Protein AF-A0AAD9KZ27-F1 (afdb_monomer)

Organism: Ridgeia piscesae (NCBI:txid27915)

Radius of gyration: 39.77 Å; Cα contacts (8 Å, |Δi|>4): 1442; chains: 1; bounding box: 118×75×110 Å

Sequence (606 aa):
PGVCRAEITQACALAYSCHFSPVEAPKQACTLHRQFARIRHTTPDGSDQPGLHAGVITPDGRGLRGTYLAWHRAHTGATFRACRGHRGHPTNDVHSDAAPATHVAYYVMNKTIAMTNSVASPEEVLITGVTSPEEVLITGVTSPEEVLITGVASPEEVPITGVTSPEEVLITGVASPEEVLITGVTSPEEVLITGVASPEELLITGVASPEEVPITGVASPEEVLITGVASPEEVLITGVTSPEEVPITGVASPEEDPITGVTSPEEVLITGVASPEEVPITSVTSPEEVLITGVASPEELLITGVASPEEVPITGVTSPEEVLITGVTSPEEVLITGVASPEEVLITGVASPEEVLITGVASPEEVLITGVTSPEEVLITGVASPEEVLITGVASPEEVLITGVASPEEVLITGVTSPEEVLITASVRGQSASDSSINNTVEKSSMELVWHGEFNNLFSQYVPDAWTLIPTSQAPSSRWHVYRDSAKVRFCCQECGHGWTSMKGRVVFWYHLEPHTSNGYVFFKLYGQQCVRCHNGTFEHAMWYPEEVIKVVGNVYNNIGQMYYGFYMPPMRVDRRKGKPRNQHNSDLCQACHDGLCREMKYASG

Nearest PDB structures (foldseek):
  3jx8-assembly2_D  TM=2.443E-01  e=3.861E+00  Parabacteroides distasonis ATCC 8503
  3lyc-assembly8_P  TM=3.052E-01  e=9.972E+00  Parabacteroides distasonis ATCC 8503

pLDDT: mean 71.4, std 24.17, range [21.73, 96.75]

Foldseek 3Di:
DDDDDDDDDDDDDDDDDDDDDDDDDDDDDDDDDDDDDDDDDDDDDDDDDDDDDDDDDDDDDDDDDDDDDDDDDDDDDDDDDDDDDDDDDDDDDDDDDDDDDLDADDFDDDLAEGEDEAAEAHQEDEDEDHENYQEAEYENYEAYQEYEYAHYEEYQEYEYYQYEAYQEYEYAHYEAYQEYEYANYENYQEYEYEHYEAYQEYEYAHYEAYQEYEYEQYENYQEHEYEHYEAYQEYEYANYEAYQEYEYEHYEEYQEYEYEHYEAYQEYEYYHYEAYQEYEYYQYEAYQEYEYENYEAYQEYEYANYEEYQEYEYAQYEEYQEYEYAHYEAYQEYEYANYEAYQEYEYAHYEAYQEYEYAHYEAYQEYEYAHYEAYQEYEYAHYEQYQEYEYAHYEQYQEYYYAHAEAYQYYDYYHYYNYVYYYHYYHHPDDDDDDPDDPDPPPPDPVNCLLQVLLCVLCVPPPPADEDEAEDPDDPDPPWDKDKAAAWWKFADPPPRDIAIDRGFIKMWTKDADVVVSYIYIYMYTWFFADPVPPPVDGTGTHDDSVRSNLVSVQVSVVVCVVPVNDDDDPRPNDYDDDDHPDDDDLVGIRCSVVVNRDDDPPPPD

Mean predicted aligned error: 20.31 Å

Solvent-accessible surface area (backbone atoms only — not comparable to full-atom values): 33107 Å² total; per-residue (Å²): 137,87,90,80,90,84,82,88,82,89,86,86,88,84,90,87,79,90,84,82,86,91,84,84,86,83,89,80,90,87,83,89,81,89,86,89,86,88,87,86,88,85,86,82,88,82,92,86,89,90,89,90,84,91,87,89,88,89,88,84,86,85,88,81,90,81,84,81,86,81,80,86,83,82,85,80,89,76,92,81,81,91,79,86,86,82,91,80,86,90,77,93,78,92,80,90,82,90,73,94,65,91,43,67,53,78,46,82,52,66,75,52,43,30,57,48,72,71,44,75,60,29,56,35,41,50,44,68,73,46,65,47,26,49,35,42,38,40,34,43,35,36,42,26,45,34,38,40,41,36,46,34,36,41,28,43,34,38,40,39,34,44,34,36,40,27,43,34,38,38,42,33,44,35,34,41,29,44,34,38,36,41,32,44,34,36,43,27,44,36,42,37,41,35,43,37,35,40,29,44,35,38,38,39,35,44,36,35,40,28,43,34,40,41,39,36,45,34,37,43,27,43,35,43,39,41,32,45,36,37,42,28,42,33,41,35,42,33,45,35,36,43,28,45,37,40,40,42,33,44,36,36,42,28,46,36,47,39,40,33,45,36,36,42,28,44,35,40,36,42,35,46,36,37,43,30,44,36,42,37,42,32,46,34,35,45,26,44,34,43,38,40,33,45,36,37,40,27,45,35,37,35,40,33,43,34,35,42,27,42,36,39,40,39,35,47,32,36,43,28,44,35,40,38,40,33,46,34,33,44,27,44,34,39,36,42,31,44,36,34,43,28,44,35,40,38,40,32,46,33,35,43,25,42,35,39,39,39,34,43,34,35,44,26,44,35,38,39,39,31,47,31,33,45,28,42,34,38,38,40,29,48,30,35,43,26,43,36,37,40,38,34,46,30,36,44,26,44,34,37,38,39,34,61,30,36,39,22,70,44,78,49,78,44,68,65,37,74,56,75,41,63,48,77,46,66,48,62,61,82,83,78,92,81,69,100,81,73,93,64,86,71,80,68,51,59,65,55,53,52,54,51,51,54,42,51,66,61,46,68,72,46,74,89,36,50,66,46,83,42,84,44,96,64,82,92,54,93,86,46,50,78,50,77,53,71,28,50,24,36,37,54,32,90,89,77,67,55,69,51,72,38,79,69,31,39,40,40,38,37,37,50,72,42,85,89,76,35,42,28,42,35,37,34,34,79,41,27,38,41,46,92,86,72,73,80,82,56,64,32,64,61,45,73,43,69,72,46,47,52,46,52,48,53,47,52,50,54,51,50,32,42,73,79,70,66,50,79,86,71,84,76,80,78,80,62,78,87,78,84,75,92,69,81,90,61,57,92,40,26,48,41,43,76,73,66,65,66,68,79,78,77,76,79,89,124

InterPro domains:
  IPR026096 Receptor-transporting protein [PTHR14402] (445-601)
  IPR027377 ZAR1/RTP1-5-like, 3CxxC-type zinc finger [PF13695] (487-596)
  IPR027377 ZAR1/RTP1-5-like, 3CxxC-type zinc finger [SM01328] (486-596)

Structure (mmCIF, N/CA/C/O backbone):
data_AF-A0AAD9KZ27-F1
#
_entry.id   AF-A0AAD9KZ27-F1
#
loop_
_atom_site.group_PDB
_atom_site.id
_atom_site.type_symbol
_atom_site.label_atom_id
_atom_site.label_alt_id
_atom_site.label_comp_id
_atom_site.label_asym_id
_atom_site.label_entity_id
_atom_site.label_seq_id
_atom_site.pdbx_PDB_ins_code
_atom_site.Cartn_x
_atom_site.Cartn_y
_atom_site.Cartn_z
_atom_site.occupancy
_atom_site.B_iso_or_equiv
_atom_site.auth_seq_id
_atom_site.auth_comp_id
_atom_site.auth_asym_id
_atom_site.auth_atom_id
_atom_site.pdbx_PDB_model_num
ATOM 1 N N . PRO A 1 1 ? 65.081 -6.990 -0.945 1.00 34.97 1 PRO A N 1
ATOM 2 C CA . PRO A 1 1 ? 64.879 -8.435 -1.204 1.00 34.97 1 PRO A CA 1
ATOM 3 C C . PRO A 1 1 ? 63.532 -8.901 -0.631 1.00 34.97 1 PRO A C 1
ATOM 5 O O . PRO A 1 1 ? 63.394 -8.951 0.582 1.00 34.97 1 PRO A O 1
ATOM 8 N N . GLY A 1 2 ? 62.570 -9.203 -1.512 1.00 33.06 2 GLY A N 1
ATOM 9 C CA . GLY A 1 2 ? 61.320 -9.909 -1.185 1.00 33.06 2 GLY A CA 1
ATOM 10 C C . GLY A 1 2 ? 60.203 -9.044 -0.593 1.00 33.06 2 GLY A C 1
ATOM 11 O O . GLY A 1 2 ? 60.289 -8.623 0.550 1.00 33.06 2 GLY A O 1
ATOM 12 N N . VAL A 1 3 ? 59.170 -8.799 -1.399 1.00 27.84 3 VAL A N 1
ATOM 13 C CA . VAL A 1 3 ? 58.013 -7.917 -1.169 1.00 27.84 3 VAL A CA 1
ATOM 14 C C . VAL A 1 3 ? 56.934 -8.598 -0.312 1.00 27.84 3 VAL A C 1
ATOM 16 O O . VAL A 1 3 ? 56.621 -9.767 -0.526 1.00 27.84 3 VAL A O 1
ATOM 19 N N . CYS A 1 4 ? 56.328 -7.836 0.603 1.00 23.98 4 CYS A N 1
ATOM 20 C CA . CYS A 1 4 ? 55.001 -8.065 1.184 1.00 23.98 4 CYS A CA 1
ATOM 21 C C . CYS A 1 4 ? 54.155 -6.787 1.018 1.00 23.98 4 CYS A C 1
ATOM 23 O O . CYS A 1 4 ? 54.700 -5.685 1.021 1.00 23.98 4 CYS A O 1
ATOM 25 N N . ARG A 1 5 ? 52.845 -6.994 0.831 1.00 26.55 5 ARG A N 1
ATOM 26 C CA . ARG A 1 5 ? 51.746 -6.035 0.586 1.00 26.55 5 ARG A CA 1
ATOM 27 C C . ARG A 1 5 ? 51.747 -4.781 1.478 1.00 26.55 5 ARG A C 1
ATOM 29 O O . ARG A 1 5 ? 52.027 -4.914 2.664 1.00 26.55 5 ARG A O 1
ATOM 36 N N . ALA A 1 6 ? 51.273 -3.647 0.942 1.00 24.72 6 ALA A N 1
ATOM 37 C CA . ALA A 1 6 ? 50.085 -2.914 1.426 1.00 24.72 6 ALA A CA 1
ATOM 38 C C . ALA A 1 6 ? 49.820 -1.618 0.616 1.00 24.72 6 ALA A C 1
ATOM 40 O O . ALA A 1 6 ? 50.672 -1.147 -0.129 1.00 24.72 6 ALA A O 1
ATOM 41 N N . GLU A 1 7 ? 48.593 -1.135 0.782 1.00 23.77 7 GLU A N 1
ATOM 42 C CA . GLU A 1 7 ? 47.768 -0.120 0.113 1.00 23.77 7 GLU A CA 1
ATOM 43 C C . GLU A 1 7 ? 48.247 1.348 0.006 1.00 23.77 7 GLU A C 1
ATOM 45 O O . GLU A 1 7 ? 49.047 1.828 0.801 1.00 23.77 7 GLU A O 1
ATOM 50 N N . ILE A 1 8 ? 47.623 2.034 -0.973 1.00 24.53 8 ILE A N 1
ATOM 51 C CA . ILE A 1 8 ? 47.120 3.430 -1.024 1.00 24.53 8 ILE A CA 1
ATOM 52 C C . ILE A 1 8 ? 48.061 4.568 -0.581 1.00 24.53 8 ILE A C 1
ATOM 54 O O . ILE A 1 8 ? 48.286 4.751 0.608 1.00 24.53 8 ILE A O 1
ATOM 58 N N . THR A 1 9 ? 48.428 5.473 -1.509 1.00 23.33 9 THR A N 1
ATOM 59 C CA . THR A 1 9 ? 48.141 6.932 -1.401 1.00 23.33 9 THR A CA 1
ATOM 60 C C . THR A 1 9 ? 48.433 7.705 -2.698 1.00 23.33 9 THR A C 1
ATOM 62 O O . THR A 1 9 ? 49.352 7.385 -3.448 1.00 23.33 9 THR A O 1
ATOM 65 N N . GLN A 1 10 ? 47.633 8.754 -2.918 1.00 24.88 10 GLN A N 1
ATOM 66 C CA . GLN A 1 10 ? 47.772 9.824 -3.910 1.00 24.88 10 GLN A CA 1
ATOM 67 C C . GLN A 1 10 ? 49.169 10.468 -3.969 1.00 24.88 10 GLN A C 1
ATOM 69 O O . GLN A 1 10 ? 49.806 10.669 -2.938 1.00 24.88 10 GLN A O 1
ATOM 74 N N . ALA A 1 11 ? 49.536 10.919 -5.177 1.00 22.77 11 ALA A N 1
ATOM 75 C CA . ALA A 1 11 ? 49.991 12.279 -5.519 1.00 22.77 11 ALA A CA 1
ATOM 76 C C . ALA A 1 11 ? 51.109 12.269 -6.573 1.00 22.77 11 ALA A C 1
ATOM 78 O O . ALA A 1 11 ? 52.215 11.803 -6.322 1.00 22.77 11 ALA A O 1
ATOM 79 N N . CYS A 1 12 ? 50.861 12.924 -7.708 1.00 23.70 12 CYS A N 1
ATOM 80 C CA . CYS A 1 12 ? 51.898 13.685 -8.397 1.00 23.70 12 CYS A CA 1
ATOM 81 C C . CYS A 1 12 ? 51.270 14.943 -8.998 1.00 23.70 12 CYS A C 1
ATOM 83 O O . CYS A 1 12 ? 50.728 14.942 -10.098 1.00 23.70 12 CYS A O 1
ATOM 85 N N . ALA A 1 13 ? 51.358 16.025 -8.229 1.00 24.48 13 ALA A N 1
ATOM 86 C CA . ALA A 1 13 ? 51.303 17.379 -8.742 1.00 24.48 13 ALA A CA 1
ATOM 87 C C . ALA A 1 13 ? 52.584 17.673 -9.536 1.00 24.48 13 ALA A C 1
ATOM 89 O O . ALA A 1 13 ? 53.678 17.365 -9.063 1.00 24.48 13 ALA A O 1
ATOM 90 N N . LEU A 1 14 ? 52.462 18.363 -10.669 1.00 25.41 14 LEU A N 1
ATOM 91 C CA . LEU A 1 14 ? 53.471 19.322 -11.111 1.00 25.41 14 LEU A CA 1
ATOM 92 C C . LEU A 1 14 ? 52.761 20.574 -11.628 1.00 25.41 14 LEU A C 1
ATOM 94 O O . LEU A 1 14 ? 51.897 20.527 -12.496 1.00 25.41 14 LEU A O 1
ATOM 98 N N . ALA A 1 15 ? 53.113 21.670 -10.967 1.00 24.17 15 ALA A N 1
ATOM 99 C CA . ALA A 1 15 ? 52.505 22.983 -11.008 1.00 24.17 15 ALA A CA 1
ATOM 100 C C . ALA A 1 15 ? 53.092 23.899 -12.096 1.00 24.17 15 ALA A C 1
ATOM 102 O O . ALA A 1 15 ? 54.127 23.588 -12.684 1.00 24.17 15 ALA A O 1
ATOM 103 N N . TYR A 1 16 ? 52.450 25.073 -12.184 1.00 23.94 16 TYR A N 1
ATOM 104 C CA . TYR A 1 16 ? 52.857 26.401 -12.682 1.00 23.94 16 TYR A CA 1
ATOM 105 C C . TYR A 1 16 ? 52.059 26.853 -13.915 1.00 23.94 16 TYR A C 1
ATOM 107 O O . TYR A 1 16 ? 52.115 26.204 -14.947 1.00 23.94 16 TYR A O 1
ATOM 115 N N . SER A 1 17 ? 51.358 27.990 -13.959 1.00 23.44 17 SER A N 1
ATOM 116 C CA . SER A 1 17 ? 50.888 28.995 -12.985 1.00 23.44 17 SER A CA 1
ATOM 117 C C . SER A 1 17 ? 50.164 30.088 -13.797 1.00 23.44 17 SER A C 1
ATOM 119 O O . SER A 1 17 ? 50.689 30.467 -14.838 1.00 23.44 17 SER A O 1
ATOM 121 N N . CYS A 1 18 ? 49.016 30.567 -13.296 1.00 23.00 18 CYS A N 1
ATOM 122 C CA . CYS A 1 18 ? 48.430 31.930 -13.309 1.00 23.00 18 CYS A CA 1
ATOM 123 C C . CYS A 1 18 ? 48.872 32.950 -14.403 1.00 23.00 18 CYS A C 1
ATOM 125 O O . CYS A 1 18 ? 50.059 33.129 -14.629 1.00 23.00 18 CYS A O 1
ATOM 127 N N . HIS A 1 19 ? 48.039 33.813 -15.010 1.00 23.41 19 HIS A N 1
ATOM 128 C CA . HIS A 1 19 ? 46.874 34.553 -14.499 1.00 23.41 19 HIS A CA 1
ATOM 129 C C . HIS A 1 19 ? 46.300 35.493 -15.608 1.00 23.41 19 HIS A C 1
ATOM 131 O O . HIS A 1 19 ? 47.063 35.970 -16.443 1.00 23.41 19 HIS A O 1
ATOM 137 N N . PHE A 1 20 ? 45.015 35.864 -15.472 1.00 22.61 20 PHE A N 1
ATOM 138 C CA . PHE A 1 20 ? 44.334 37.118 -15.894 1.00 22.61 20 PHE A CA 1
ATOM 139 C C . PHE A 1 20 ? 43.915 37.377 -17.373 1.00 22.61 20 PHE A C 1
ATOM 141 O O . PHE A 1 20 ? 44.724 37.682 -18.241 1.00 22.61 20 PHE A O 1
ATOM 148 N N . SER A 1 21 ? 42.582 37.401 -17.577 1.00 28.03 21 SER A N 1
ATOM 149 C CA . SER A 1 21 ? 41.805 38.266 -18.511 1.00 28.03 21 SER A CA 1
ATOM 150 C C . SER A 1 21 ? 42.023 39.773 -18.210 1.00 28.03 21 SER A C 1
ATOM 152 O O . SER A 1 21 ? 42.531 40.030 -17.114 1.00 28.03 21 SER A O 1
ATOM 154 N N . PRO A 1 22 ? 41.617 40.792 -19.030 1.00 33.16 22 PRO A N 1
ATOM 155 C CA . PRO A 1 22 ? 40.383 40.872 -19.856 1.00 33.16 22 PRO A CA 1
ATOM 156 C C . PRO A 1 22 ? 40.479 41.705 -21.182 1.00 33.16 22 PRO A C 1
ATOM 158 O O . PRO A 1 22 ? 41.546 42.197 -21.532 1.00 33.16 22 PRO A O 1
ATOM 161 N N . VAL A 1 23 ? 39.323 41.930 -21.845 1.00 24.75 23 VAL A N 1
ATOM 162 C CA . VAL A 1 23 ? 38.871 43.158 -22.580 1.00 24.75 23 VAL A CA 1
ATOM 163 C C . VAL A 1 23 ? 38.376 42.958 -24.035 1.00 24.75 23 VAL A C 1
ATOM 165 O O . VAL A 1 23 ? 39.142 42.686 -24.951 1.00 24.75 23 VAL A O 1
ATOM 168 N N . GLU A 1 24 ? 37.058 43.171 -24.171 1.00 24.61 24 GLU A N 1
ATOM 169 C CA . GLU A 1 24 ? 36.239 43.879 -25.186 1.00 24.61 24 GLU A CA 1
ATOM 170 C C . GLU A 1 24 ? 36.481 43.790 -26.717 1.00 24.61 24 GLU A C 1
ATOM 172 O O . GLU A 1 24 ? 37.515 44.158 -27.260 1.00 24.61 24 GLU A O 1
ATOM 177 N N . ALA A 1 25 ? 35.366 43.430 -27.376 1.00 26.42 25 ALA A N 1
ATOM 178 C CA . ALA A 1 25 ? 34.812 43.714 -28.714 1.00 26.42 25 ALA A CA 1
ATOM 179 C C . ALA A 1 25 ? 35.509 44.698 -29.693 1.00 26.42 25 ALA A C 1
ATOM 181 O O . ALA A 1 25 ? 36.100 45.706 -29.309 1.00 26.42 25 ALA A O 1
ATOM 182 N N . PRO A 1 26 ? 35.170 44.567 -30.996 1.00 27.81 26 PRO A N 1
ATOM 183 C CA . PRO A 1 26 ? 34.231 45.561 -31.523 1.00 27.81 26 PRO A CA 1
ATOM 184 C C . PRO A 1 26 ? 33.057 45.000 -32.345 1.00 27.81 26 PRO A C 1
ATOM 186 O O . PRO A 1 26 ? 33.125 43.981 -33.023 1.00 27.81 26 PRO A O 1
ATOM 189 N N . LYS A 1 27 ? 31.975 45.780 -32.283 1.00 26.84 27 LYS A N 1
ATOM 190 C CA . LYS A 1 27 ? 30.725 45.712 -33.045 1.00 26.84 27 LYS A CA 1
ATOM 191 C C . LYS A 1 27 ? 30.961 45.798 -34.558 1.00 26.84 27 LYS A C 1
ATOM 193 O O . LYS A 1 27 ? 31.622 46.733 -35.002 1.00 26.84 27 LYS A O 1
ATOM 198 N N . GLN A 1 28 ? 30.240 44.990 -35.336 1.00 24.58 28 GLN A N 1
ATOM 199 C CA . GLN A 1 28 ? 29.684 45.423 -36.623 1.00 24.58 28 GLN A CA 1
ATOM 200 C C . GLN A 1 28 ? 28.300 44.800 -36.831 1.00 24.58 28 GLN A C 1
ATOM 202 O O . GLN A 1 28 ? 28.149 43.604 -37.043 1.00 24.58 28 GLN A O 1
ATOM 207 N N . ALA A 1 29 ? 27.284 45.657 -36.744 1.00 22.66 29 ALA A N 1
ATOM 208 C CA . ALA A 1 29 ? 25.937 45.375 -37.199 1.00 22.66 29 ALA A CA 1
ATOM 209 C C . ALA A 1 29 ? 25.875 45.529 -38.726 1.00 22.66 29 ALA A C 1
ATOM 211 O O . ALA A 1 29 ? 26.354 46.526 -39.269 1.00 22.66 29 ALA A O 1
ATOM 212 N N . CYS A 1 30 ? 25.214 44.592 -39.400 1.00 21.73 30 CYS A N 1
ATOM 213 C CA . CYS A 1 30 ? 24.569 44.829 -40.686 1.00 21.73 30 CYS A CA 1
ATOM 214 C C . CYS A 1 30 ? 23.170 44.215 -40.626 1.00 21.73 30 CYS A C 1
ATOM 216 O O . CYS A 1 30 ? 23.003 43.018 -40.421 1.00 21.73 30 CYS A O 1
ATOM 218 N N . THR A 1 31 ? 22.165 45.072 -40.768 1.00 22.34 31 THR A N 1
ATOM 219 C CA . THR A 1 31 ? 20.743 44.733 -40.857 1.00 22.34 31 THR A CA 1
ATOM 220 C C . THR A 1 31 ? 20.203 45.267 -42.190 1.00 22.34 31 THR A C 1
ATOM 222 O O . THR A 1 31 ? 20.683 46.298 -42.660 1.00 22.34 31 THR A O 1
ATOM 225 N N . LEU A 1 32 ? 19.138 44.617 -42.692 1.00 22.22 32 LEU A N 1
ATOM 226 C CA . LEU A 1 32 ? 18.251 44.946 -43.835 1.00 22.22 32 LEU A CA 1
ATOM 227 C C . LEU A 1 32 ? 18.780 44.551 -45.241 1.00 22.22 32 LEU A C 1
ATOM 229 O O . LEU A 1 32 ? 19.938 44.769 -45.545 1.00 22.22 32 LEU A O 1
ATOM 233 N N . HIS A 1 33 ? 17.990 44.015 -46.188 1.00 22.70 33 HIS A N 1
ATOM 234 C CA . HIS A 1 33 ? 16.538 44.092 -46.402 1.00 22.70 33 HIS A CA 1
ATOM 235 C C . HIS A 1 33 ? 16.007 42.971 -47.335 1.00 22.70 33 HIS A C 1
ATOM 237 O O . HIS A 1 33 ? 16.726 42.458 -48.186 1.00 22.70 33 HIS A O 1
ATOM 243 N N . ARG A 1 34 ? 14.702 42.688 -47.198 1.00 24.80 34 ARG A N 1
ATOM 244 C CA . ARG A 1 34 ? 13.805 41.825 -48.002 1.00 24.80 34 ARG A CA 1
ATOM 245 C C . ARG A 1 34 ? 13.925 41.951 -49.532 1.00 24.80 34 ARG A C 1
ATOM 247 O O . ARG A 1 34 ? 13.999 43.071 -50.030 1.00 24.80 34 ARG A O 1
ATOM 254 N N . GLN A 1 35 ? 13.590 40.865 -50.247 1.00 24.11 35 GLN A N 1
ATOM 255 C CA . GLN A 1 35 ? 12.601 40.916 -51.341 1.00 24.11 35 GLN A CA 1
ATOM 256 C C . GLN A 1 35 ? 11.880 39.571 -51.579 1.00 24.11 35 GLN A C 1
ATOM 258 O O . GLN A 1 35 ? 12.492 38.516 -51.675 1.00 24.11 35 GLN A O 1
ATOM 263 N N . PHE A 1 36 ? 10.549 39.662 -51.652 1.00 22.94 36 PHE A N 1
ATOM 264 C CA . PHE A 1 36 ? 9.570 38.612 -51.950 1.00 22.94 36 PHE A CA 1
ATOM 265 C C . PHE A 1 36 ? 9.496 38.293 -53.452 1.00 22.94 36 PHE A C 1
ATOM 267 O O . PHE A 1 36 ? 9.526 39.213 -54.268 1.00 22.94 36 PHE A O 1
ATOM 274 N N . ALA A 1 37 ? 9.160 37.044 -53.794 1.00 24.41 37 ALA A N 1
ATOM 275 C CA . ALA A 1 37 ? 8.396 36.721 -55.001 1.00 24.41 37 ALA A CA 1
ATOM 276 C C . ALA A 1 37 ? 7.315 35.663 -54.688 1.00 24.41 37 ALA A C 1
ATOM 278 O O . ALA A 1 37 ? 7.599 34.592 -54.165 1.00 24.41 37 ALA A O 1
ATOM 279 N N . ARG A 1 38 ? 6.056 36.025 -54.973 1.00 22.20 38 ARG A N 1
ATOM 280 C CA . ARG A 1 38 ? 4.822 35.212 -54.897 1.00 22.20 38 ARG A CA 1
ATOM 281 C C . ARG A 1 38 ? 4.672 34.304 -56.126 1.00 22.20 38 ARG A C 1
ATOM 283 O O . ARG A 1 38 ? 5.139 34.703 -57.184 1.00 22.20 38 ARG A O 1
ATOM 290 N N . ILE A 1 39 ? 3.858 33.240 -55.999 1.00 22.47 39 ILE A N 1
ATOM 291 C CA . ILE A 1 39 ? 2.639 32.862 -56.787 1.00 22.47 39 ILE A CA 1
ATOM 292 C C . ILE A 1 39 ? 2.172 31.484 -56.229 1.00 22.47 39 ILE A C 1
ATOM 294 O O . ILE A 1 39 ? 2.927 30.531 -56.326 1.00 22.47 39 ILE A O 1
ATOM 298 N N . ARG A 1 40 ? 1.148 31.364 -55.358 1.00 23.31 40 ARG A N 1
ATOM 299 C CA . ARG A 1 40 ? -0.343 31.326 -55.486 1.00 23.31 40 ARG A CA 1
ATOM 300 C C . ARG A 1 40 ? -1.000 29.978 -55.903 1.00 23.31 40 ARG A C 1
ATOM 302 O O . ARG A 1 40 ? -0.964 29.640 -57.076 1.00 23.31 40 ARG A O 1
ATOM 309 N N . HIS A 1 41 ? -1.753 29.422 -54.928 1.00 24.58 41 HIS A N 1
ATOM 310 C CA . HIS A 1 41 ? -3.055 28.693 -54.917 1.00 24.58 41 HIS A CA 1
ATOM 311 C C . HIS A 1 41 ? -3.219 27.362 -55.692 1.00 24.58 41 HIS A C 1
ATOM 313 O O . HIS A 1 41 ? -2.829 27.259 -56.843 1.00 24.58 41 HIS A O 1
ATOM 319 N N . THR A 1 42 ? -3.864 26.310 -55.159 1.00 25.25 42 THR A N 1
ATOM 320 C CA . THR A 1 42 ? -5.270 26.220 -54.675 1.00 25.25 42 THR A CA 1
ATOM 321 C C . THR A 1 42 ? -5.525 24.865 -53.969 1.00 25.25 42 THR A C 1
ATOM 323 O O . THR A 1 42 ? -4.979 23.856 -54.401 1.00 25.25 42 THR A O 1
ATOM 326 N N . THR A 1 43 ? -6.382 24.842 -52.938 1.00 29.78 43 THR A N 1
ATOM 327 C CA . THR A 1 43 ? -7.095 23.658 -52.388 1.00 29.78 43 THR A CA 1
ATOM 328 C C . THR A 1 43 ? -8.416 23.411 -53.148 1.00 29.78 43 THR A C 1
ATOM 330 O O . THR A 1 43 ? -8.804 24.268 -53.954 1.00 29.78 43 THR A O 1
ATOM 333 N N . PRO A 1 44 ? -9.108 22.267 -52.937 1.00 32.66 44 PRO A N 1
ATOM 334 C CA . PRO A 1 44 ? -10.307 22.319 -52.071 1.00 32.66 44 PRO A CA 1
ATOM 335 C C . PRO A 1 44 ? -10.620 21.063 -51.205 1.00 32.66 44 PRO A C 1
ATOM 337 O O . PRO A 1 44 ? -10.252 19.951 -51.570 1.00 32.66 44 PRO A O 1
ATOM 340 N N . ASP A 1 45 ? -11.319 21.335 -50.086 1.00 25.94 45 ASP A N 1
ATOM 341 C CA . ASP A 1 45 ? -12.325 20.597 -49.263 1.00 25.94 45 ASP A CA 1
ATOM 342 C C . ASP A 1 45 ? -12.790 19.182 -49.698 1.00 25.94 45 ASP A C 1
ATOM 344 O O . ASP A 1 45 ? -12.835 18.888 -50.886 1.00 25.94 45 ASP A O 1
ATOM 348 N N . GLY A 1 46 ? -13.291 18.261 -48.856 1.00 26.19 46 GLY A N 1
ATOM 349 C CA . GLY A 1 46 ? -13.734 18.256 -47.451 1.00 26.19 46 GLY A CA 1
ATOM 350 C C . GLY A 1 46 ? -14.678 17.045 -47.189 1.00 26.19 46 GLY A C 1
ATOM 351 O O . GLY A 1 46 ? -15.374 16.624 -48.107 1.00 26.19 46 GLY A O 1
ATOM 352 N N . SER A 1 47 ? -14.631 16.502 -45.958 1.00 25.48 47 SER A N 1
ATOM 353 C CA . SER A 1 47 ? -15.639 15.745 -45.152 1.00 25.48 47 SER A CA 1
ATOM 354 C C . SER A 1 47 ? -16.530 14.612 -45.727 1.00 25.48 47 SER A C 1
ATOM 356 O O . SER A 1 47 ? -17.308 14.848 -46.644 1.00 25.48 47 SER A O 1
ATOM 358 N N . ASP A 1 48 ? -16.522 13.427 -45.075 1.00 25.89 48 ASP A N 1
ATOM 359 C CA . ASP A 1 48 ? -17.672 12.823 -44.332 1.00 25.89 48 ASP A CA 1
ATOM 360 C C . ASP A 1 48 ? -17.434 11.336 -43.912 1.00 25.89 48 ASP A C 1
ATOM 362 O O . ASP A 1 48 ? -17.046 10.496 -44.721 1.00 25.89 48 ASP A O 1
ATOM 366 N N . GLN A 1 49 ? -17.694 11.006 -42.632 1.00 26.17 49 GLN A N 1
ATOM 367 C CA . GLN A 1 49 ? -17.946 9.649 -42.059 1.00 26.17 49 GLN A CA 1
ATOM 368 C C . GLN A 1 49 ? -19.484 9.354 -42.063 1.00 26.17 49 GLN A C 1
ATOM 370 O O . GLN A 1 49 ? -20.199 10.248 -42.519 1.00 26.17 49 GLN A O 1
ATOM 375 N N . PRO A 1 50 ? -20.099 8.256 -41.507 1.00 38.28 50 PRO A N 1
ATOM 376 C CA . PRO A 1 50 ? -19.640 6.992 -40.854 1.00 38.28 50 PRO A CA 1
ATOM 377 C C . PRO A 1 50 ? -20.432 5.699 -41.286 1.00 38.28 50 PRO A C 1
ATOM 379 O O . PRO A 1 50 ? -21.341 5.774 -42.109 1.00 38.28 50 PRO A O 1
ATOM 382 N N . GLY A 1 51 ? -20.189 4.514 -40.672 1.00 24.02 51 GLY A N 1
ATOM 383 C CA . GLY A 1 51 ? -21.246 3.474 -40.507 1.00 24.02 51 GLY A CA 1
ATOM 384 C C . GLY A 1 51 ? -20.865 1.972 -40.495 1.00 24.02 51 GLY A C 1
ATOM 385 O O . GLY A 1 51 ? -20.325 1.451 -41.463 1.00 24.02 51 GLY A O 1
ATOM 386 N N . LEU A 1 52 ? -21.249 1.275 -39.412 1.00 24.30 52 LEU A N 1
ATOM 387 C CA . LEU A 1 52 ? -21.106 -0.161 -39.071 1.00 24.30 52 LEU A CA 1
ATOM 388 C C . LEU A 1 52 ? -21.998 -1.153 -39.871 1.00 24.30 52 LEU A C 1
ATOM 390 O O . LEU A 1 52 ? -23.143 -0.813 -40.156 1.00 24.30 52 LEU A O 1
ATOM 394 N N . HIS A 1 53 ? -21.536 -2.405 -40.095 1.00 25.17 53 HIS A N 1
ATOM 395 C CA . HIS A 1 53 ? -22.146 -3.700 -39.655 1.00 25.17 53 HIS A CA 1
ATOM 396 C C . HIS A 1 53 ? -21.736 -4.960 -40.477 1.00 25.17 53 HIS A C 1
ATOM 398 O O . HIS A 1 53 ? -21.951 -5.029 -41.680 1.00 25.17 53 HIS A O 1
ATOM 404 N N . ALA A 1 54 ? -21.243 -5.974 -39.743 1.00 23.50 54 ALA A N 1
ATOM 405 C CA . ALA A 1 54 ? -21.505 -7.434 -39.756 1.00 23.50 54 ALA A CA 1
ATOM 406 C C . ALA A 1 54 ? -21.709 -8.267 -41.057 1.00 23.50 54 ALA A C 1
ATOM 408 O O . ALA A 1 54 ? -22.600 -8.002 -41.857 1.00 23.50 54 ALA A O 1
ATOM 409 N N . GLY A 1 55 ? -21.038 -9.437 -41.123 1.00 23.81 55 GLY A N 1
ATOM 410 C CA . GLY A 1 55 ? -21.468 -10.598 -41.928 1.00 23.81 55 GLY A CA 1
ATOM 411 C C . GLY A 1 55 ? -20.441 -11.742 -42.051 1.00 23.81 55 GLY A C 1
ATOM 412 O O . GLY A 1 55 ? -19.407 -11.577 -42.684 1.00 23.81 55 GLY A O 1
ATOM 413 N N . VAL A 1 56 ? -20.751 -12.908 -41.470 1.00 24.38 56 VAL A N 1
ATOM 414 C CA . VAL A 1 56 ? -19.947 -14.152 -41.424 1.00 24.38 56 VAL A CA 1
ATOM 415 C C . VAL A 1 56 ? -20.402 -15.159 -42.514 1.00 24.38 56 VAL A C 1
ATOM 417 O O . VAL A 1 56 ? -21.577 -15.174 -42.873 1.00 24.38 56 VAL A O 1
ATOM 420 N N . ILE A 1 57 ? -19.489 -16.075 -42.892 1.00 25.06 57 ILE A N 1
ATOM 421 C CA . ILE A 1 57 ? -19.629 -17.462 -43.429 1.00 25.06 57 ILE A CA 1
ATOM 422 C C . ILE A 1 57 ? -19.170 -17.713 -44.898 1.00 25.06 57 ILE A C 1
ATOM 424 O O . ILE A 1 57 ? -19.623 -17.098 -45.854 1.00 25.06 57 ILE A O 1
ATOM 428 N N . THR A 1 58 ? -18.251 -18.691 -44.981 1.00 31.05 58 THR A N 1
ATOM 429 C CA . THR A 1 58 ? -17.434 -19.374 -46.026 1.00 31.05 58 THR A CA 1
ATOM 430 C C . THR A 1 58 ? -18.218 -20.180 -47.100 1.00 31.05 58 THR A C 1
ATOM 432 O O . THR A 1 58 ? -19.442 -20.180 -46.994 1.00 31.05 58 THR A O 1
ATOM 435 N N . PRO A 1 59 ? -17.632 -21.018 -48.012 1.00 35.06 59 PRO A N 1
ATOM 436 C CA . PRO A 1 59 ? -16.237 -21.284 -48.448 1.00 35.06 59 PRO A CA 1
ATOM 437 C C . PRO A 1 59 ? -16.074 -21.267 -50.008 1.00 35.06 59 PRO A C 1
ATOM 439 O O . PRO A 1 59 ? -17.000 -20.918 -50.728 1.00 35.06 59 PRO A O 1
ATOM 442 N N . ASP A 1 60 ? -14.904 -21.686 -50.520 1.00 24.80 60 ASP A N 1
ATOM 443 C CA . ASP A 1 60 ? -14.652 -22.221 -51.885 1.00 24.80 60 ASP A CA 1
ATOM 444 C C . ASP A 1 60 ? -13.886 -21.337 -52.901 1.00 24.80 60 ASP A C 1
ATOM 446 O O . ASP A 1 60 ? -14.432 -20.572 -53.687 1.00 24.80 60 ASP A O 1
ATOM 450 N N . GLY A 1 61 ? -12.573 -21.585 -52.982 1.00 27.03 61 GLY A N 1
ATOM 451 C CA . GLY A 1 61 ? -11.948 -22.085 -54.213 1.00 27.03 61 GLY A CA 1
ATOM 452 C C . GLY A 1 61 ? -11.862 -21.190 -55.462 1.00 27.03 61 GLY A C 1
ATOM 453 O O . GLY A 1 61 ? -12.649 -21.335 -56.389 1.00 27.03 61 GLY A O 1
ATOM 454 N N . ARG A 1 62 ? -10.705 -20.519 -55.586 1.00 27.59 62 ARG A N 1
ATOM 455 C CA . ARG A 1 62 ? -10.014 -20.086 -56.826 1.00 27.59 62 ARG A CA 1
ATOM 456 C C . ARG A 1 62 ? -10.515 -18.815 -57.538 1.00 27.59 62 ARG A C 1
ATOM 458 O O . ARG A 1 62 ? -11.263 -18.868 -58.502 1.00 27.59 62 ARG A O 1
ATOM 465 N N . GLY A 1 63 ? -9.826 -17.719 -57.210 1.00 25.75 63 GLY A N 1
ATOM 466 C CA . GLY A 1 63 ? -8.965 -17.012 -58.165 1.00 25.75 63 GLY A CA 1
ATOM 467 C C . GLY A 1 63 ? -9.595 -15.893 -58.988 1.00 25.75 63 GLY A C 1
ATOM 468 O O . GLY A 1 63 ? -10.094 -16.151 -60.074 1.00 25.75 63 GLY A O 1
ATOM 469 N N . LEU A 1 64 ? -9.371 -14.642 -58.572 1.00 24.88 64 LEU A N 1
ATOM 470 C CA . LEU A 1 64 ? -9.267 -13.495 -59.476 1.00 24.88 64 LEU A CA 1
ATOM 471 C C . LEU A 1 64 ? -8.193 -12.515 -58.979 1.00 24.88 64 LEU A C 1
ATOM 473 O O . LEU A 1 64 ? -8.114 -12.179 -57.803 1.00 24.88 64 LEU A O 1
ATOM 477 N N . ARG A 1 65 ? -7.344 -12.104 -59.924 1.00 24.88 65 ARG A N 1
ATOM 478 C CA . ARG A 1 65 ? -6.314 -11.067 -59.805 1.00 24.88 65 ARG A CA 1
ATOM 479 C C . ARG A 1 65 ? -6.968 -9.696 -59.592 1.00 24.88 65 ARG A C 1
ATOM 481 O O . ARG A 1 65 ? -7.906 -9.375 -60.314 1.00 24.88 65 ARG A O 1
ATOM 488 N N . GLY A 1 66 ? -6.393 -8.866 -58.721 1.00 23.02 66 GLY A N 1
ATOM 489 C CA . GLY A 1 66 ? -6.790 -7.467 -58.554 1.00 23.02 66 GLY A CA 1
ATOM 490 C C . GLY A 1 66 ? -5.819 -6.663 -57.686 1.00 23.02 66 GLY A C 1
ATOM 491 O O . GLY A 1 66 ? -5.954 -6.645 -56.475 1.00 23.02 66 GLY A O 1
ATOM 492 N N . THR A 1 67 ? -4.850 -6.025 -58.351 1.00 23.61 67 THR A N 1
ATOM 493 C CA . THR A 1 67 ? -4.237 -4.715 -58.033 1.00 23.61 67 THR A CA 1
ATOM 494 C C . THR A 1 67 ? -3.657 -4.463 -56.632 1.00 23.61 67 THR A C 1
ATOM 496 O O . THR A 1 67 ? -4.312 -3.877 -55.779 1.00 23.61 67 THR A O 1
ATOM 499 N N . TYR A 1 68 ? -2.358 -4.746 -56.476 1.00 23.50 68 TYR A N 1
ATOM 500 C CA . TYR A 1 68 ? -1.485 -3.980 -55.580 1.00 23.50 68 TYR A CA 1
ATOM 501 C C . TYR A 1 68 ? -0.941 -2.757 -56.330 1.00 23.50 68 TYR A C 1
ATOM 503 O O . TYR A 1 68 ? -0.430 -2.881 -57.447 1.00 23.50 68 TYR A O 1
ATOM 511 N N . LEU A 1 69 ? -1.074 -1.584 -55.708 1.00 24.16 69 LEU A N 1
ATOM 512 C CA . LEU A 1 69 ? -0.392 -0.351 -56.088 1.00 24.16 69 LEU A CA 1
ATOM 513 C C . LEU A 1 69 ? 1.118 -0.561 -55.932 1.00 24.16 69 LEU A C 1
ATOM 515 O O . LEU A 1 69 ? 1.614 -0.871 -54.854 1.00 24.16 69 LEU A O 1
ATOM 519 N N . ALA A 1 70 ? 1.826 -0.442 -57.049 1.00 22.84 70 ALA A N 1
ATOM 520 C CA . ALA A 1 70 ? 3.270 -0.550 -57.124 1.00 22.84 70 ALA A CA 1
ATOM 521 C C . ALA A 1 70 ? 3.922 0.750 -56.635 1.00 22.84 70 ALA A C 1
ATOM 523 O O . ALA A 1 70 ? 3.645 1.814 -57.190 1.00 22.84 70 ALA A O 1
ATOM 524 N N . TRP A 1 71 ? 4.837 0.653 -55.668 1.00 23.92 71 TRP A N 1
ATOM 525 C CA . TRP A 1 71 ? 5.860 1.676 -55.464 1.00 23.92 71 TRP A CA 1
ATOM 526 C C . TRP A 1 71 ? 7.098 1.320 -56.295 1.00 23.92 71 TRP A C 1
ATOM 528 O O . TRP A 1 71 ? 7.473 0.154 -56.448 1.00 23.92 71 TRP A O 1
ATOM 538 N N . HIS A 1 72 ? 7.648 2.335 -56.949 1.00 23.39 72 HIS A N 1
ATOM 539 C CA . HIS A 1 72 ? 8.574 2.215 -58.065 1.00 23.39 72 HIS A CA 1
ATOM 540 C C . HIS A 1 72 ? 9.950 1.677 -57.643 1.00 23.39 72 HIS A C 1
ATOM 542 O O . HIS A 1 72 ? 10.670 2.281 -56.857 1.00 23.39 72 HIS A O 1
ATOM 548 N N . ARG A 1 73 ? 10.357 0.573 -58.277 1.00 23.00 73 ARG A N 1
ATOM 549 C CA . ARG A 1 73 ? 11.726 0.047 -58.301 1.00 23.00 73 ARG A CA 1
ATOM 550 C C . ARG A 1 73 ? 12.590 0.934 -59.212 1.00 23.00 73 ARG A C 1
ATOM 552 O O . ARG A 1 73 ? 12.413 0.905 -60.431 1.00 23.00 73 ARG A O 1
ATOM 559 N N . ALA A 1 74 ? 13.528 1.697 -58.651 1.00 24.91 74 ALA A N 1
ATOM 560 C CA . ALA A 1 74 ? 14.571 2.369 -59.424 1.00 24.91 74 ALA A CA 1
ATOM 561 C C . ALA A 1 74 ? 15.753 1.409 -59.642 1.00 24.91 74 ALA A C 1
ATOM 563 O O . ALA A 1 74 ? 16.437 1.002 -58.708 1.00 24.91 74 ALA A O 1
ATOM 564 N N . HIS A 1 75 ? 15.972 1.018 -60.896 1.00 25.39 75 HIS A N 1
ATOM 565 C CA . HIS A 1 75 ? 17.189 0.345 -61.336 1.00 25.39 75 HIS A CA 1
ATOM 566 C C . HIS A 1 75 ? 18.307 1.377 -61.534 1.00 25.39 75 HIS A C 1
ATOM 568 O O . HIS A 1 75 ? 18.185 2.241 -62.400 1.00 25.39 75 HIS A O 1
ATOM 574 N N . THR A 1 76 ? 19.441 1.211 -60.859 1.00 27.53 76 THR A N 1
ATOM 575 C CA . THR A 1 76 ? 20.732 1.742 -61.319 1.00 27.53 76 THR A CA 1
ATOM 576 C C . THR A 1 76 ? 21.708 0.585 -61.481 1.00 27.53 76 THR A C 1
ATOM 578 O O . THR A 1 76 ? 22.258 0.033 -60.534 1.00 27.53 76 THR A O 1
ATOM 581 N N . GLY A 1 77 ? 21.891 0.170 -62.734 1.00 25.23 77 GLY A N 1
ATOM 582 C CA . GLY A 1 77 ? 23.012 -0.670 -63.123 1.00 25.23 77 GLY A CA 1
ATOM 583 C C . GLY A 1 77 ? 24.272 0.183 -63.227 1.00 25.23 77 GLY A C 1
ATOM 584 O O . GLY A 1 77 ? 24.319 1.115 -64.025 1.00 25.23 77 GLY A O 1
ATOM 585 N N . ALA A 1 78 ? 25.305 -0.172 -62.470 1.00 24.62 78 ALA A N 1
ATOM 586 C CA . ALA A 1 78 ? 26.672 0.256 -62.727 1.00 24.62 78 ALA A CA 1
ATOM 587 C C . ALA A 1 78 ? 27.608 -0.940 -62.517 1.00 24.62 78 ALA A C 1
ATOM 589 O O . ALA A 1 78 ? 27.944 -1.326 -61.403 1.00 24.62 78 ALA A O 1
ATOM 590 N N . THR A 1 79 ? 28.017 -1.560 -63.620 1.00 23.89 79 THR A N 1
ATOM 591 C CA . THR A 1 79 ? 29.139 -2.499 -63.653 1.00 23.89 79 THR A CA 1
ATOM 592 C C . THR A 1 79 ? 30.440 -1.730 -63.424 1.00 23.89 79 THR A C 1
ATOM 594 O O . THR A 1 79 ? 30.808 -0.928 -64.284 1.00 23.89 79 THR A O 1
ATOM 597 N N . PHE A 1 80 ? 31.176 -2.008 -62.344 1.00 23.97 80 PHE A N 1
ATOM 598 C CA . PHE A 1 80 ? 32.575 -1.588 -62.218 1.00 23.97 80 PHE A CA 1
ATOM 599 C C . PHE A 1 80 ? 33.529 -2.781 -62.276 1.00 23.97 80 PHE A C 1
ATOM 601 O O . PHE A 1 80 ? 33.379 -3.804 -61.613 1.00 23.97 80 PHE A O 1
ATOM 608 N N . ARG A 1 81 ? 34.493 -2.629 -63.182 1.00 23.11 81 ARG A N 1
ATOM 609 C CA . ARG A 1 81 ? 35.520 -3.578 -63.594 1.00 23.11 81 ARG A CA 1
ATOM 610 C C . ARG A 1 81 ? 36.671 -3.539 -62.584 1.00 23.11 81 ARG A C 1
ATOM 612 O O . ARG A 1 81 ? 37.105 -2.462 -62.192 1.00 23.11 81 ARG A O 1
ATOM 619 N N . ALA A 1 82 ? 37.184 -4.709 -62.214 1.00 24.42 82 ALA A N 1
ATOM 620 C CA . ALA A 1 82 ? 38.334 -4.861 -61.330 1.00 24.42 82 ALA A CA 1
ATOM 621 C C . ALA A 1 82 ? 39.583 -4.114 -61.843 1.00 24.42 82 ALA A C 1
ATOM 623 O O . ALA A 1 82 ? 40.003 -4.324 -62.983 1.00 24.42 82 ALA A O 1
ATOM 624 N N . CYS A 1 83 ? 40.227 -3.342 -60.965 1.00 22.41 83 CYS A N 1
ATOM 625 C CA . CYS A 1 83 ? 41.609 -2.893 -61.126 1.00 22.41 83 CYS A CA 1
ATOM 626 C C . CYS A 1 83 ? 42.434 -3.354 -59.918 1.00 22.41 83 CYS A C 1
ATOM 628 O O . CYS A 1 83 ? 42.190 -2.954 -58.783 1.00 22.41 83 CYS A O 1
ATOM 630 N N . ARG A 1 84 ? 43.421 -4.218 -60.179 1.00 25.11 84 ARG A N 1
ATOM 631 C CA . ARG A 1 84 ? 44.481 -4.593 -59.236 1.00 25.11 84 ARG A CA 1
ATOM 632 C C . ARG A 1 84 ? 45.555 -3.502 -59.193 1.00 25.11 84 ARG A C 1
ATOM 634 O O . ARG A 1 84 ? 46.114 -3.183 -60.236 1.00 25.11 84 ARG A O 1
ATOM 641 N N . GLY A 1 85 ? 45.941 -3.131 -57.972 1.00 25.44 85 GLY A N 1
ATOM 642 C CA . GLY A 1 85 ? 47.330 -2.905 -57.557 1.00 25.44 85 GLY A CA 1
ATOM 643 C C . GLY A 1 85 ? 47.881 -1.482 -57.662 1.00 25.44 85 GLY A C 1
ATOM 644 O O . GLY A 1 85 ? 48.134 -1.007 -58.758 1.00 25.44 85 GLY A O 1
ATOM 645 N N . HIS A 1 86 ? 48.222 -0.880 -56.517 1.00 26.36 86 HIS A N 1
ATOM 646 C CA . HIS A 1 86 ? 49.599 -0.472 -56.198 1.00 26.36 86 HIS A CA 1
ATOM 647 C C . HIS A 1 86 ? 49.747 -0.090 -54.711 1.00 26.36 86 HIS A C 1
ATOM 649 O O . HIS A 1 86 ? 48.816 0.397 -54.083 1.00 26.36 86 HIS A O 1
ATOM 655 N N . ARG A 1 87 ? 50.935 -0.378 -54.160 1.00 29.44 87 ARG A N 1
ATOM 656 C CA . ARG A 1 87 ? 51.373 -0.121 -52.777 1.00 29.44 87 ARG A CA 1
ATOM 657 C C . ARG A 1 87 ? 51.562 1.378 -52.498 1.00 29.44 87 ARG A C 1
ATOM 659 O O . ARG A 1 87 ? 52.164 2.056 -53.325 1.00 29.44 87 ARG A O 1
ATOM 666 N N . GLY A 1 88 ? 51.221 1.812 -51.284 1.00 25.31 88 GLY A N 1
ATOM 667 C CA . GLY A 1 88 ? 51.682 3.056 -50.658 1.00 25.31 88 GLY A CA 1
ATOM 668 C C . GLY A 1 88 ? 51.289 3.092 -49.175 1.00 25.31 88 GLY A C 1
ATOM 669 O O . GLY A 1 88 ? 50.133 2.849 -48.856 1.00 25.31 88 GLY A O 1
ATOM 670 N N . HIS A 1 89 ? 52.263 3.305 -48.287 1.00 26.16 89 HIS A N 1
ATOM 671 C CA . HIS A 1 89 ? 52.099 3.461 -46.831 1.00 26.16 89 HIS A CA 1
ATOM 672 C C . HIS A 1 89 ? 51.413 4.799 -46.461 1.00 26.16 89 HIS A C 1
ATOM 674 O O . HIS A 1 89 ? 51.416 5.707 -47.292 1.00 26.16 89 HIS A O 1
ATOM 680 N N . PRO A 1 90 ? 50.862 4.938 -45.235 1.00 30.30 90 PRO A N 1
ATOM 681 C CA . PRO A 1 90 ? 49.990 6.044 -44.851 1.00 30.30 90 PRO A CA 1
ATOM 682 C C . PRO A 1 90 ? 50.775 7.250 -44.318 1.00 30.30 90 PRO A C 1
ATOM 684 O O . PRO A 1 90 ? 51.790 7.091 -43.639 1.00 30.30 90 PRO A O 1
ATOM 687 N N . THR A 1 91 ? 50.254 8.450 -44.557 1.00 24.89 91 THR A N 1
ATOM 688 C CA . THR A 1 91 ? 50.557 9.647 -43.765 1.00 24.89 91 THR A CA 1
ATOM 689 C C . THR A 1 91 ? 49.238 10.323 -43.419 1.00 24.89 91 THR A C 1
ATOM 691 O O . THR A 1 91 ? 48.499 10.720 -44.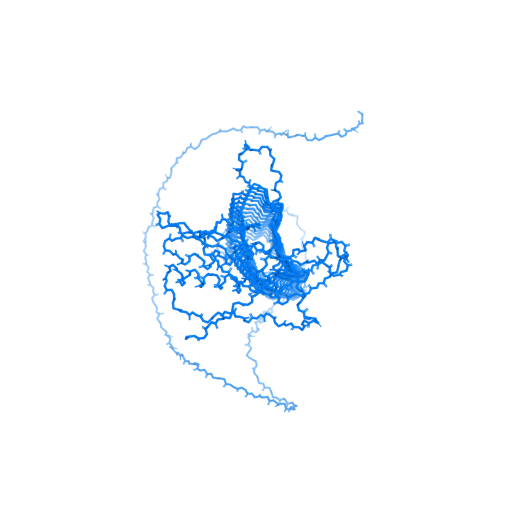319 1.00 24.89 91 THR A O 1
ATOM 694 N N . ASN A 1 92 ? 48.953 10.401 -42.118 1.00 32.16 92 ASN A N 1
ATOM 695 C CA . ASN A 1 92 ? 47.951 11.289 -41.544 1.00 32.16 92 ASN A CA 1
ATOM 696 C C . ASN A 1 92 ? 48.284 12.731 -41.926 1.00 32.16 92 ASN A C 1
ATOM 698 O O . ASN A 1 92 ? 49.430 13.129 -41.751 1.00 32.16 92 ASN A O 1
ATOM 702 N N . ASP A 1 93 ? 47.283 13.483 -42.371 1.00 23.19 93 ASP A N 1
ATOM 703 C CA . ASP A 1 93 ? 47.138 14.900 -42.050 1.00 23.19 93 ASP A CA 1
ATOM 704 C C . ASP A 1 93 ? 45.664 15.288 -42.232 1.00 23.19 93 ASP A C 1
ATOM 706 O O . ASP A 1 93 ? 45.091 15.200 -43.318 1.00 23.19 93 ASP A O 1
ATOM 710 N N . VAL A 1 94 ? 45.049 15.664 -41.112 1.00 32.38 94 VAL A N 1
ATOM 711 C CA . VAL A 1 94 ? 43.740 16.312 -41.008 1.00 32.38 94 VAL A CA 1
ATOM 712 C C . VAL A 1 94 ? 43.914 17.753 -41.465 1.00 32.38 94 VAL A C 1
ATOM 714 O O . VAL A 1 94 ? 44.784 18.419 -40.918 1.00 32.38 94 VAL A O 1
ATOM 717 N N . HIS A 1 95 ? 43.082 18.248 -42.383 1.00 23.53 95 HIS A N 1
ATOM 718 C CA . HIS A 1 95 ? 42.604 19.637 -42.390 1.00 23.53 95 HIS A CA 1
ATOM 719 C C . HIS A 1 95 ? 41.204 19.673 -43.016 1.00 23.53 95 HIS A C 1
ATOM 721 O O . HIS A 1 95 ? 40.983 19.244 -44.146 1.00 23.53 95 HIS A O 1
ATOM 727 N N . SER A 1 96 ? 40.276 20.149 -42.196 1.00 34.62 96 SER A N 1
ATOM 728 C CA . SER A 1 96 ? 38.871 20.435 -42.438 1.00 34.62 96 SER A CA 1
ATOM 729 C C . SER A 1 96 ? 38.676 21.553 -43.460 1.00 34.62 96 SER A C 1
ATOM 731 O O . SER A 1 96 ? 39.216 22.639 -43.266 1.00 34.62 96 SER A O 1
ATOM 733 N N . ASP A 1 97 ? 37.814 21.323 -44.447 1.00 23.91 97 ASP A N 1
ATOM 734 C CA . ASP A 1 97 ? 37.056 22.384 -45.111 1.00 23.91 97 ASP A CA 1
ATOM 735 C C . ASP A 1 97 ? 35.582 21.967 -45.124 1.00 23.91 97 ASP A C 1
ATOM 737 O O . ASP A 1 97 ? 35.171 21.043 -45.828 1.00 23.91 97 ASP A O 1
ATOM 741 N N . ALA A 1 98 ? 34.812 22.635 -44.267 1.00 35.72 98 ALA A N 1
ATOM 742 C CA . ALA A 1 98 ? 33.379 22.474 -44.103 1.00 35.72 98 ALA A CA 1
ATOM 743 C C . ALA A 1 98 ? 32.612 23.318 -45.136 1.00 35.72 98 ALA A C 1
ATOM 745 O O . ALA A 1 98 ? 32.875 24.509 -45.313 1.00 35.72 98 ALA A O 1
ATOM 746 N N . ALA A 1 99 ? 31.613 22.700 -45.764 1.00 25.11 99 ALA A N 1
ATOM 747 C CA . ALA A 1 99 ? 30.450 23.339 -46.376 1.00 25.11 99 ALA A CA 1
ATOM 748 C C . ALA A 1 99 ? 29.231 22.451 -46.050 1.00 25.11 99 ALA A C 1
ATOM 750 O O . ALA A 1 99 ? 29.400 21.232 -45.975 1.00 25.11 99 ALA A O 1
ATOM 751 N N . PRO A 1 100 ? 28.041 23.028 -45.797 1.00 31.69 100 PRO A N 1
ATOM 752 C CA . PRO A 1 100 ? 26.989 22.361 -45.046 1.00 31.69 100 PRO A CA 1
ATOM 753 C C . PRO A 1 100 ? 26.363 21.288 -45.926 1.00 31.69 100 PRO A C 1
ATOM 755 O O . PRO A 1 100 ? 25.776 21.576 -46.968 1.00 31.69 100 PRO A O 1
ATOM 758 N N . ALA A 1 101 ? 26.534 20.044 -45.521 1.00 30.52 101 ALA A N 1
ATOM 759 C CA . ALA A 1 101 ? 25.792 18.935 -46.069 1.00 30.52 101 ALA A CA 1
ATOM 760 C C . ALA A 1 101 ? 24.958 18.403 -44.911 1.00 30.52 101 ALA A C 1
ATOM 762 O O . ALA A 1 101 ? 25.513 17.923 -43.925 1.00 30.52 101 ALA A O 1
ATOM 763 N N . THR A 1 102 ? 23.647 18.566 -45.050 1.00 39.69 102 THR A N 1
ATOM 764 C CA . THR A 1 102 ? 22.597 17.843 -44.334 1.00 39.69 102 THR A CA 1
ATOM 765 C C . THR A 1 102 ? 22.877 16.350 -44.525 1.00 39.69 102 THR A C 1
ATOM 767 O O . THR A 1 102 ? 22.545 15.767 -45.564 1.00 39.69 102 THR A O 1
ATOM 770 N N . HIS A 1 103 ? 23.665 15.771 -43.621 1.00 44.88 103 HIS A N 1
ATOM 771 C CA . HIS A 1 103 ? 24.103 14.382 -43.684 1.00 44.88 103 HIS A CA 1
ATOM 772 C C . HIS A 1 103 ? 23.128 13.544 -42.866 1.00 44.88 103 HIS A C 1
ATOM 774 O O . HIS A 1 103 ? 23.360 13.309 -41.687 1.00 44.88 103 HIS A O 1
ATOM 780 N N . VAL A 1 104 ? 22.069 13.056 -43.511 1.00 48.62 104 VAL A N 1
ATOM 781 C CA . VAL A 1 104 ? 21.378 11.866 -43.010 1.00 48.62 104 VAL A CA 1
ATOM 782 C C . VAL A 1 104 ? 22.327 10.684 -43.219 1.00 48.62 104 VAL A C 1
ATOM 784 O O . VAL A 1 104 ? 22.723 10.383 -44.354 1.00 48.62 104 VAL A O 1
ATOM 787 N N . ALA A 1 105 ? 22.765 10.051 -42.135 1.00 48.50 105 ALA A N 1
ATOM 788 C CA . ALA A 1 105 ? 23.729 8.956 -42.181 1.00 48.50 105 ALA A CA 1
ATOM 789 C C . ALA A 1 105 ? 23.014 7.602 -42.346 1.00 48.50 105 ALA A C 1
ATOM 791 O O . ALA A 1 105 ? 22.720 6.930 -41.368 1.00 48.50 105 ALA A O 1
ATOM 792 N N . TYR A 1 106 ? 22.770 7.168 -43.588 1.00 47.22 106 TYR A N 1
ATOM 793 C CA . TYR A 1 106 ? 22.253 5.820 -43.875 1.00 47.22 106 TYR A CA 1
ATOM 794 C C . TYR A 1 106 ? 23.394 4.800 -44.001 1.00 47.22 106 TYR A C 1
ATOM 796 O O . TYR A 1 106 ? 24.179 4.869 -44.953 1.00 47.22 106 TYR A O 1
ATOM 804 N N . TYR A 1 107 ? 23.444 3.798 -43.120 1.00 49.00 107 TYR A N 1
ATOM 805 C CA . TYR A 1 107 ? 24.378 2.672 -43.239 1.00 49.00 107 TYR A CA 1
ATOM 806 C C . TYR A 1 107 ? 23.659 1.328 -43.083 1.00 49.00 107 TYR A C 1
ATOM 808 O O . TYR A 1 107 ? 23.378 0.873 -41.984 1.00 49.00 107 TYR A O 1
ATOM 816 N N . VAL A 1 108 ? 23.416 0.648 -44.208 1.00 43.94 108 VAL A N 1
ATOM 817 C CA . VAL A 1 108 ? 23.057 -0.778 -44.220 1.00 43.94 108 VAL A CA 1
ATOM 818 C C . VAL A 1 108 ? 24.257 -1.537 -44.764 1.00 43.94 108 VAL A C 1
ATOM 820 O O . VAL A 1 108 ? 24.433 -1.678 -45.979 1.00 43.94 108 VAL A O 1
ATOM 823 N N . MET A 1 109 ? 25.126 -1.989 -43.864 1.00 42.34 109 MET A N 1
ATOM 824 C CA . MET A 1 109 ? 26.043 -3.069 -44.202 1.00 42.34 109 MET A CA 1
ATOM 825 C C . MET A 1 109 ? 25.250 -4.378 -44.201 1.00 42.34 109 MET A C 1
ATOM 827 O O . MET A 1 109 ? 24.132 -4.461 -43.710 1.00 42.34 109 MET A O 1
ATOM 831 N N . ASN A 1 110 ? 25.786 -5.349 -44.927 1.00 44.59 110 ASN A N 1
ATOM 832 C CA . ASN A 1 110 ? 25.200 -6.643 -45.262 1.00 44.59 110 ASN A CA 1
ATOM 833 C C . ASN A 1 110 ? 24.475 -7.336 -44.085 1.00 44.59 110 ASN A C 1
ATOM 835 O O . ASN A 1 110 ? 24.713 -6.977 -42.945 1.00 44.59 110 ASN A O 1
ATOM 839 N N . LYS A 1 111 ? 23.701 -8.391 -44.390 1.00 49.38 111 LYS A N 1
ATOM 840 C CA . LYS A 1 111 ? 22.921 -9.322 -43.526 1.00 49.38 111 LYS A CA 1
ATOM 841 C C . LYS A 1 111 ? 23.472 -9.751 -42.141 1.00 49.38 111 LYS A C 1
ATOM 843 O O . LYS A 1 111 ? 22.868 -10.612 -41.526 1.00 49.38 111 LYS A O 1
ATOM 848 N N . THR A 1 112 ? 24.621 -9.254 -41.715 1.00 55.41 112 THR A N 1
ATOM 849 C CA . THR A 1 112 ? 25.372 -9.640 -40.529 1.00 55.41 112 THR A CA 1
ATOM 850 C C . THR A 1 112 ? 25.432 -8.504 -39.499 1.00 55.41 112 THR A C 1
ATOM 852 O O . THR A 1 112 ? 25.220 -8.783 -38.338 1.00 55.41 112 THR A O 1
ATOM 855 N N . ILE A 1 113 ? 25.670 -7.236 -39.875 1.00 60.78 113 ILE A N 1
ATOM 856 C CA . ILE A 1 113 ? 25.874 -6.134 -38.904 1.00 60.78 113 ILE A CA 1
ATOM 857 C C . ILE A 1 113 ? 25.394 -4.796 -39.501 1.00 60.78 113 ILE A C 1
ATOM 859 O O . ILE A 1 113 ? 25.834 -4.429 -40.598 1.00 60.78 113 ILE A O 1
ATOM 863 N N . ALA A 1 114 ? 24.543 -4.051 -38.787 1.00 65.44 114 ALA A N 1
ATOM 864 C CA . ALA A 1 114 ? 24.165 -2.665 -39.095 1.00 65.44 114 ALA A CA 1
ATOM 865 C C . ALA A 1 114 ? 24.838 -1.716 -38.089 1.00 65.44 114 ALA A C 1
ATOM 867 O O . ALA A 1 114 ? 24.686 -1.892 -36.889 1.00 65.44 114 ALA A O 1
ATOM 868 N N . MET A 1 115 ? 25.616 -0.739 -38.568 1.00 67.38 115 MET A N 1
ATOM 869 C CA . MET A 1 115 ? 26.479 0.088 -37.712 1.00 67.38 115 MET A CA 1
ATOM 870 C C . MET A 1 115 ? 26.554 1.542 -38.179 1.00 67.38 115 MET A C 1
ATOM 872 O O . MET A 1 115 ? 26.753 1.796 -39.372 1.00 67.38 115 MET A O 1
ATOM 876 N N . THR A 1 116 ? 26.528 2.482 -37.232 1.00 66.25 116 THR A N 1
ATOM 877 C CA . THR A 1 116 ? 26.895 3.895 -37.440 1.00 66.25 116 THR A CA 1
ATOM 878 C C . THR A 1 116 ? 27.941 4.337 -36.415 1.00 66.25 116 THR A C 1
ATOM 880 O O . THR A 1 116 ? 27.675 4.276 -35.217 1.00 66.25 116 THR A O 1
ATOM 883 N N . ASN A 1 117 ? 29.105 4.824 -36.874 1.00 68.94 117 ASN A N 1
ATOM 884 C CA . ASN A 1 117 ? 30.221 5.210 -35.998 1.00 68.94 117 ASN A CA 1
ATOM 885 C C . ASN A 1 117 ? 30.692 6.647 -36.270 1.00 68.94 117 ASN A C 1
ATOM 887 O O . ASN A 1 117 ? 30.917 7.004 -37.429 1.00 68.94 117 ASN A O 1
ATOM 891 N N . SER A 1 118 ? 30.993 7.404 -35.207 1.00 62.31 118 SER A N 1
ATOM 892 C CA . SER A 1 118 ? 31.777 8.657 -35.265 1.00 62.31 118 SER A CA 1
ATOM 893 C C . SER A 1 118 ? 31.172 9.734 -36.176 1.00 62.31 118 SER A C 1
ATOM 895 O O . SER A 1 118 ? 31.810 10.188 -37.132 1.00 62.31 118 SER A O 1
ATOM 897 N N . VAL A 1 119 ? 29.940 10.149 -35.870 1.00 66.31 119 VAL A N 1
ATOM 898 C CA . VAL A 1 119 ? 29.210 11.195 -36.604 1.00 66.31 119 VAL A CA 1
ATOM 899 C C . VAL A 1 119 ? 29.086 12.438 -35.723 1.00 66.31 119 VAL A C 1
ATOM 901 O O . VAL A 1 119 ? 28.656 12.345 -34.578 1.00 66.31 119 VAL A O 1
ATOM 904 N N . ALA A 1 120 ? 29.477 13.598 -36.253 1.00 67.06 120 ALA A N 1
ATOM 905 C CA . ALA A 1 120 ? 29.376 14.876 -35.554 1.00 67.06 120 ALA A CA 1
ATOM 906 C C . ALA A 1 120 ? 28.340 15.773 -36.238 1.00 67.06 120 ALA A C 1
ATOM 908 O O . ALA A 1 120 ? 28.463 16.046 -37.434 1.00 67.06 120 ALA A O 1
ATOM 909 N N . SER A 1 121 ? 27.357 16.223 -35.463 1.00 71.50 121 SER A N 1
ATOM 910 C CA . SER A 1 121 ? 26.256 17.104 -35.863 1.00 71.50 121 SER A CA 1
ATOM 911 C C . SER A 1 121 ? 25.441 16.625 -37.077 1.00 71.50 121 SER A C 1
ATOM 913 O O . SER A 1 121 ? 25.290 17.393 -38.035 1.00 71.50 121 SER A O 1
ATOM 915 N N . PRO A 1 122 ? 24.965 15.361 -37.113 1.00 77.44 122 PRO A N 1
ATOM 916 C CA . PRO A 1 122 ? 23.954 14.969 -38.093 1.00 77.44 122 PRO A CA 1
ATOM 917 C C . PRO A 1 122 ? 22.595 15.592 -37.733 1.00 77.44 122 PRO A C 1
ATOM 919 O O . PRO A 1 122 ? 22.326 15.826 -36.565 1.00 77.44 122 PRO A O 1
ATOM 922 N N . GLU A 1 123 ? 21.731 15.827 -38.721 1.00 76.88 123 GLU A N 1
ATOM 923 C CA . GLU A 1 123 ? 20.307 16.074 -38.427 1.00 76.88 123 GLU A CA 1
ATOM 924 C C . GLU A 1 123 ? 19.692 14.767 -37.888 1.00 76.88 123 GLU A C 1
ATOM 926 O O . GLU A 1 123 ? 19.169 14.726 -36.788 1.00 76.88 123 GLU A O 1
ATOM 931 N N . GLU A 1 124 ? 19.896 13.647 -38.589 1.00 78.50 124 GLU A N 1
ATOM 932 C CA . GLU A 1 124 ? 19.279 12.360 -38.245 1.00 78.50 124 GLU A CA 1
ATOM 933 C C . GLU A 1 124 ? 20.283 11.197 -38.381 1.00 78.50 124 GLU A C 1
ATOM 935 O O . GLU A 1 124 ? 21.007 11.076 -39.387 1.00 78.50 124 GLU A O 1
ATOM 940 N N . VAL A 1 125 ? 20.307 10.306 -37.385 1.00 81.44 125 VAL A N 1
ATOM 941 C CA . VAL A 1 125 ? 20.983 9.000 -37.422 1.00 81.44 125 VAL A CA 1
ATOM 942 C C . VAL A 1 125 ? 19.928 7.901 -37.448 1.00 81.44 125 VAL A C 1
ATOM 944 O O . VAL A 1 125 ? 19.327 7.600 -36.428 1.00 81.44 125 VAL A O 1
ATOM 947 N N . LEU A 1 126 ? 19.732 7.276 -38.611 1.00 81.44 126 LEU A N 1
ATOM 948 C CA . LEU A 1 126 ? 18.641 6.327 -38.838 1.00 81.44 126 LEU A CA 1
ATOM 949 C C . LEU A 1 126 ? 19.149 4.936 -39.233 1.00 81.44 126 LEU A C 1
ATOM 951 O O . LEU A 1 126 ? 19.808 4.769 -40.267 1.00 81.44 126 LEU A O 1
ATOM 955 N N . ILE A 1 127 ? 18.733 3.913 -38.485 1.00 79.94 127 ILE A N 1
ATOM 956 C CA . ILE A 1 127 ? 18.782 2.513 -38.918 1.00 79.94 127 ILE A CA 1
ATOM 957 C C . ILE A 1 127 ? 17.359 2.030 -39.182 1.00 79.94 127 ILE A C 1
ATOM 959 O O . ILE A 1 127 ? 16.516 2.038 -38.289 1.00 79.94 127 ILE A O 1
ATOM 963 N N . THR A 1 128 ? 17.084 1.570 -40.409 1.00 82.94 128 THR A N 1
ATOM 964 C CA . THR A 1 128 ? 15.756 1.052 -40.749 1.00 82.94 128 THR A CA 1
ATOM 965 C C . THR A 1 128 ? 15.737 -0.155 -41.680 1.00 82.94 128 THR A C 1
ATOM 967 O O . THR A 1 128 ? 16.591 -0.302 -42.558 1.00 82.94 128 THR A O 1
ATOM 970 N N . GLY A 1 129 ? 14.722 -1.010 -41.509 1.00 75.75 129 GLY A N 1
ATOM 971 C CA . GLY A 1 129 ? 14.384 -2.085 -42.443 1.00 75.75 129 GLY A CA 1
ATOM 972 C C . GLY A 1 129 ? 15.371 -3.250 -42.429 1.00 75.75 129 GLY A C 1
ATOM 973 O O . GLY A 1 129 ? 15.654 -3.833 -43.482 1.00 75.75 129 GLY A O 1
ATOM 974 N N . VAL A 1 130 ? 15.917 -3.571 -41.255 1.00 76.94 130 VAL A N 1
ATOM 975 C CA . VAL A 1 130 ? 16.916 -4.629 -41.069 1.00 76.94 130 VAL A CA 1
ATOM 976 C C . VAL A 1 130 ? 16.221 -5.926 -40.647 1.00 76.94 130 VAL A C 1
ATOM 978 O O . VAL A 1 130 ? 15.339 -5.927 -39.795 1.00 76.94 130 VAL A O 1
ATOM 981 N N . THR A 1 131 ? 16.601 -7.050 -41.255 1.00 78.88 131 THR A N 1
ATOM 982 C CA . THR A 1 131 ? 16.034 -8.370 -40.936 1.00 78.88 131 THR A CA 1
ATOM 983 C C . THR A 1 131 ? 17.144 -9.362 -40.625 1.00 78.88 131 THR A C 1
ATOM 985 O O . THR A 1 131 ? 17.987 -9.610 -41.496 1.00 78.88 131 THR A O 1
ATOM 988 N N . SER A 1 132 ? 17.088 -9.952 -39.438 1.00 80.31 132 SER A N 1
ATOM 989 C CA . SER A 1 132 ? 18.037 -10.917 -38.886 1.00 80.31 132 SER A CA 1
ATOM 990 C C . SER A 1 132 ? 19.504 -10.456 -38.899 1.00 80.31 132 SER A C 1
ATOM 992 O O . SER A 1 132 ? 20.331 -11.175 -39.467 1.00 80.31 132 SER A O 1
ATOM 994 N N . PRO A 1 133 ? 19.835 -9.248 -38.396 1.00 81.38 133 PRO A N 1
ATOM 995 C CA . PRO A 1 133 ? 21.229 -8.886 -38.134 1.00 81.38 133 PRO A CA 1
ATOM 996 C C . PRO A 1 133 ? 21.753 -9.631 -36.892 1.00 81.38 133 PRO A C 1
ATOM 998 O O . PRO A 1 133 ? 20.963 -9.977 -36.025 1.00 81.38 133 PRO A O 1
ATOM 1001 N N . GLU A 1 134 ? 23.065 -9.850 -36.792 1.00 81.00 134 GLU A N 1
ATOM 1002 C CA . GLU A 1 134 ? 23.680 -10.209 -35.502 1.00 81.00 134 GLU A CA 1
ATOM 1003 C C . GLU A 1 134 ? 23.605 -8.968 -34.590 1.00 81.00 134 GLU A C 1
ATOM 1005 O O . GLU A 1 134 ? 23.018 -9.009 -33.523 1.00 81.00 134 GLU A O 1
ATOM 1010 N N . GLU A 1 135 ? 24.035 -7.799 -35.079 1.00 81.56 135 GLU A N 1
ATOM 1011 C CA . GLU A 1 135 ? 24.100 -6.573 -34.265 1.00 81.56 135 GLU A CA 1
ATOM 1012 C C . GLU A 1 135 ? 23.529 -5.343 -35.002 1.00 81.56 135 GLU A C 1
ATOM 1014 O O . GLU A 1 135 ? 23.765 -5.149 -36.208 1.00 81.56 135 GLU A O 1
ATOM 1019 N N . VAL A 1 136 ? 22.801 -4.490 -34.269 1.00 83.56 136 VAL A N 1
ATOM 1020 C CA . VAL A 1 136 ? 22.330 -3.158 -34.686 1.00 83.56 136 VAL A CA 1
ATOM 1021 C C . VAL A 1 136 ? 22.898 -2.089 -33.752 1.00 83.56 136 VAL A C 1
ATOM 1023 O O . VAL A 1 136 ? 22.287 -1.744 -32.748 1.00 83.56 136 VAL A O 1
ATOM 1026 N N . LEU A 1 137 ? 24.061 -1.541 -34.107 1.00 83.62 137 LEU A N 1
ATOM 1027 C CA . LEU A 1 137 ? 24.843 -0.657 -33.240 1.00 83.62 137 LEU A CA 1
ATOM 1028 C C . LEU A 1 137 ? 24.850 0.802 -33.717 1.00 83.62 137 LEU A C 1
ATOM 1030 O O . LEU A 1 137 ? 25.266 1.116 -34.839 1.00 83.62 137 LEU A O 1
ATOM 1034 N N . ILE A 1 138 ? 24.526 1.719 -32.807 1.00 82.62 138 ILE A N 1
ATOM 1035 C CA . ILE A 1 138 ? 24.818 3.151 -32.941 1.00 82.62 138 ILE A CA 1
ATOM 1036 C C . ILE A 1 138 ? 25.899 3.516 -31.926 1.00 82.62 138 ILE A C 1
ATOM 1038 O O . ILE A 1 138 ? 25.736 3.263 -30.735 1.00 82.62 138 ILE A O 1
ATOM 1042 N N . THR A 1 139 ? 27.017 4.106 -32.370 1.00 84.69 139 THR A N 1
ATOM 1043 C CA . THR A 1 139 ? 28.082 4.521 -31.446 1.00 84.69 139 THR A CA 1
ATOM 1044 C C . THR A 1 139 ? 28.789 5.829 -31.799 1.00 84.69 139 THR A C 1
ATOM 1046 O O . THR A 1 139 ? 29.103 6.117 -32.961 1.00 84.69 139 THR A O 1
ATOM 1049 N N . GLY A 1 140 ? 29.112 6.620 -30.772 1.00 78.94 140 GLY A N 1
ATOM 1050 C CA . GLY A 1 140 ? 29.962 7.806 -30.898 1.00 78.94 140 GLY A CA 1
ATOM 1051 C C . GLY A 1 140 ? 29.332 8.899 -31.759 1.00 78.94 140 GLY A C 1
ATOM 1052 O O . GLY A 1 140 ? 29.959 9.372 -32.712 1.00 78.94 140 GLY A O 1
ATOM 1053 N N . VAL A 1 141 ? 28.087 9.259 -31.451 1.00 79.75 141 VAL A N 1
ATOM 1054 C CA . VAL A 1 141 ? 27.332 10.320 -32.131 1.00 79.75 141 VAL A CA 1
ATOM 1055 C C . VAL A 1 141 ? 27.344 11.567 -31.251 1.00 79.75 141 VAL A C 1
ATOM 1057 O O . VAL A 1 141 ? 27.027 11.488 -30.068 1.00 79.75 141 VAL A O 1
ATOM 1060 N N . THR A 1 142 ? 27.713 12.724 -31.802 1.00 81.38 142 THR A N 1
ATOM 1061 C CA . THR A 1 142 ? 27.735 13.981 -31.035 1.00 81.38 142 THR A CA 1
ATOM 1062 C C . THR A 1 142 ? 26.816 15.027 -31.650 1.00 81.38 142 THR A C 1
ATOM 1064 O O . THR A 1 142 ? 27.004 15.392 -32.812 1.00 81.38 142 THR A O 1
ATOM 1067 N N . SER A 1 143 ? 25.892 15.548 -30.850 1.00 82.50 143 SER A N 1
ATOM 1068 C CA . SER A 1 143 ? 24.894 16.566 -31.188 1.00 82.50 143 SER A CA 1
ATOM 1069 C C . SER A 1 143 ? 23.997 16.228 -32.392 1.00 82.50 143 SER A C 1
ATOM 1071 O O . SER A 1 143 ? 23.958 17.039 -33.320 1.00 82.50 143 SER A O 1
ATOM 1073 N N . PRO A 1 144 ? 23.366 15.036 -32.455 1.00 83.81 144 PRO A N 1
ATOM 1074 C CA . PRO A 1 144 ? 22.310 14.769 -33.434 1.00 83.81 144 PRO A CA 1
ATOM 1075 C C . PRO A 1 144 ? 21.014 15.520 -33.063 1.00 83.81 144 PRO A C 1
ATOM 1077 O O . PRO A 1 144 ? 20.814 15.784 -31.883 1.00 83.81 144 PRO A O 1
ATOM 1080 N N . GLU A 1 145 ? 20.130 15.830 -34.019 1.00 82.94 145 GLU A N 1
ATOM 1081 C CA . GLU A 1 145 ? 18.733 16.150 -33.653 1.00 82.94 145 GLU A CA 1
ATOM 1082 C C . GLU A 1 145 ? 18.052 14.826 -33.250 1.00 82.94 145 GLU A C 1
ATOM 1084 O O . GLU A 1 145 ? 17.703 14.641 -32.091 1.00 82.94 145 GLU A O 1
ATOM 1089 N N . GLU A 1 146 ? 18.054 13.818 -34.131 1.00 83.81 146 GLU A N 1
ATOM 1090 C CA . GLU A 1 146 ? 17.414 12.515 -33.865 1.00 83.81 146 GLU A CA 1
ATOM 1091 C C . GLU A 1 146 ? 18.370 11.310 -34.005 1.00 83.81 146 GLU A C 1
ATOM 1093 O O . GLU A 1 146 ? 19.187 11.221 -34.934 1.00 83.81 146 GLU A O 1
ATOM 1098 N N . VAL A 1 147 ? 18.224 10.319 -33.116 1.00 86.50 147 VAL A N 1
ATOM 1099 C CA . VAL A 1 147 ? 18.824 8.976 -33.217 1.00 86.50 147 VAL A CA 1
ATOM 1100 C C . VAL A 1 147 ? 17.715 7.926 -33.230 1.00 86.50 147 VAL A C 1
ATOM 1102 O O . VAL A 1 147 ? 17.105 7.668 -32.202 1.00 86.50 147 VAL A O 1
ATOM 1105 N N . LEU A 1 148 ? 17.478 7.276 -34.372 1.00 86.56 148 LEU A N 1
ATOM 1106 C CA . LEU A 1 148 ? 16.330 6.396 -34.595 1.00 86.56 148 LEU A CA 1
ATOM 1107 C C . LEU A 1 148 ? 16.734 4.990 -35.064 1.00 86.56 148 LEU A C 1
ATOM 1109 O O . LEU A 1 148 ? 17.388 4.807 -36.096 1.00 86.56 148 LEU A O 1
ATOM 1113 N N . ILE A 1 149 ? 16.248 3.966 -34.361 1.00 85.94 149 ILE A N 1
ATOM 1114 C CA . ILE A 1 149 ? 16.230 2.572 -34.823 1.00 85.94 149 ILE A CA 1
ATOM 1115 C C . ILE A 1 149 ? 14.782 2.172 -35.088 1.00 85.94 149 ILE A C 1
ATOM 1117 O O . ILE A 1 149 ? 13.964 2.171 -34.171 1.00 85.94 149 ILE A O 1
ATOM 1121 N N . THR A 1 150 ? 14.449 1.806 -36.333 1.00 87.56 150 THR A N 1
ATOM 1122 C CA . THR A 1 150 ? 13.077 1.403 -36.668 1.00 87.56 150 THR A CA 1
ATOM 1123 C C . THR A 1 150 ? 12.901 0.260 -37.661 1.00 87.56 150 THR A C 1
ATOM 1125 O O . THR A 1 150 ? 13.558 0.184 -38.697 1.00 87.56 150 THR A O 1
ATOM 1128 N N . GLY A 1 151 ? 11.939 -0.630 -37.402 1.00 82.12 151 GLY A N 1
ATOM 1129 C CA . GLY A 1 151 ? 11.600 -1.716 -38.325 1.00 82.12 151 GLY A CA 1
ATOM 1130 C C . GLY A 1 151 ? 12.713 -2.758 -38.423 1.00 82.12 151 GLY A C 1
ATOM 1131 O O . GLY A 1 151 ? 13.116 -3.140 -39.527 1.00 82.12 151 GLY A O 1
ATOM 1132 N N . VAL A 1 152 ? 13.227 -3.176 -37.265 1.00 83.56 152 VAL A N 1
ATOM 1133 C CA . VAL A 1 152 ? 14.237 -4.230 -37.119 1.00 83.56 152 VAL A CA 1
ATOM 1134 C C . VAL A 1 152 ? 13.537 -5.522 -36.700 1.00 83.56 152 VAL A C 1
ATOM 1136 O O . VAL A 1 152 ? 12.720 -5.523 -35.787 1.00 83.56 152 VAL A O 1
ATOM 1139 N N . ALA A 1 153 ? 13.835 -6.634 -37.367 1.00 84.88 153 ALA A N 1
ATOM 1140 C CA . ALA A 1 153 ? 13.260 -7.935 -37.029 1.00 84.88 153 ALA A CA 1
ATOM 1141 C C . ALA A 1 153 ? 14.357 -8.958 -36.729 1.00 84.88 153 ALA A C 1
ATOM 1143 O O . ALA A 1 153 ? 15.228 -9.175 -37.571 1.00 84.88 153 ALA A O 1
ATOM 1144 N N . SER A 1 154 ? 14.258 -9.613 -35.579 1.00 85.69 154 SER A N 1
ATOM 1145 C CA . SER A 1 154 ? 15.134 -10.663 -35.055 1.00 85.69 154 SER A CA 1
ATOM 1146 C C . SER A 1 154 ? 16.629 -10.306 -34.993 1.00 85.69 154 SER A C 1
ATOM 1148 O O . SER A 1 154 ? 17.415 -11.053 -35.579 1.00 85.69 154 SER A O 1
ATOM 1150 N N . PRO A 1 155 ? 17.034 -9.158 -34.411 1.00 87.00 155 PRO A N 1
ATOM 1151 C CA . PRO A 1 155 ? 18.444 -8.905 -34.101 1.00 87.00 155 PRO A CA 1
ATOM 1152 C C . PRO A 1 155 ? 18.912 -9.787 -32.924 1.00 87.00 155 PRO A C 1
ATOM 1154 O O . PRO A 1 155 ? 18.076 -10.149 -32.105 1.00 87.00 155 PRO A O 1
ATOM 1157 N N . GLU A 1 156 ? 20.205 -10.117 -32.811 1.00 86.56 156 GLU A N 1
ATOM 1158 C CA . GLU A 1 156 ? 20.729 -10.613 -31.520 1.00 86.56 156 GLU A CA 1
ATOM 1159 C C . GLU A 1 156 ? 20.821 -9.405 -30.567 1.00 86.56 156 GLU A C 1
ATOM 1161 O O . GLU A 1 156 ? 20.086 -9.341 -29.591 1.00 86.56 156 GLU A O 1
ATOM 1166 N N . GLU A 1 157 ? 21.552 -8.346 -30.938 1.00 86.94 157 GLU A N 1
ATOM 1167 C CA . GLU A 1 157 ? 21.734 -7.157 -30.081 1.00 86.94 157 GLU A CA 1
ATOM 1168 C C . GLU A 1 157 ? 21.336 -5.829 -30.769 1.00 86.94 157 GLU A C 1
ATOM 1170 O O . GLU A 1 157 ? 21.580 -5.621 -31.967 1.00 86.94 157 GLU A O 1
ATOM 1175 N N . VAL A 1 158 ? 20.768 -4.883 -30.002 1.00 88.19 158 VAL A N 1
ATOM 1176 C CA . VAL A 1 158 ? 20.438 -3.502 -30.432 1.00 88.19 158 VAL A CA 1
ATOM 1177 C C . VAL A 1 158 ? 21.045 -2.433 -29.495 1.00 88.19 158 VAL A C 1
ATOM 1179 O O . VAL A 1 158 ? 20.313 -1.777 -28.751 1.00 88.19 158 VAL A O 1
ATOM 1182 N N . PRO A 1 159 ? 22.378 -2.234 -29.501 1.00 89.81 159 PRO A N 1
ATOM 1183 C CA . PRO A 1 159 ? 23.039 -1.234 -28.660 1.00 89.81 159 PRO A CA 1
ATOM 1184 C C . PRO A 1 159 ? 23.057 0.196 -29.246 1.00 89.81 159 PRO A C 1
ATOM 1186 O O . PRO A 1 159 ? 23.518 0.444 -30.363 1.00 89.81 159 PRO A O 1
ATOM 1189 N N . ILE A 1 160 ? 22.682 1.189 -28.435 1.00 88.06 160 ILE A N 1
ATOM 1190 C CA . ILE A 1 160 ? 22.966 2.619 -28.637 1.00 88.06 160 ILE A CA 1
ATOM 1191 C C . ILE A 1 160 ? 23.980 3.049 -27.579 1.00 88.06 160 ILE A C 1
ATOM 1193 O O . ILE A 1 160 ? 23.688 3.013 -26.389 1.00 88.06 160 ILE A O 1
ATOM 1197 N N . THR A 1 161 ? 25.181 3.459 -27.997 1.00 88.06 161 THR A N 1
ATOM 1198 C CA . THR A 1 161 ? 26.290 3.764 -27.081 1.00 88.06 161 THR A CA 1
ATOM 1199 C C . THR A 1 161 ? 26.959 5.113 -27.342 1.00 88.06 161 THR A C 1
ATOM 1201 O O . THR A 1 161 ? 27.269 5.466 -28.478 1.00 88.06 161 THR A O 1
ATOM 1204 N N . GLY A 1 162 ? 27.278 5.873 -26.293 1.00 83.56 162 GLY A N 1
ATOM 1205 C CA . GLY A 1 162 ? 28.136 7.061 -26.428 1.00 83.56 162 GLY A CA 1
ATOM 1206 C C . GLY A 1 162 ? 27.540 8.152 -27.325 1.00 83.56 162 GLY A C 1
ATOM 1207 O O . GLY A 1 162 ? 28.219 8.640 -28.236 1.00 83.56 162 GLY A O 1
ATOM 1208 N N . VAL A 1 163 ? 26.274 8.497 -27.088 1.00 85.12 163 VAL A N 1
ATOM 1209 C CA . VAL A 1 163 ? 25.562 9.592 -27.762 1.00 85.12 163 VAL A CA 1
ATOM 1210 C C . VAL A 1 163 ? 25.593 10.823 -26.858 1.00 85.12 163 VAL A C 1
ATOM 1212 O O . VAL A 1 163 ? 25.219 10.747 -25.692 1.00 85.12 163 VAL A O 1
ATOM 1215 N N . THR A 1 164 ? 26.045 11.969 -27.360 1.00 86.56 164 THR A N 1
ATOM 1216 C CA . THR A 1 164 ? 26.139 13.194 -26.546 1.00 86.56 164 THR A CA 1
ATOM 1217 C C . THR A 1 164 ? 25.268 14.306 -27.112 1.00 86.56 164 THR A C 1
ATOM 1219 O O . THR A 1 164 ? 25.474 14.691 -28.262 1.00 86.56 164 THR A O 1
ATOM 1222 N N . SER A 1 165 ? 24.386 14.865 -26.291 1.00 86.75 165 SER A N 1
ATOM 1223 C CA . SER A 1 165 ? 23.459 15.960 -26.598 1.00 86.75 165 SER A CA 1
ATOM 1224 C C . SER A 1 165 ? 22.544 15.715 -27.809 1.00 86.75 165 SER A C 1
ATOM 1226 O O . SER A 1 165 ? 22.558 16.554 -28.709 1.00 86.75 165 SER A O 1
ATOM 1228 N N . PRO A 1 166 ? 21.843 14.564 -27.904 1.00 88.56 166 PRO A N 1
ATOM 1229 C CA . PRO A 1 166 ? 20.755 14.403 -28.871 1.00 88.56 166 PRO A CA 1
ATOM 1230 C C . PRO A 1 166 ? 19.534 15.252 -28.462 1.00 88.56 166 PRO A C 1
ATOM 1232 O O . PRO A 1 166 ? 19.385 15.518 -27.273 1.00 88.56 166 PRO A O 1
ATOM 1235 N N . GLU A 1 167 ? 18.662 15.648 -29.394 1.00 87.75 167 GLU A N 1
ATOM 1236 C CA . GLU A 1 167 ? 17.297 16.052 -29.001 1.00 87.75 167 GLU A CA 1
ATOM 1237 C C . GLU A 1 167 ? 16.526 14.768 -28.637 1.00 87.75 167 GLU A C 1
ATOM 1239 O O . GLU A 1 167 ? 16.168 14.575 -27.481 1.00 87.75 167 GLU A O 1
ATOM 1244 N N . GLU A 1 168 ? 16.459 13.785 -29.544 1.00 88.56 168 GLU A N 1
ATOM 1245 C CA . GLU A 1 168 ? 15.740 12.520 -29.308 1.00 88.56 168 GLU A CA 1
ATOM 1246 C C . GLU A 1 168 ? 16.596 11.259 -29.553 1.00 88.56 168 GLU A C 1
ATOM 1248 O O . GLU A 1 168 ? 17.368 11.161 -30.517 1.00 88.56 168 GLU A O 1
ATOM 1253 N N . VAL A 1 169 ? 16.412 10.234 -28.711 1.00 90.88 169 VAL A N 1
ATOM 1254 C CA . VAL A 1 169 ? 16.879 8.853 -28.935 1.00 90.88 169 VAL A CA 1
ATOM 1255 C C . VAL A 1 169 ? 15.681 7.905 -28.929 1.00 90.88 169 VAL A C 1
ATOM 1257 O O . VAL A 1 169 ? 15.071 7.690 -27.889 1.00 90.88 169 VAL A O 1
ATOM 1260 N N . LEU A 1 170 ? 15.373 7.290 -30.072 1.00 90.69 170 LEU A N 1
ATOM 1261 C CA . LEU A 1 170 ? 14.175 6.479 -30.280 1.00 90.69 170 LEU A CA 1
ATOM 1262 C C . LEU A 1 170 ? 14.494 5.068 -30.799 1.00 90.69 170 LEU A C 1
ATOM 1264 O O . LEU A 1 170 ? 15.093 4.882 -31.863 1.00 90.69 170 LEU A O 1
ATOM 1268 N N . ILE A 1 171 ? 13.997 4.049 -30.098 1.00 90.19 171 ILE A N 1
ATOM 1269 C CA . ILE A 1 171 ? 13.921 2.667 -30.593 1.00 90.19 171 ILE A CA 1
ATOM 1270 C C . ILE A 1 171 ? 12.455 2.313 -30.818 1.00 90.19 171 ILE A C 1
ATOM 1272 O O . ILE A 1 171 ? 11.666 2.305 -29.875 1.00 90.19 171 ILE A O 1
ATOM 1276 N N . THR A 1 172 ? 12.072 1.984 -32.058 1.00 91.06 172 THR A N 1
ATOM 1277 C CA . THR A 1 172 ? 10.684 1.611 -32.351 1.00 91.06 172 THR A CA 1
ATOM 1278 C C . THR A 1 172 ? 10.464 0.505 -33.373 1.00 91.06 172 THR A C 1
ATOM 1280 O O . THR A 1 172 ? 11.125 0.427 -34.402 1.00 91.06 172 THR A O 1
ATOM 1283 N N . GLY A 1 173 ? 9.476 -0.363 -33.148 1.00 86.44 173 GLY A N 1
ATOM 1284 C CA . GLY A 1 173 ? 9.138 -1.420 -34.106 1.00 86.44 173 GLY A CA 1
ATOM 1285 C C . GLY A 1 173 ? 10.265 -2.444 -34.259 1.00 86.44 173 GLY A C 1
ATOM 1286 O O . GLY A 1 173 ? 10.603 -2.831 -35.384 1.00 86.44 173 GLY A O 1
ATOM 1287 N N . VAL A 1 174 ? 10.861 -2.838 -33.132 1.00 87.50 174 VAL A N 1
ATOM 1288 C CA . VAL A 1 174 ? 11.838 -3.929 -33.036 1.00 87.50 174 VAL A CA 1
ATOM 1289 C C . VAL A 1 174 ? 11.097 -5.199 -32.623 1.00 87.50 174 VAL A C 1
ATOM 1291 O O . VAL A 1 174 ? 10.335 -5.192 -31.663 1.00 87.50 174 VAL A O 1
ATOM 1294 N N . ALA A 1 175 ? 11.275 -6.294 -33.356 1.00 88.44 175 ALA A N 1
ATOM 1295 C CA . ALA A 1 175 ? 10.607 -7.560 -33.059 1.00 88.44 175 ALA A CA 1
ATOM 1296 C C . ALA A 1 175 ? 11.625 -8.668 -32.793 1.00 88.44 175 ALA A C 1
ATOM 1298 O O . ALA A 1 175 ? 12.489 -8.904 -33.631 1.00 88.44 175 ALA A O 1
ATOM 1299 N N . SER A 1 176 ? 11.466 -9.373 -31.679 1.00 88.50 176 SER A N 1
ATOM 1300 C CA . SER A 1 176 ? 12.270 -10.504 -31.212 1.00 88.50 176 SER A CA 1
ATOM 1301 C C . SER A 1 176 ? 13.784 -10.245 -31.124 1.00 88.50 176 SER A C 1
ATOM 1303 O O . SER A 1 176 ? 14.525 -11.022 -31.728 1.00 88.50 176 SER A O 1
ATOM 1305 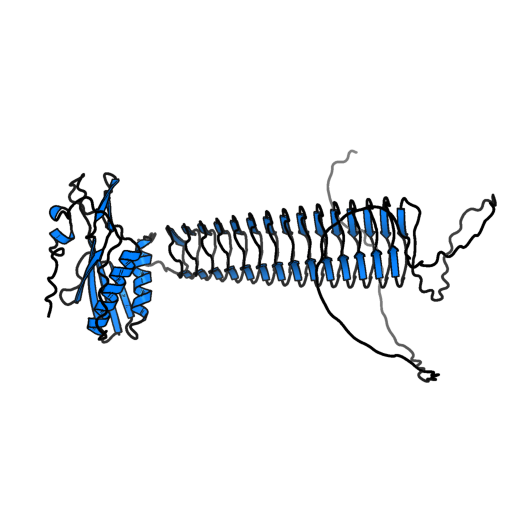N N . PRO A 1 177 ? 14.252 -9.147 -30.493 1.00 89.88 177 PRO A N 1
ATOM 1306 C CA . PRO A 1 177 ? 15.668 -8.998 -30.149 1.00 89.88 177 PRO A CA 1
ATOM 1307 C C . PRO A 1 177 ? 16.061 -9.965 -29.013 1.00 89.88 177 PRO A C 1
ATOM 1309 O O . PRO A 1 177 ? 15.200 -10.284 -28.199 1.00 89.88 177 PRO A O 1
ATOM 1312 N N . GLU A 1 178 ? 17.322 -10.404 -28.924 1.00 88.81 178 GLU A N 1
ATOM 1313 C CA . GLU A 1 178 ? 17.819 -10.986 -27.660 1.00 88.81 178 GLU A CA 1
ATOM 1314 C C . GLU A 1 178 ? 18.028 -9.833 -26.657 1.00 88.81 178 GLU A C 1
ATOM 1316 O O . GLU A 1 178 ? 17.373 -9.797 -25.624 1.00 88.81 178 GLU A O 1
ATOM 1321 N N . GLU A 1 179 ? 18.777 -8.786 -27.027 1.00 89.75 179 GLU A N 1
ATOM 1322 C CA . GLU A 1 179 ? 19.047 -7.629 -26.154 1.00 89.75 179 GLU A CA 1
ATOM 1323 C C . GLU A 1 179 ? 18.750 -6.276 -26.835 1.00 89.75 179 GLU A C 1
ATOM 1325 O O . GLU A 1 179 ? 19.118 -6.032 -27.992 1.00 89.75 179 GLU A O 1
ATOM 1330 N N . VAL A 1 180 ? 18.124 -5.346 -26.104 1.00 90.81 180 VAL A N 1
ATOM 1331 C CA . VAL A 1 180 ? 18.019 -3.919 -26.463 1.00 90.81 180 VAL A CA 1
ATOM 1332 C C . VAL A 1 180 ? 18.718 -3.081 -25.400 1.00 90.81 180 VAL A C 1
ATOM 1334 O O . VAL A 1 180 ? 18.267 -3.043 -24.262 1.00 90.81 180 VAL A O 1
ATOM 1337 N N . LEU A 1 181 ? 19.775 -2.357 -25.777 1.00 90.94 181 LEU A N 1
ATOM 1338 C CA . LEU A 1 181 ? 20.637 -1.646 -24.830 1.00 90.94 181 LEU A CA 1
ATOM 1339 C C . LEU A 1 181 ? 20.789 -0.167 -25.197 1.00 90.94 181 LEU A C 1
ATOM 1341 O O . LEU A 1 181 ? 21.266 0.165 -26.280 1.00 90.94 181 LEU A O 1
ATOM 1345 N N . ILE A 1 182 ? 20.491 0.744 -24.272 1.00 90.25 182 ILE A N 1
ATOM 1346 C CA . ILE A 1 182 ? 20.863 2.163 -24.374 1.00 90.25 182 ILE A CA 1
ATOM 1347 C C . ILE A 1 182 ? 21.881 2.475 -23.284 1.00 90.25 182 ILE A C 1
ATOM 1349 O O . ILE A 1 182 ? 21.576 2.352 -22.100 1.00 90.25 182 ILE A O 1
ATOM 1353 N N . THR A 1 183 ? 23.090 2.907 -23.657 1.00 91.12 183 THR A N 1
ATOM 1354 C CA . THR A 1 183 ? 24.103 3.291 -22.672 1.00 91.12 183 THR A CA 1
ATOM 1355 C C . THR A 1 183 ? 24.990 4.480 -23.023 1.00 91.12 183 THR A C 1
ATOM 1357 O O . THR A 1 183 ? 25.347 4.730 -24.172 1.00 91.12 183 THR A O 1
ATOM 1360 N N . GLY A 1 184 ? 25.391 5.246 -22.007 1.00 85.94 184 GLY A N 1
ATOM 1361 C CA . GLY A 1 184 ? 26.307 6.374 -22.179 1.00 85.94 184 GLY A CA 1
ATOM 1362 C C . GLY A 1 184 ? 25.710 7.485 -23.041 1.00 85.94 184 GLY A C 1
ATOM 1363 O O . GLY A 1 184 ? 26.410 8.036 -23.894 1.00 85.94 184 GLY A O 1
ATOM 1364 N N . VAL A 1 185 ? 24.421 7.774 -22.843 1.00 88.00 185 VAL A N 1
ATOM 1365 C CA . VAL A 1 185 ? 23.729 8.917 -23.446 1.00 88.00 185 VAL A CA 1
ATOM 1366 C C . VAL A 1 185 ? 23.820 10.097 -22.479 1.00 88.00 185 VAL A C 1
ATOM 1368 O O . VAL A 1 185 ? 23.500 9.961 -21.302 1.00 88.00 185 VAL A O 1
ATOM 1371 N N . THR A 1 186 ? 24.290 11.257 -22.931 1.00 88.06 186 THR A N 1
ATOM 1372 C CA . THR A 1 186 ? 24.456 12.431 -22.053 1.00 88.06 186 THR A CA 1
ATOM 1373 C C . THR A 1 186 ? 23.684 13.630 -22.578 1.00 88.06 186 THR A C 1
ATOM 1375 O O . THR A 1 186 ? 23.930 14.036 -23.711 1.00 88.06 186 THR A O 1
ATOM 1378 N N . SER A 1 187 ? 22.852 14.233 -21.735 1.00 87.25 187 SER A N 1
ATOM 1379 C CA . SER A 1 187 ? 21.995 15.390 -22.010 1.00 87.25 187 SER A CA 1
ATOM 1380 C C . SER A 1 187 ? 21.062 15.232 -23.224 1.00 87.25 187 SER A C 1
ATOM 1382 O O . SER A 1 187 ? 21.121 16.098 -24.097 1.00 87.25 187 SER A O 1
ATOM 1384 N N . PRO A 1 188 ? 20.300 14.124 -23.351 1.00 89.69 188 PRO A N 1
ATOM 1385 C CA . PRO A 1 188 ? 19.196 14.048 -24.310 1.00 89.69 188 PRO A CA 1
ATOM 1386 C C . PRO A 1 188 ? 18.019 14.940 -23.861 1.00 89.69 188 PRO A C 1
ATOM 1388 O O . PRO A 1 188 ? 17.898 15.176 -22.662 1.00 89.69 188 PRO A O 1
ATOM 1391 N N . GLU A 1 189 ? 17.152 15.400 -24.770 1.00 87.94 189 GLU A N 1
ATOM 1392 C CA . GLU A 1 189 ? 15.809 15.855 -24.355 1.00 87.94 189 GLU A CA 1
ATOM 1393 C C . GLU A 1 189 ? 14.972 14.600 -24.033 1.00 87.94 189 GLU A C 1
ATOM 1395 O O . GLU A 1 189 ? 14.617 14.381 -22.879 1.00 87.94 189 GLU A O 1
ATOM 1400 N N . GLU A 1 190 ? 14.838 13.657 -24.974 1.00 88.38 190 GLU A N 1
ATOM 1401 C CA . GLU A 1 190 ? 14.076 12.411 -24.762 1.00 88.38 190 GLU A CA 1
ATOM 1402 C C . GLU A 1 190 ? 14.863 11.122 -25.082 1.00 88.38 190 GLU A C 1
ATOM 1404 O O . GLU A 1 190 ? 15.636 11.040 -26.046 1.00 88.38 190 GLU A O 1
ATOM 1409 N N . VAL A 1 191 ? 14.618 10.059 -24.301 1.00 90.50 191 VAL A N 1
ATOM 1410 C CA . VAL A 1 191 ? 15.045 8.674 -24.588 1.00 90.50 191 VAL A CA 1
ATOM 1411 C C . VAL A 1 191 ? 13.835 7.736 -24.563 1.00 90.50 191 VAL A C 1
ATOM 1413 O O . VAL A 1 191 ? 13.417 7.274 -23.505 1.00 90.50 191 VAL A O 1
ATOM 1416 N N . LEU A 1 192 ? 13.299 7.404 -25.740 1.00 89.88 192 LEU A N 1
ATOM 1417 C CA . LEU A 1 192 ? 12.058 6.646 -25.907 1.00 89.88 192 LEU A CA 1
ATOM 1418 C C . LEU A 1 192 ? 12.300 5.240 -26.481 1.00 89.88 192 LEU A C 1
ATOM 1420 O O . LEU A 1 192 ? 12.899 5.057 -27.546 1.00 89.88 192 LEU A O 1
ATOM 1424 N N . ILE A 1 193 ? 11.733 4.223 -25.829 1.00 89.75 193 ILE A N 1
ATOM 1425 C CA . ILE A 1 193 ? 11.596 2.873 -26.394 1.00 89.75 193 ILE A CA 1
ATOM 1426 C C . ILE A 1 193 ? 10.111 2.579 -26.595 1.00 89.75 193 ILE A C 1
ATOM 1428 O O . ILE A 1 193 ? 9.336 2.621 -25.644 1.00 89.75 193 ILE A O 1
ATOM 1432 N N . THR A 1 194 ? 9.690 2.270 -27.828 1.00 89.94 194 THR A N 1
ATOM 1433 C CA . THR A 1 194 ? 8.276 1.993 -28.116 1.00 89.94 194 THR A CA 1
ATOM 1434 C C . THR A 1 194 ? 8.000 0.898 -29.139 1.00 89.94 194 THR A C 1
ATOM 1436 O O . THR A 1 194 ? 8.564 0.870 -30.229 1.00 89.94 194 THR A O 1
ATOM 1439 N N . GLY A 1 195 ? 7.062 -0.006 -28.852 1.00 85.88 195 GLY A N 1
ATOM 1440 C CA . GLY A 1 195 ? 6.667 -1.044 -29.809 1.00 85.88 195 GLY A CA 1
ATOM 1441 C C . GLY A 1 195 ? 7.763 -2.086 -30.042 1.00 85.88 195 GLY A C 1
ATOM 1442 O O . GLY A 1 195 ? 8.025 -2.468 -31.189 1.00 85.88 195 GLY A O 1
ATOM 1443 N N . VAL A 1 196 ? 8.413 -2.516 -28.959 1.00 87.88 196 VAL A N 1
ATOM 1444 C CA . VAL A 1 196 ? 9.331 -3.660 -28.941 1.00 87.88 196 VAL A CA 1
ATOM 1445 C C . VAL A 1 196 ? 8.534 -4.916 -28.586 1.00 87.88 196 VAL A C 1
ATOM 1447 O O . VAL A 1 196 ? 7.798 -4.934 -27.604 1.00 87.88 196 VAL A O 1
ATOM 1450 N N . ALA A 1 197 ? 8.633 -5.967 -29.395 1.00 88.00 197 ALA A N 1
ATOM 1451 C CA . ALA A 1 197 ? 7.888 -7.208 -29.176 1.00 88.00 197 ALA A CA 1
ATOM 1452 C C . ALA A 1 197 ? 8.836 -8.375 -28.907 1.00 88.00 197 ALA A C 1
ATOM 1454 O O . ALA A 1 197 ? 9.685 -8.660 -29.744 1.00 88.00 197 ALA A O 1
ATOM 1455 N N . SER A 1 198 ? 8.633 -9.076 -27.797 1.00 86.81 198 SER A N 1
ATOM 1456 C CA . SER A 1 198 ? 9.369 -10.263 -27.352 1.00 86.81 198 SER A CA 1
ATOM 1457 C C . SER A 1 198 ? 10.895 -10.096 -27.270 1.00 86.81 198 SER A C 1
ATOM 1459 O O . SER A 1 198 ? 11.586 -10.902 -27.894 1.00 86.81 198 SER A O 1
ATOM 1461 N N . PRO A 1 199 ? 11.428 -9.046 -26.609 1.00 89.56 199 PRO A N 1
ATOM 1462 C CA . PRO A 1 199 ? 12.846 -9.017 -26.251 1.00 89.56 199 PRO A CA 1
ATOM 1463 C C . PRO A 1 199 ? 13.150 -10.071 -25.167 1.00 89.56 199 PRO A C 1
ATOM 1465 O O . PRO A 1 199 ? 12.257 -10.363 -24.377 1.00 89.56 199 PRO A O 1
ATOM 1468 N N . GLU A 1 200 ? 14.366 -10.621 -25.097 1.00 88.12 200 GLU A N 1
ATOM 1469 C CA . GLU A 1 200 ? 14.796 -11.302 -23.859 1.00 88.12 200 GLU A CA 1
ATOM 1470 C C . GLU A 1 200 ? 15.085 -10.212 -22.809 1.00 88.12 200 GLU A C 1
ATOM 1472 O O . GLU A 1 200 ? 14.355 -10.093 -21.830 1.00 88.12 200 GLU A O 1
ATOM 1477 N N . GLU A 1 201 ? 15.995 -9.277 -23.102 1.00 87.44 201 GLU A N 1
ATOM 1478 C CA . GLU A 1 201 ? 16.360 -8.181 -22.189 1.00 87.44 201 GLU A CA 1
ATOM 1479 C C . GLU A 1 201 ? 16.193 -6.783 -22.823 1.00 87.44 201 GLU A C 1
ATOM 1481 O O . GLU A 1 201 ? 16.548 -6.535 -23.983 1.00 87.44 201 GLU A O 1
ATOM 1486 N N . LEU A 1 202 ? 15.681 -5.824 -22.043 1.00 89.88 202 LEU A N 1
ATOM 1487 C CA . LEU A 1 202 ? 15.672 -4.393 -22.364 1.00 89.88 202 LEU A CA 1
ATOM 1488 C C . LEU A 1 202 ? 16.372 -3.616 -21.248 1.00 89.88 202 LEU A C 1
ATOM 1490 O O . LEU A 1 202 ? 15.905 -3.603 -20.112 1.00 89.88 202 LEU A O 1
ATOM 1494 N N . LEU A 1 203 ? 17.454 -2.915 -21.587 1.00 88.62 203 LEU A N 1
ATOM 1495 C CA . LEU A 1 203 ? 18.317 -2.240 -20.628 1.00 88.62 203 LEU A CA 1
ATOM 1496 C C . LEU A 1 203 ? 18.580 -0.775 -21.004 1.00 88.62 203 LEU A C 1
ATOM 1498 O O . LEU A 1 203 ? 19.110 -0.467 -22.073 1.00 88.62 203 LEU A O 1
ATOM 1502 N N . ILE A 1 204 ? 18.283 0.149 -20.087 1.00 88.44 204 ILE A N 1
ATOM 1503 C CA . ILE A 1 204 ? 18.724 1.551 -20.161 1.00 88.44 204 ILE A CA 1
ATOM 1504 C C . ILE A 1 204 ? 19.733 1.786 -19.039 1.00 88.44 204 IL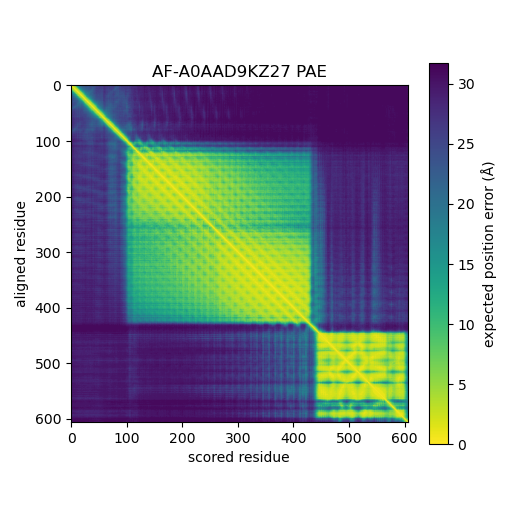E A C 1
ATOM 1506 O O . ILE A 1 204 ? 19.390 1.638 -17.868 1.00 88.44 204 ILE A O 1
ATOM 1510 N N . THR A 1 205 ? 20.982 2.151 -19.364 1.00 88.19 205 THR A N 1
ATOM 1511 C CA . THR A 1 205 ? 22.001 2.423 -18.340 1.00 88.19 205 THR A CA 1
ATOM 1512 C C . THR A 1 205 ? 22.971 3.561 -18.610 1.00 88.19 205 THR A C 1
ATOM 1514 O O . THR A 1 205 ? 23.559 3.677 -19.681 1.00 88.19 205 THR A O 1
ATOM 1517 N N . GLY A 1 206 ? 23.239 4.392 -17.603 1.00 83.31 206 GLY A N 1
ATOM 1518 C CA . GLY A 1 206 ? 24.208 5.482 -17.735 1.00 83.31 206 GLY A CA 1
ATOM 1519 C C . GLY A 1 206 ? 23.713 6.591 -18.663 1.00 83.31 206 GLY A C 1
ATOM 1520 O O . GLY A 1 206 ? 24.479 7.087 -19.495 1.00 83.31 206 GLY A O 1
ATOM 1521 N N . VAL A 1 207 ? 22.432 6.945 -18.531 1.00 85.00 207 VAL A N 1
ATOM 1522 C CA . VAL A 1 207 ? 21.836 8.145 -19.126 1.00 85.00 207 VAL A CA 1
ATOM 1523 C C . VAL A 1 207 ? 21.988 9.292 -18.126 1.00 85.00 207 VAL A C 1
ATOM 1525 O O . VAL A 1 207 ? 21.637 9.153 -16.958 1.00 85.00 207 VAL A O 1
ATOM 1528 N N . ALA A 1 208 ? 22.555 10.420 -18.544 1.00 85.88 208 ALA A N 1
ATOM 1529 C CA . ALA A 1 208 ? 22.789 11.560 -17.656 1.00 85.88 208 ALA A CA 1
ATOM 1530 C C . ALA A 1 208 ? 22.024 12.793 -18.133 1.00 85.88 208 ALA A C 1
ATOM 1532 O O . ALA A 1 208 ? 22.235 13.221 -19.264 1.00 85.88 208 ALA A O 1
ATOM 1533 N N . SER A 1 209 ? 21.216 13.380 -17.254 1.00 84.50 209 SER A N 1
ATOM 1534 C CA . SER A 1 209 ? 20.395 14.575 -17.478 1.00 84.50 209 SER A CA 1
ATOM 1535 C C . SER A 1 209 ? 19.461 14.503 -18.699 1.00 84.50 209 SER A C 1
ATOM 1537 O O . SER A 1 209 ? 19.565 15.394 -19.542 1.00 84.50 209 SER A O 1
ATOM 1539 N N . PRO A 1 210 ? 18.642 13.442 -18.857 1.00 86.69 210 PRO A N 1
ATOM 1540 C CA . PRO A 1 210 ? 17.518 13.471 -19.796 1.00 86.69 210 PRO A CA 1
ATOM 1541 C C . PRO A 1 210 ? 16.403 14.405 -19.285 1.00 86.69 210 PRO A C 1
ATOM 1543 O O . PRO A 1 210 ? 16.314 14.596 -18.075 1.00 86.69 210 PRO A O 1
ATOM 1546 N N . GLU A 1 211 ? 15.549 14.947 -20.158 1.00 85.19 211 GLU A N 1
ATOM 1547 C CA . GLU A 1 211 ? 14.247 15.471 -19.705 1.00 85.19 211 GLU A CA 1
ATOM 1548 C C . GLU A 1 211 ? 13.329 14.264 -19.428 1.00 85.19 211 GLU A C 1
ATOM 1550 O O . GLU A 1 211 ? 12.986 14.018 -18.276 1.00 85.19 211 GLU A O 1
ATOM 1555 N N . GLU A 1 212 ? 13.095 13.388 -20.416 1.00 85.25 212 GLU A N 1
ATOM 1556 C CA . GLU A 1 212 ? 12.212 12.216 -20.255 1.00 85.25 212 GLU A CA 1
ATOM 1557 C C . GLU A 1 212 ? 12.853 10.873 -20.675 1.00 85.25 212 GLU A C 1
ATOM 1559 O O . GLU A 1 212 ? 13.606 10.784 -21.655 1.00 85.25 212 GLU A O 1
ATOM 1564 N N . VAL A 1 213 ? 12.511 9.784 -19.967 1.00 86.44 213 VAL A N 1
ATOM 1565 C CA . VAL A 1 213 ? 12.883 8.392 -20.319 1.00 86.44 213 VAL A CA 1
ATOM 1566 C C . VAL A 1 213 ? 11.660 7.452 -20.365 1.00 86.44 213 VAL A C 1
ATOM 1568 O O . VAL A 1 213 ? 11.471 6.626 -19.467 1.00 86.44 213 VAL A O 1
ATOM 1571 N N . PRO A 1 214 ? 10.799 7.547 -21.395 1.00 87.44 214 PRO A N 1
ATOM 1572 C CA . PRO A 1 214 ? 9.639 6.670 -21.546 1.00 87.44 214 PRO A CA 1
ATOM 1573 C C . PRO A 1 214 ? 9.954 5.293 -22.172 1.00 87.44 214 PRO A C 1
ATOM 1575 O O . PRO A 1 214 ? 10.526 5.174 -23.258 1.00 87.44 214 PRO A O 1
ATOM 1578 N N . ILE A 1 215 ? 9.448 4.221 -21.557 1.00 86.25 215 ILE A N 1
ATOM 1579 C CA . ILE A 1 215 ? 9.328 2.877 -22.146 1.00 86.25 215 ILE A CA 1
ATOM 1580 C C . ILE A 1 215 ? 7.844 2.580 -22.353 1.00 86.25 215 ILE A C 1
ATOM 1582 O O . ILE A 1 215 ? 7.083 2.505 -21.391 1.00 86.25 215 ILE A O 1
ATOM 1586 N N . THR A 1 216 ? 7.410 2.398 -23.604 1.00 84.88 216 THR A N 1
ATOM 1587 C CA . THR A 1 216 ? 5.990 2.205 -23.937 1.00 84.88 216 THR A CA 1
ATOM 1588 C C . THR A 1 216 ? 5.721 1.007 -24.848 1.00 84.88 216 THR A C 1
ATOM 1590 O O . THR A 1 216 ? 6.437 0.747 -25.810 1.00 84.88 216 THR A O 1
ATOM 1593 N N . GLY A 1 217 ? 4.639 0.264 -24.607 1.00 81.06 217 GLY A N 1
ATOM 1594 C CA . GLY A 1 217 ? 4.169 -0.755 -25.558 1.00 81.06 217 GLY A CA 1
ATOM 1595 C C . GLY A 1 217 ? 5.176 -1.882 -25.824 1.00 81.06 217 GLY A C 1
ATOM 1596 O O . GLY A 1 217 ? 5.348 -2.291 -26.977 1.00 81.06 217 GLY A O 1
ATOM 1597 N N . VAL A 1 218 ? 5.850 -2.351 -24.772 1.00 83.81 218 VAL A N 1
ATOM 1598 C CA . VAL A 1 218 ? 6.727 -3.529 -24.807 1.00 83.81 218 VAL A CA 1
ATOM 1599 C C . VAL A 1 218 ? 5.894 -4.774 -24.506 1.00 83.81 218 VAL A C 1
ATOM 1601 O O . VAL A 1 218 ? 5.184 -4.827 -23.503 1.00 83.81 218 VAL A O 1
ATOM 1604 N N . ALA A 1 219 ? 5.942 -5.779 -25.377 1.00 84.75 219 ALA A N 1
ATOM 1605 C CA . ALA A 1 219 ? 5.119 -6.981 -25.232 1.00 84.75 219 ALA A CA 1
ATOM 1606 C C . ALA A 1 219 ? 5.969 -8.230 -24.996 1.00 84.75 219 ALA A C 1
ATOM 1608 O O . ALA A 1 219 ? 6.780 -8.570 -25.851 1.00 84.75 219 ALA A O 1
ATOM 1609 N N . SER A 1 220 ? 5.719 -8.940 -23.897 1.00 83.62 220 SER A N 1
ATOM 1610 C CA . SER A 1 220 ? 6.378 -10.190 -23.494 1.00 83.62 220 SER A CA 1
ATOM 1611 C C . SER A 1 220 ? 7.913 -10.119 -23.424 1.00 83.62 220 SER A C 1
ATOM 1613 O O . SER A 1 220 ? 8.550 -10.946 -24.077 1.00 83.62 220 SER A O 1
ATOM 1615 N N . PRO A 1 221 ? 8.504 -9.121 -22.736 1.00 86.06 221 PRO A N 1
ATOM 1616 C CA . PRO A 1 221 ? 9.926 -9.157 -22.396 1.00 86.06 221 PRO A CA 1
ATOM 1617 C C . PRO A 1 221 ? 10.202 -10.237 -21.328 1.00 86.06 221 PRO A C 1
ATOM 1619 O O . PRO A 1 221 ? 9.282 -10.553 -20.576 1.00 86.06 221 PRO A O 1
ATOM 1622 N N . GLU A 1 222 ? 11.422 -10.775 -21.222 1.00 84.69 222 GLU A N 1
ATOM 1623 C CA . GLU A 1 222 ? 11.826 -11.459 -19.976 1.00 84.69 222 GLU A CA 1
ATOM 1624 C C . GLU A 1 222 ? 12.130 -10.377 -18.920 1.00 84.69 222 GLU A C 1
ATOM 1626 O O . GLU A 1 222 ? 11.419 -10.283 -17.922 1.00 84.69 222 GLU A O 1
ATOM 1631 N N . GLU A 1 223 ? 13.026 -9.425 -19.213 1.00 84.81 223 GLU A N 1
ATOM 1632 C CA . GLU A 1 223 ? 13.385 -8.334 -18.286 1.00 84.81 223 GLU A CA 1
ATOM 1633 C C . GLU A 1 223 ? 13.301 -6.922 -18.909 1.00 84.81 223 GLU A C 1
ATOM 1635 O O . GLU A 1 223 ? 13.669 -6.696 -20.068 1.00 84.81 223 GLU A O 1
ATOM 1640 N N . VAL A 1 224 ? 12.852 -5.933 -18.119 1.00 85.31 224 VAL A N 1
ATOM 1641 C CA . VAL A 1 224 ? 12.891 -4.491 -18.456 1.00 85.31 224 VAL A CA 1
ATOM 1642 C C . VAL A 1 224 ? 13.563 -3.705 -17.330 1.00 85.31 224 VAL A C 1
ATOM 1644 O O . VAL A 1 224 ? 12.938 -3.416 -16.314 1.00 85.31 224 VAL A O 1
ATOM 1647 N N . LEU A 1 225 ? 14.819 -3.305 -17.530 1.00 84.44 225 LEU A N 1
ATOM 1648 C CA . LEU A 1 225 ? 15.679 -2.741 -16.491 1.00 84.44 225 LEU A CA 1
ATOM 1649 C C . LEU A 1 225 ? 16.153 -1.315 -16.826 1.00 84.44 225 LEU A C 1
ATOM 1651 O O . LEU A 1 225 ? 16.817 -1.068 -17.837 1.00 84.44 225 LEU A O 1
ATOM 1655 N N . ILE A 1 226 ? 15.869 -0.363 -15.932 1.00 84.00 226 ILE A N 1
ATOM 1656 C CA . ILE A 1 226 ? 16.390 1.016 -15.995 1.00 84.00 226 ILE A CA 1
ATOM 1657 C C . ILE A 1 226 ? 17.382 1.217 -14.854 1.00 84.00 226 ILE A C 1
ATOM 1659 O O . ILE A 1 226 ? 17.013 1.078 -13.689 1.00 84.00 226 ILE A O 1
ATOM 1663 N N . THR A 1 227 ? 18.642 1.552 -15.168 1.00 82.62 227 THR A N 1
ATOM 1664 C CA . THR A 1 227 ? 19.681 1.763 -14.147 1.00 82.62 227 THR A CA 1
ATOM 1665 C C . THR A 1 227 ? 20.591 2.956 -14.356 1.00 82.62 227 THR A C 1
ATOM 1667 O O . THR A 1 227 ? 20.972 3.291 -15.468 1.00 82.62 227 THR A O 1
ATOM 1670 N N . GLY A 1 228 ? 21.031 3.597 -13.273 1.00 77.38 228 GLY A N 1
ATOM 1671 C CA . GLY A 1 228 ? 22.063 4.637 -13.365 1.00 77.38 228 GLY A CA 1
ATOM 1672 C C . GLY A 1 228 ? 21.656 5.822 -14.247 1.00 77.38 228 GLY A C 1
ATOM 1673 O O . GLY A 1 228 ? 22.495 6.349 -14.984 1.00 77.38 228 GLY A O 1
ATOM 1674 N N . VAL A 1 229 ? 20.377 6.201 -14.190 1.00 78.44 229 VAL A N 1
ATOM 1675 C CA . VAL A 1 229 ? 19.861 7.446 -14.763 1.00 78.44 229 VAL A CA 1
ATOM 1676 C C . VAL A 1 229 ? 20.081 8.558 -13.738 1.00 78.44 229 VAL A C 1
ATOM 1678 O O . VAL A 1 229 ? 19.671 8.444 -12.585 1.00 78.44 229 VAL A O 1
ATOM 1681 N N . ALA A 1 230 ? 20.794 9.614 -14.122 1.00 80.94 230 ALA A N 1
ATOM 1682 C CA . ALA A 1 230 ? 21.150 10.698 -13.207 1.00 80.94 230 ALA A CA 1
ATOM 1683 C C . ALA A 1 230 ? 20.440 11.997 -13.592 1.00 80.94 230 ALA A C 1
ATOM 1685 O O . ALA A 1 230 ? 20.679 12.504 -14.686 1.00 80.94 230 ALA A O 1
ATOM 1686 N N . SER A 1 231 ? 19.656 12.555 -12.670 1.00 79.12 231 SER A N 1
ATOM 1687 C CA . SER A 1 231 ? 18.897 13.804 -12.820 1.00 79.12 231 SER A CA 1
ATOM 1688 C C . SER A 1 231 ? 17.968 13.846 -14.046 1.00 79.12 231 SER A C 1
ATOM 1690 O O . SER A 1 231 ? 18.121 14.774 -14.842 1.00 79.12 231 SER A O 1
ATOM 1692 N N . PRO A 1 232 ? 17.096 12.837 -14.256 1.00 82.00 232 PRO A N 1
ATOM 1693 C CA . PRO A 1 232 ? 15.988 12.966 -15.204 1.00 82.00 232 PRO A CA 1
ATOM 1694 C C . PRO A 1 232 ? 14.939 13.970 -14.680 1.00 82.00 232 PRO A C 1
ATOM 1696 O O . PRO A 1 232 ? 14.884 14.177 -13.469 1.00 82.00 232 PRO A O 1
ATOM 1699 N N . GLU A 1 233 ? 14.108 14.563 -15.542 1.00 80.75 233 GLU A N 1
ATOM 1700 C CA . GLU A 1 233 ? 12.840 15.154 -15.070 1.00 80.75 233 GLU A CA 1
ATOM 1701 C C . GLU A 1 233 ? 11.838 14.009 -14.821 1.00 80.75 233 GLU A C 1
ATOM 1703 O O . GLU A 1 233 ? 11.394 13.831 -13.690 1.00 80.75 233 GLU A O 1
ATOM 1708 N N . GLU A 1 234 ? 11.620 13.118 -15.800 1.00 80.12 234 GLU A N 1
ATOM 1709 C CA . GLU A 1 234 ? 10.677 11.989 -15.674 1.00 80.12 234 GLU A CA 1
ATOM 1710 C C . GLU A 1 234 ? 11.231 10.635 -16.177 1.00 80.12 234 GLU A C 1
ATOM 1712 O O . GLU A 1 234 ? 11.882 10.542 -17.227 1.00 80.12 234 GLU A O 1
ATOM 1717 N N . VAL A 1 235 ? 10.914 9.537 -15.472 1.00 80.06 235 VAL A N 1
ATOM 1718 C CA . VAL A 1 235 ? 11.151 8.146 -15.919 1.00 80.06 235 VAL A CA 1
ATOM 1719 C C . VAL A 1 235 ? 9.835 7.367 -15.942 1.00 80.06 235 VAL A C 1
ATOM 1721 O O . VAL A 1 235 ? 9.302 6.992 -14.902 1.00 80.06 235 VAL A O 1
ATOM 1724 N N . LEU A 1 236 ? 9.319 7.065 -17.139 1.00 80.25 236 LEU A N 1
ATOM 1725 C CA . LEU A 1 236 ? 7.983 6.481 -17.313 1.00 80.25 236 LEU A CA 1
ATOM 1726 C C . LEU A 1 236 ? 8.056 5.050 -17.870 1.00 80.25 236 LEU A C 1
ATOM 1728 O O . LEU A 1 236 ? 8.546 4.840 -18.979 1.00 80.25 236 LEU A O 1
ATOM 1732 N N . ILE A 1 237 ? 7.459 4.063 -17.195 1.00 82.69 237 ILE A N 1
ATOM 1733 C CA . ILE A 1 237 ? 7.219 2.728 -17.785 1.00 82.69 237 ILE A CA 1
ATOM 1734 C C . ILE A 1 237 ? 5.719 2.539 -17.991 1.00 82.69 237 ILE A C 1
ATOM 1736 O O . ILE A 1 237 ? 4.966 2.494 -17.019 1.00 82.69 237 ILE A O 1
ATOM 1740 N N . THR A 1 238 ? 5.265 2.417 -19.247 1.00 79.25 238 THR A N 1
ATOM 1741 C CA . THR A 1 238 ? 3.838 2.252 -19.570 1.00 79.25 238 THR A CA 1
ATOM 1742 C C . THR A 1 238 ? 3.524 1.132 -20.564 1.00 79.25 238 THR A C 1
ATOM 1744 O O . THR A 1 238 ? 4.218 0.906 -21.554 1.00 79.25 238 THR A O 1
ATOM 1747 N N . GLY A 1 239 ? 2.419 0.414 -20.344 1.00 75.00 239 GLY A N 1
ATOM 1748 C CA . GLY A 1 239 ? 1.902 -0.548 -21.326 1.00 75.00 239 GLY A CA 1
ATOM 1749 C C . GLY A 1 239 ? 2.835 -1.731 -21.603 1.00 75.00 239 GLY A C 1
ATOM 1750 O O . GLY A 1 239 ? 2.905 -2.194 -22.744 1.00 75.00 239 GLY A O 1
ATOM 1751 N N . VAL A 1 240 ? 3.549 -2.198 -20.575 1.00 78.44 240 VAL A N 1
ATOM 1752 C CA . VAL A 1 240 ? 4.330 -3.440 -20.612 1.00 78.44 240 VAL A CA 1
ATOM 1753 C C . VAL A 1 240 ? 3.400 -4.618 -20.314 1.00 78.44 240 VAL A C 1
ATOM 1755 O O . VAL A 1 240 ? 2.645 -4.602 -19.337 1.00 78.44 240 VAL A O 1
ATOM 1758 N N . THR A 1 241 ? 3.402 -5.638 -21.171 1.00 79.00 241 THR A N 1
ATOM 1759 C CA . THR A 1 241 ? 2.507 -6.799 -21.018 1.00 79.00 241 THR A CA 1
ATOM 1760 C C . THR A 1 241 ? 3.289 -8.089 -20.833 1.00 79.00 241 THR A C 1
ATOM 1762 O O . THR A 1 241 ? 4.051 -8.450 -21.727 1.00 79.00 241 THR A O 1
ATOM 1765 N N . SER A 1 242 ? 3.032 -8.803 -19.738 1.00 78.31 242 SER A N 1
ATOM 1766 C CA . SER A 1 242 ? 3.666 -10.072 -19.360 1.00 78.31 242 SER A CA 1
ATOM 1767 C C . SER A 1 242 ? 5.205 -10.046 -19.324 1.00 78.31 242 SER A C 1
ATOM 1769 O O . SER A 1 242 ? 5.801 -10.873 -20.013 1.00 78.31 242 SER A O 1
ATOM 1771 N N . PRO A 1 243 ? 5.840 -9.085 -18.619 1.00 81.94 243 PRO A N 1
ATOM 1772 C CA . PRO A 1 243 ? 7.259 -9.187 -18.268 1.00 81.94 243 PRO A CA 1
ATOM 1773 C C . PRO A 1 243 ? 7.475 -10.256 -17.178 1.00 81.94 243 PRO A C 1
ATOM 1775 O O . PRO A 1 243 ? 6.545 -10.502 -16.411 1.00 81.94 243 PRO A O 1
ATOM 1778 N N . GLU A 1 244 ? 8.665 -10.854 -17.066 1.00 81.12 244 GLU A N 1
ATOM 1779 C CA . GLU A 1 244 ? 9.040 -11.546 -15.818 1.00 81.12 244 GLU A CA 1
ATOM 1780 C C . GLU A 1 244 ? 9.358 -10.472 -14.760 1.00 81.12 244 GLU A C 1
ATOM 1782 O O . GLU A 1 244 ? 8.623 -10.340 -13.783 1.00 81.12 244 GLU A O 1
ATOM 1787 N N . GLU A 1 245 ? 10.308 -9.568 -15.032 1.00 81.44 245 GLU A N 1
ATOM 1788 C CA . GLU A 1 245 ? 10.706 -8.509 -14.085 1.00 81.44 245 GLU A CA 1
ATOM 1789 C C . GLU A 1 245 ? 10.679 -7.085 -14.682 1.00 81.44 245 GLU A C 1
ATOM 1791 O O . GLU A 1 245 ? 11.044 -6.851 -15.842 1.00 81.44 245 GLU A O 1
ATOM 1796 N N . VAL A 1 246 ? 10.288 -6.094 -13.862 1.00 81.50 246 VAL A N 1
ATOM 1797 C CA . VAL A 1 246 ? 10.364 -4.651 -14.188 1.00 81.50 246 VAL A CA 1
ATOM 1798 C C . VAL A 1 246 ? 11.071 -3.849 -13.077 1.00 81.50 246 VAL A C 1
ATOM 1800 O O . VAL A 1 246 ? 10.404 -3.178 -12.281 1.00 81.50 246 VAL A O 1
ATOM 1803 N N . PRO A 1 247 ? 12.414 -3.909 -12.984 1.00 78.94 247 PRO A N 1
ATOM 1804 C CA . PRO A 1 247 ? 13.181 -3.130 -12.014 1.00 78.94 247 PRO A CA 1
ATOM 1805 C C . PRO A 1 247 ? 13.587 -1.726 -12.504 1.00 78.94 247 PRO A C 1
ATOM 1807 O O . PRO A 1 247 ? 14.276 -1.555 -13.515 1.00 78.94 247 PRO A O 1
ATOM 1810 N N . ILE A 1 248 ? 13.286 -0.707 -11.695 1.00 78.75 248 ILE A N 1
ATOM 1811 C CA . ILE A 1 248 ? 13.929 0.617 -11.754 1.00 78.75 248 ILE A CA 1
ATOM 1812 C C . ILE A 1 248 ? 14.959 0.685 -10.626 1.00 78.75 248 ILE A C 1
ATOM 1814 O O . ILE A 1 248 ? 14.592 0.585 -9.453 1.00 78.75 248 ILE A O 1
ATOM 1818 N N . THR A 1 249 ? 16.255 0.831 -10.946 1.00 73.38 249 THR A N 1
ATOM 1819 C CA . THR A 1 249 ? 17.303 0.908 -9.911 1.00 73.38 249 THR A CA 1
ATOM 1820 C C . THR A 1 249 ? 18.295 2.060 -10.065 1.00 73.38 249 THR A C 1
ATOM 1822 O O . THR A 1 249 ? 18.761 2.381 -11.152 1.00 73.38 249 THR A O 1
ATOM 1825 N N . GLY A 1 250 ? 18.695 2.687 -8.957 1.00 64.88 250 GLY A N 1
ATOM 1826 C CA . GLY A 1 250 ? 19.796 3.660 -8.970 1.00 64.88 250 GLY A CA 1
ATOM 1827 C C . GLY A 1 250 ? 19.516 4.929 -9.782 1.00 64.88 250 GLY A C 1
ATOM 1828 O O . GLY A 1 250 ? 20.429 5.439 -10.440 1.00 64.88 250 GLY A O 1
ATOM 1829 N N . VAL A 1 251 ? 18.273 5.416 -9.743 1.00 70.00 251 VAL A N 1
ATOM 1830 C CA . VAL A 1 251 ? 17.881 6.736 -10.254 1.00 70.00 251 VAL A CA 1
ATOM 1831 C C . VAL A 1 251 ? 18.187 7.789 -9.185 1.00 70.00 251 VAL A C 1
ATOM 1833 O O . VAL A 1 251 ? 17.909 7.595 -7.999 1.00 70.00 251 VAL A O 1
ATOM 1836 N N . ALA A 1 252 ? 18.827 8.891 -9.573 1.00 71.56 252 ALA A N 1
ATOM 1837 C CA . ALA A 1 252 ? 19.219 9.947 -8.640 1.00 71.56 252 ALA A CA 1
ATOM 1838 C C . ALA A 1 252 ? 18.578 11.285 -9.013 1.00 71.56 252 ALA A C 1
ATOM 1840 O O . ALA A 1 252 ? 18.884 11.822 -10.076 1.00 71.56 252 ALA A O 1
ATOM 1841 N N . SER A 1 253 ? 17.783 11.840 -8.096 1.00 69.94 253 SER A N 1
ATOM 1842 C CA . SER A 1 253 ? 17.072 13.120 -8.224 1.00 69.94 253 SER A CA 1
ATOM 1843 C C . SER A 1 253 ? 16.167 13.239 -9.463 1.00 69.94 253 SER A C 1
ATOM 1845 O O . SER A 1 253 ? 16.373 14.182 -10.228 1.00 69.94 253 SER A O 1
ATOM 1847 N N . PRO A 1 254 ? 15.241 12.288 -9.695 1.00 75.19 254 PRO A N 1
ATOM 1848 C CA . PRO A 1 254 ? 14.138 12.482 -10.636 1.00 75.19 254 PRO A CA 1
ATOM 1849 C C . PRO A 1 254 ? 13.110 13.476 -10.060 1.00 75.19 254 PRO A C 1
ATOM 1851 O O . PRO A 1 254 ? 13.020 13.593 -8.835 1.00 75.19 254 PRO A O 1
ATOM 1854 N N . GLU A 1 255 ? 12.336 14.168 -10.901 1.00 75.00 255 GLU A N 1
ATOM 1855 C CA . GLU A 1 255 ? 11.087 14.790 -10.428 1.00 75.00 255 GLU A CA 1
ATOM 1856 C C . GLU A 1 255 ? 10.049 13.667 -10.225 1.00 75.00 255 GLU A C 1
ATOM 1858 O O . GLU A 1 255 ? 9.628 13.432 -9.094 1.00 75.00 255 GLU A O 1
ATOM 1863 N N . GLU A 1 256 ? 9.778 12.837 -11.242 1.00 72.88 256 GLU A N 1
ATOM 1864 C CA . GLU A 1 256 ? 8.814 11.721 -11.141 1.00 72.88 256 GLU A CA 1
ATOM 1865 C C . GLU A 1 256 ? 9.351 10.368 -11.673 1.00 72.88 256 GLU A C 1
ATOM 1867 O O . GLU A 1 256 ? 9.946 10.297 -12.751 1.00 72.88 256 GLU A O 1
ATOM 1872 N N . ASP A 1 257 ? 9.060 9.266 -10.958 1.00 69.88 257 ASP A N 1
ATOM 1873 C CA . ASP A 1 257 ? 9.348 7.874 -11.383 1.00 69.88 257 ASP A CA 1
ATOM 1874 C C . ASP A 1 257 ? 8.073 6.977 -11.449 1.00 69.88 257 ASP A C 1
ATOM 1876 O O . ASP A 1 257 ? 7.915 6.043 -10.649 1.00 69.88 257 ASP A O 1
ATOM 1880 N N . PRO A 1 258 ? 7.111 7.213 -12.362 1.00 72.56 258 PRO A N 1
ATOM 1881 C CA . PRO A 1 258 ? 5.889 6.415 -12.445 1.00 72.56 258 PRO A CA 1
ATOM 1882 C C . PRO A 1 258 ? 6.047 5.081 -13.201 1.00 72.56 258 PRO A C 1
ATOM 1884 O O . PRO A 1 258 ? 6.419 5.013 -14.379 1.00 72.56 258 PRO A O 1
ATOM 1887 N N . ILE A 1 259 ? 5.579 3.998 -12.574 1.00 78.12 259 ILE A N 1
ATOM 1888 C CA . ILE A 1 259 ? 5.287 2.724 -13.253 1.00 78.12 259 ILE A CA 1
ATOM 1889 C C . ILE A 1 259 ? 3.778 2.640 -13.471 1.00 78.12 259 ILE A C 1
ATOM 1891 O O . ILE A 1 259 ? 3.018 2.594 -12.504 1.00 78.12 259 ILE A O 1
ATOM 1895 N N . THR A 1 260 ? 3.308 2.600 -14.724 1.00 71.06 260 THR A N 1
ATOM 1896 C CA . THR A 1 260 ? 1.867 2.551 -15.025 1.00 71.06 260 THR A CA 1
ATOM 1897 C C . THR A 1 260 ? 1.466 1.466 -16.025 1.00 71.06 260 THR A C 1
ATOM 1899 O O . THR A 1 260 ? 2.156 1.172 -16.994 1.00 71.06 260 THR A O 1
ATOM 1902 N N . GLY A 1 261 ? 0.295 0.853 -15.835 1.00 67.88 261 GLY A N 1
ATOM 1903 C CA . GLY A 1 261 ? -0.315 -0.003 -16.864 1.00 67.88 261 GLY A CA 1
ATOM 1904 C C . GLY A 1 261 ? 0.484 -1.265 -17.210 1.00 67.88 261 GLY A C 1
ATOM 1905 O O . GLY A 1 261 ? 0.466 -1.701 -18.365 1.00 67.88 261 GLY A O 1
ATOM 1906 N N . VAL A 1 262 ? 1.180 -1.838 -16.225 1.00 76.00 262 VAL A N 1
ATOM 1907 C CA . VAL A 1 262 ? 1.849 -3.140 -16.336 1.00 76.00 262 VAL A CA 1
ATOM 1908 C C . VAL A 1 262 ? 0.820 -4.251 -16.110 1.00 76.00 262 VAL A C 1
ATOM 1910 O O . VAL A 1 262 ? 0.010 -4.204 -15.179 1.00 76.00 262 VAL A O 1
ATOM 1913 N N . THR A 1 263 ? 0.811 -5.254 -16.986 1.00 76.00 263 THR A N 1
ATOM 1914 C CA . THR A 1 263 ? -0.162 -6.358 -16.924 1.00 76.00 263 THR A CA 1
ATOM 1915 C C . THR A 1 263 ? 0.543 -7.699 -16.779 1.00 76.00 263 THR A C 1
ATOM 1917 O O . THR A 1 263 ? 1.370 -8.044 -17.618 1.00 76.00 263 THR A O 1
ATOM 1920 N N . SER A 1 264 ? 0.192 -8.443 -15.731 1.00 77.81 264 SER A N 1
ATOM 1921 C CA . SER A 1 264 ? 0.738 -9.758 -15.370 1.00 77.81 264 SER A CA 1
ATOM 1922 C C . SER A 1 264 ? 2.275 -9.842 -15.326 1.00 77.81 264 SER A C 1
ATOM 1924 O O . SER A 1 264 ? 2.813 -10.709 -16.014 1.00 77.81 264 SER A O 1
ATOM 1926 N N . PRO A 1 265 ? 2.974 -8.938 -14.608 1.00 82.25 265 PRO A N 1
ATOM 1927 C CA . PRO A 1 265 ? 4.392 -9.129 -14.292 1.00 82.25 265 PRO A CA 1
ATOM 1928 C C . PRO A 1 265 ? 4.568 -10.245 -13.242 1.00 82.25 265 PRO A C 1
ATOM 1930 O O . PRO A 1 265 ? 3.631 -10.477 -12.479 1.00 82.25 265 PRO A O 1
ATOM 1933 N N . GLU A 1 266 ? 5.729 -10.900 -13.150 1.00 82.12 266 GLU A N 1
ATOM 1934 C CA . GLU A 1 266 ? 6.064 -11.637 -11.915 1.00 82.12 266 GLU A CA 1
ATOM 1935 C C . GLU A 1 266 ? 6.416 -10.606 -10.827 1.00 82.12 266 GLU A C 1
ATOM 1937 O O . GLU A 1 266 ? 5.701 -10.499 -9.832 1.00 82.12 266 GLU A O 1
ATOM 1942 N N . GLU A 1 267 ? 7.378 -9.712 -11.086 1.00 82.62 267 GLU A N 1
ATOM 1943 C CA . GLU A 1 267 ? 7.812 -8.696 -10.112 1.00 82.62 267 GLU A CA 1
ATOM 1944 C C . GLU A 1 267 ? 7.825 -7.257 -10.670 1.00 82.62 267 GLU A C 1
ATOM 1946 O O . GLU A 1 267 ? 8.281 -6.982 -11.787 1.00 82.62 267 GLU A O 1
ATOM 1951 N N . VAL A 1 268 ? 7.361 -6.296 -9.859 1.00 84.44 268 VAL A N 1
ATOM 1952 C CA . VAL A 1 268 ? 7.514 -4.846 -10.093 1.00 84.44 268 VAL A CA 1
ATOM 1953 C C . VAL A 1 268 ? 8.342 -4.245 -8.964 1.00 84.44 268 VAL A C 1
ATOM 1955 O O . VAL A 1 268 ? 7.883 -4.199 -7.822 1.00 84.44 268 VAL A O 1
ATOM 1958 N N . LEU A 1 269 ? 9.545 -3.758 -9.284 1.00 81.44 269 LEU A N 1
ATOM 1959 C CA . LEU A 1 269 ? 10.537 -3.358 -8.286 1.00 81.44 269 LEU A CA 1
ATOM 1960 C C . LEU A 1 269 ? 11.013 -1.916 -8.496 1.00 81.44 269 LEU A C 1
ATOM 1962 O O . LEU A 1 269 ? 11.490 -1.554 -9.572 1.00 81.44 269 LEU A O 1
ATOM 1966 N N . ILE A 1 270 ? 11.001 -1.109 -7.436 1.00 82.88 270 ILE A N 1
ATOM 1967 C CA . ILE A 1 270 ? 11.702 0.184 -7.399 1.00 82.88 270 ILE A CA 1
ATOM 1968 C C . ILE A 1 270 ? 12.760 0.122 -6.305 1.00 82.88 270 ILE A C 1
ATOM 1970 O O . ILE A 1 270 ? 12.424 -0.047 -5.131 1.00 82.88 270 ILE A O 1
ATOM 1974 N N . THR A 1 271 ? 14.044 0.248 -6.669 1.00 80.25 271 THR A N 1
ATOM 1975 C CA . THR A 1 271 ? 15.149 0.159 -5.703 1.00 80.25 271 THR A CA 1
ATOM 1976 C C . THR A 1 271 ? 16.184 1.279 -5.801 1.00 80.25 271 THR A C 1
ATOM 1978 O O . THR A 1 271 ? 16.625 1.675 -6.875 1.00 80.25 271 THR A O 1
ATOM 1981 N N . GLY A 1 272 ? 16.654 1.783 -4.658 1.00 72.81 272 GLY A N 1
ATOM 1982 C CA . GLY A 1 272 ? 17.821 2.676 -4.631 1.00 72.81 272 GLY A CA 1
ATOM 1983 C C . GLY A 1 272 ? 17.607 4.034 -5.310 1.00 72.81 272 GLY A C 1
ATOM 1984 O O . GLY A 1 272 ? 18.546 4.554 -5.916 1.00 72.81 272 GLY A O 1
ATOM 1985 N N . VAL A 1 273 ? 16.396 4.587 -5.214 1.00 76.69 273 VAL A N 1
ATOM 1986 C CA . VAL A 1 273 ? 16.062 5.942 -5.678 1.00 76.69 273 VAL A CA 1
ATOM 1987 C C . VAL A 1 273 ? 16.424 6.961 -4.593 1.00 76.69 273 VAL A C 1
ATOM 1989 O O . VAL A 1 273 ? 16.149 6.751 -3.407 1.00 76.69 273 VAL A O 1
ATOM 1992 N N . ALA A 1 274 ? 17.072 8.063 -4.972 1.00 77.19 274 ALA A N 1
ATOM 1993 C CA . ALA A 1 274 ? 17.495 9.103 -4.033 1.00 77.19 274 ALA A CA 1
ATOM 1994 C C . ALA A 1 274 ? 16.895 10.469 -4.385 1.00 77.19 274 ALA A C 1
ATOM 1996 O O . ALA A 1 274 ? 17.183 11.009 -5.450 1.00 77.19 274 ALA A O 1
ATOM 1997 N N . SER A 1 275 ? 16.148 11.039 -3.440 1.00 78.38 275 SER A N 1
ATOM 1998 C CA . SER A 1 275 ? 15.479 12.344 -3.510 1.00 78.38 275 SER A CA 1
ATOM 1999 C C . SER A 1 275 ? 14.557 12.544 -4.724 1.00 78.38 275 SER A C 1
ATOM 2001 O O . SER A 1 275 ? 14.777 13.515 -5.446 1.00 78.38 275 SER A O 1
ATOM 2003 N N . PRO A 1 276 ? 13.592 11.636 -4.977 1.00 82.25 276 PRO A N 1
ATOM 2004 C CA . PRO A 1 276 ? 12.511 11.882 -5.935 1.00 82.25 276 PRO A CA 1
ATOM 2005 C C . PRO A 1 276 ? 11.461 12.852 -5.349 1.00 82.25 276 PRO A C 1
ATOM 2007 O O . PRO A 1 276 ? 11.337 12.919 -4.125 1.00 82.25 276 PRO A O 1
ATOM 2010 N N . GLU A 1 277 ? 10.695 13.569 -6.177 1.00 82.12 277 GLU A N 1
ATOM 2011 C CA . GLU A 1 277 ? 9.470 14.253 -5.711 1.00 82.12 277 GLU A CA 1
ATOM 2012 C C . GLU A 1 277 ? 8.394 13.187 -5.460 1.00 82.12 277 GLU A C 1
ATOM 2014 O O . GLU A 1 277 ? 8.002 12.958 -4.315 1.00 82.12 277 GLU A O 1
ATOM 2019 N N . GLU A 1 278 ? 8.054 12.400 -6.487 1.00 80.12 278 GLU A N 1
ATOM 2020 C CA . GLU A 1 278 ? 7.053 11.330 -6.395 1.00 80.12 278 GLU A CA 1
ATOM 2021 C C . GLU A 1 278 ? 7.563 9.969 -6.908 1.00 80.12 278 GLU A C 1
ATOM 2023 O O . GLU A 1 278 ? 8.282 9.870 -7.906 1.00 80.12 278 GLU A O 1
ATOM 2028 N N . VAL A 1 279 ? 7.124 8.880 -6.260 1.00 81.56 279 VAL A N 1
ATOM 2029 C CA . VAL A 1 279 ? 7.343 7.494 -6.730 1.00 81.56 279 VAL A CA 1
ATOM 2030 C C . VAL A 1 279 ? 6.013 6.725 -6.806 1.00 81.56 279 VAL A C 1
ATOM 2032 O O . VAL A 1 279 ? 5.674 5.974 -5.879 1.00 81.56 279 VAL A O 1
ATOM 2035 N N . PRO A 1 280 ? 5.220 6.906 -7.880 1.00 81.38 280 PRO A N 1
ATOM 2036 C CA . PRO A 1 280 ? 3.921 6.260 -8.007 1.00 81.38 280 PRO A CA 1
ATOM 2037 C C . PRO A 1 280 ? 3.970 4.936 -8.801 1.00 81.38 280 PRO A C 1
ATOM 2039 O O . PRO A 1 280 ? 4.337 4.881 -9.973 1.00 81.38 280 PRO A O 1
ATOM 2042 N N . ILE A 1 281 ? 3.471 3.849 -8.210 1.00 84.38 281 ILE A N 1
ATOM 2043 C CA . ILE A 1 281 ? 3.125 2.612 -8.928 1.00 84.38 281 ILE A CA 1
ATOM 2044 C C . ILE A 1 281 ? 1.616 2.602 -9.152 1.00 84.38 281 ILE A C 1
ATOM 2046 O O . ILE A 1 281 ? 0.846 2.546 -8.191 1.00 84.38 281 ILE A O 1
ATOM 2050 N N . THR A 1 282 ? 1.169 2.649 -10.411 1.00 82.31 282 THR A N 1
ATOM 2051 C CA . THR A 1 282 ? -0.257 2.753 -10.748 1.00 82.31 282 THR A CA 1
ATOM 2052 C C . THR A 1 282 ? -0.759 1.697 -11.733 1.00 82.31 282 THR A C 1
ATOM 2054 O O . THR A 1 282 ? -0.089 1.310 -12.688 1.00 82.31 282 THR A O 1
ATOM 2057 N N . SER A 1 283 ? -2.014 1.270 -11.572 1.00 81.69 283 SER A N 1
ATOM 2058 C CA . SER A 1 283 ? -2.725 0.448 -12.571 1.00 81.69 283 SER A CA 1
ATOM 2059 C C . SER A 1 283 ? -2.016 -0.872 -12.934 1.00 81.69 283 SER A C 1
ATOM 2061 O O . SER A 1 283 ? -2.025 -1.277 -14.099 1.00 81.69 283 SER A O 1
ATOM 2063 N N . VAL A 1 284 ? -1.400 -1.536 -11.951 1.00 82.75 284 VAL A N 1
ATOM 2064 C CA . VAL A 1 284 ? -0.761 -2.853 -12.118 1.00 82.75 284 VAL A CA 1
ATOM 2065 C C . VAL A 1 284 ? -1.801 -3.956 -11.917 1.00 82.75 284 VAL A C 1
ATOM 2067 O O . VAL A 1 284 ? -2.608 -3.909 -10.988 1.00 82.75 284 VAL A O 1
ATOM 2070 N N . THR A 1 285 ? -1.818 -4.961 -12.792 1.00 82.31 285 THR A N 1
ATOM 2071 C CA . THR A 1 285 ? -2.808 -6.053 -12.719 1.00 82.31 285 THR A CA 1
ATOM 2072 C C . THR A 1 285 ? -2.143 -7.418 -12.644 1.00 82.31 285 THR A C 1
ATOM 2074 O O . THR A 1 285 ? -1.341 -7.755 -13.508 1.00 82.31 285 THR A O 1
ATOM 2077 N N . SER A 1 286 ? -2.521 -8.199 -11.633 1.00 81.56 286 SER A N 1
ATOM 2078 C CA . SER A 1 286 ? -2.036 -9.549 -11.329 1.00 81.56 286 SER A CA 1
ATOM 2079 C C . SER A 1 286 ? -0.505 -9.701 -11.286 1.00 81.56 286 SER A C 1
ATOM 2081 O O . SER A 1 286 ? -0.005 -10.567 -12.001 1.00 81.56 286 SER A O 1
ATOM 2083 N N . PRO A 1 287 ? 0.227 -8.855 -10.531 1.00 85.94 287 PRO A N 1
ATOM 2084 C CA . PRO A 1 287 ? 1.634 -9.111 -10.217 1.00 85.94 287 PRO A CA 1
ATOM 2085 C C . PRO A 1 287 ? 1.764 -10.256 -9.190 1.00 85.94 287 PRO A C 1
ATOM 2087 O O . PRO A 1 287 ? 0.819 -10.464 -8.430 1.00 85.94 287 PRO A O 1
ATOM 2090 N N . GLU A 1 288 ? 2.895 -10.964 -9.114 1.00 85.38 288 GLU A N 1
ATOM 2091 C CA . GLU A 1 288 ? 3.207 -11.749 -7.902 1.00 85.38 288 GLU A CA 1
ATOM 2092 C C . GLU A 1 288 ? 3.624 -10.771 -6.788 1.00 85.38 288 GLU A C 1
ATOM 2094 O O . GLU A 1 288 ? 2.941 -10.676 -5.768 1.00 85.38 288 GLU A O 1
ATOM 2099 N N . GLU A 1 289 ? 4.609 -9.900 -7.038 1.00 86.00 289 GLU A N 1
ATOM 2100 C CA . GLU A 1 289 ? 5.075 -8.902 -6.059 1.00 86.00 289 GLU A CA 1
ATOM 2101 C C . GLU A 1 289 ? 5.124 -7.458 -6.602 1.00 86.00 289 GLU A C 1
ATOM 2103 O O . GLU A 1 289 ? 5.483 -7.196 -7.755 1.00 86.00 289 GLU A O 1
ATOM 2108 N N . VAL A 1 290 ? 4.794 -6.484 -5.739 1.00 88.69 290 VAL A N 1
ATOM 2109 C CA . VAL A 1 290 ? 4.996 -5.039 -5.974 1.00 88.69 290 VAL A CA 1
ATOM 2110 C C . VAL A 1 290 ? 5.812 -4.440 -4.829 1.00 88.69 290 VAL A C 1
ATOM 2112 O O . VAL A 1 290 ? 5.258 -4.092 -3.785 1.00 88.69 290 VAL A O 1
ATOM 2115 N N . LEU A 1 291 ? 7.124 -4.292 -5.030 1.00 86.12 291 LEU A N 1
ATOM 2116 C CA . LEU A 1 291 ? 8.077 -3.897 -3.991 1.00 86.12 291 LEU A CA 1
ATOM 2117 C C . LEU A 1 291 ? 8.694 -2.517 -4.255 1.00 86.12 291 LEU A C 1
ATOM 2119 O O . LEU A 1 291 ? 9.310 -2.261 -5.290 1.00 86.12 291 LEU A O 1
ATOM 2123 N N . ILE A 1 292 ? 8.642 -1.654 -3.239 1.00 87.12 292 ILE A N 1
ATOM 2124 C CA . ILE A 1 292 ? 9.460 -0.435 -3.157 1.00 87.12 292 ILE A CA 1
ATOM 2125 C C . ILE A 1 292 ? 10.519 -0.649 -2.075 1.00 87.12 292 ILE A C 1
ATOM 2127 O O . ILE A 1 292 ? 10.175 -0.938 -0.926 1.00 87.12 292 ILE A O 1
ATOM 2131 N N . THR A 1 293 ? 11.811 -0.503 -2.396 1.00 86.25 293 THR A N 1
ATOM 2132 C CA . THR A 1 293 ? 12.882 -0.615 -1.395 1.00 86.25 293 THR A CA 1
ATOM 2133 C C . THR A 1 293 ? 14.025 0.389 -1.522 1.00 86.25 293 THR A C 1
ATOM 2135 O O . THR A 1 293 ? 14.458 0.764 -2.605 1.00 86.25 293 THR A O 1
ATOM 2138 N N . GLY A 1 294 ? 14.575 0.828 -0.389 1.00 81.00 294 GLY A N 1
ATOM 2139 C CA . GLY A 1 294 ? 15.800 1.633 -0.376 1.00 81.00 294 GLY A CA 1
ATOM 2140 C C . GLY A 1 294 ? 15.642 3.020 -1.003 1.00 81.00 294 GLY A C 1
ATOM 2141 O O . GLY A 1 294 ? 16.583 3.502 -1.633 1.00 81.00 294 GLY A O 1
ATOM 2142 N N . VAL A 1 295 ? 14.471 3.644 -0.842 1.00 84.44 295 VAL A N 1
ATOM 2143 C CA . VAL A 1 295 ? 14.208 5.021 -1.284 1.00 84.44 295 VAL A CA 1
ATOM 2144 C C . VAL A 1 295 ? 14.597 6.010 -0.182 1.00 84.44 295 VAL A C 1
ATOM 2146 O O . VAL A 1 295 ? 14.228 5.838 0.984 1.00 84.44 295 VAL A O 1
ATOM 2149 N N . ALA A 1 296 ? 15.351 7.052 -0.531 1.00 84.69 296 ALA A N 1
ATOM 2150 C CA . ALA A 1 296 ? 15.810 8.059 0.424 1.00 84.69 296 ALA A CA 1
ATOM 2151 C C . ALA A 1 296 ? 15.243 9.448 0.113 1.00 84.69 296 ALA A C 1
ATOM 2153 O O . ALA A 1 296 ? 15.520 9.999 -0.945 1.00 84.69 296 ALA A O 1
ATOM 2154 N N . SER A 1 297 ? 14.536 10.031 1.081 1.00 84.94 297 SER A N 1
ATOM 2155 C CA . SER A 1 297 ? 13.953 11.376 1.059 1.00 84.94 297 SER A CA 1
ATOM 2156 C C . SER A 1 297 ? 13.022 11.674 -0.127 1.00 84.94 297 SER A C 1
ATOM 2158 O O . SER A 1 297 ? 13.270 12.671 -0.800 1.00 84.94 297 SER A O 1
ATOM 2160 N N . PRO A 1 298 ? 12.013 10.824 -0.410 1.00 87.81 298 PRO A N 1
ATOM 2161 C CA . PRO A 1 298 ? 10.942 11.180 -1.341 1.00 87.81 298 PRO A CA 1
ATOM 2162 C C . PRO A 1 298 ? 9.998 12.226 -0.712 1.00 87.81 298 PRO A C 1
ATOM 2164 O O . PRO A 1 298 ? 9.860 12.224 0.514 1.00 87.81 298 PRO A O 1
ATOM 2167 N N . GLU A 1 299 ? 9.328 13.073 -1.498 1.00 86.44 299 GLU A N 1
ATOM 2168 C CA . GLU A 1 299 ? 8.166 13.816 -0.973 1.00 86.44 299 GLU A CA 1
ATOM 2169 C C . GLU A 1 299 ? 6.998 12.826 -0.802 1.00 86.44 299 GLU A C 1
ATOM 2171 O O . GLU A 1 299 ? 6.584 12.560 0.327 1.00 86.44 299 GLU A O 1
ATOM 2176 N N . GLU A 1 300 ? 6.597 12.119 -1.864 1.00 85.25 300 GLU A N 1
ATOM 2177 C CA . GLU A 1 300 ? 5.509 11.128 -1.810 1.00 85.25 300 GLU A CA 1
ATOM 2178 C C . GLU A 1 300 ? 5.908 9.736 -2.347 1.00 85.25 300 GLU A C 1
ATOM 2180 O O . GLU A 1 300 ? 6.507 9.578 -3.415 1.00 85.25 300 GLU A O 1
ATOM 2185 N N . LEU A 1 301 ? 5.521 8.677 -1.622 1.00 88.19 301 LEU A N 1
ATOM 2186 C CA . LEU A 1 301 ? 5.507 7.292 -2.115 1.00 88.19 301 LEU A CA 1
ATOM 2187 C C . LEU A 1 301 ? 4.069 6.807 -2.272 1.00 88.19 301 LEU A C 1
ATOM 2189 O O . LEU A 1 301 ? 3.340 6.730 -1.283 1.00 88.19 301 LEU A O 1
ATOM 2193 N N . LEU A 1 302 ? 3.684 6.389 -3.479 1.00 87.25 302 LEU A N 1
ATOM 2194 C CA . LEU A 1 302 ? 2.301 6.024 -3.779 1.00 87.25 302 LEU A CA 1
ATOM 2195 C C . LEU A 1 302 ? 2.198 4.666 -4.480 1.00 87.25 302 LEU A C 1
ATOM 2197 O O . LEU A 1 302 ? 2.712 4.471 -5.574 1.00 87.25 302 LEU A O 1
ATOM 2201 N N . ILE A 1 303 ? 1.424 3.740 -3.919 1.00 89.75 303 ILE A N 1
ATOM 2202 C CA . ILE A 1 303 ? 0.955 2.545 -4.638 1.00 89.75 303 ILE A CA 1
ATOM 2203 C C . ILE A 1 303 ? -0.553 2.673 -4.833 1.00 89.75 303 ILE A C 1
ATOM 2205 O O . ILE A 1 303 ? -1.296 2.748 -3.854 1.00 89.75 303 ILE A O 1
ATOM 2209 N N . THR A 1 304 ? -1.028 2.697 -6.083 1.00 88.44 304 THR A N 1
ATOM 2210 C CA . THR A 1 304 ? -2.455 2.855 -6.399 1.00 88.44 304 THR A CA 1
ATOM 2211 C C . THR A 1 304 ? -2.977 1.937 -7.500 1.00 88.44 304 THR A C 1
ATOM 2213 O O . THR A 1 304 ? -2.342 1.699 -8.522 1.00 88.44 304 THR A O 1
ATOM 2216 N N . GLY A 1 305 ? -4.196 1.423 -7.331 1.00 83.88 305 GLY A N 1
ATOM 2217 C CA . GLY A 1 305 ? -4.880 0.679 -8.392 1.00 83.88 305 GLY A CA 1
ATOM 2218 C C . GLY A 1 305 ? -4.203 -0.645 -8.756 1.00 83.88 305 GLY A C 1
ATOM 2219 O O . GLY A 1 305 ? -4.212 -1.024 -9.927 1.00 83.88 305 GLY A O 1
ATOM 2220 N N . VAL A 1 306 ? -3.619 -1.329 -7.769 1.00 87.44 306 VAL A N 1
ATOM 2221 C CA . VAL A 1 306 ? -3.060 -2.679 -7.922 1.00 87.44 306 VAL A CA 1
ATOM 2222 C C . VAL A 1 306 ? -4.169 -3.716 -7.727 1.00 87.44 306 VAL A C 1
ATOM 2224 O O . VAL A 1 306 ? -4.916 -3.677 -6.746 1.00 87.44 306 VAL A O 1
ATOM 2227 N N . ALA A 1 307 ? -4.314 -4.651 -8.664 1.00 86.50 307 ALA A N 1
ATOM 2228 C CA . ALA A 1 307 ? -5.345 -5.686 -8.600 1.00 86.50 307 ALA A CA 1
ATOM 2229 C C . ALA A 1 307 ? -4.744 -7.090 -8.524 1.00 86.50 307 ALA A C 1
ATOM 2231 O O . ALA A 1 307 ? -4.027 -7.493 -9.432 1.00 86.50 307 ALA A O 1
ATOM 2232 N N . SER A 1 308 ? -5.112 -7.835 -7.484 1.00 86.12 308 SER A N 1
ATOM 2233 C CA . SER A 1 308 ? -4.701 -9.213 -7.196 1.00 86.12 308 SER A CA 1
ATOM 2234 C C . SER A 1 308 ? -3.182 -9.449 -7.162 1.00 86.12 308 SER A C 1
ATOM 2236 O O . SER A 1 308 ? -2.733 -10.327 -7.895 1.00 86.12 308 SER A O 1
ATOM 2238 N N . PRO A 1 309 ? -2.403 -8.665 -6.387 1.00 89.94 309 PRO A N 1
ATOM 2239 C CA . PRO A 1 309 ? -1.013 -9.009 -6.080 1.00 89.94 309 PRO A CA 1
ATOM 2240 C C . PRO A 1 309 ? -0.947 -10.180 -5.077 1.00 89.94 309 PRO A C 1
ATOM 2242 O O . PRO A 1 309 ? -1.898 -10.351 -4.314 1.00 89.94 309 PRO A O 1
ATOM 2245 N N . GLU A 1 310 ? 0.144 -10.949 -5.017 1.00 88.56 310 GLU A N 1
ATOM 2246 C CA . GLU A 1 310 ? 0.410 -11.783 -3.829 1.00 88.56 310 GLU A CA 1
ATOM 2247 C C . GLU A 1 310 ? 0.889 -10.866 -2.691 1.00 88.56 310 GLU A C 1
ATOM 2249 O O . GLU A 1 310 ? 0.196 -10.731 -1.682 1.00 88.56 310 GLU A O 1
ATOM 2254 N N . GLU A 1 311 ? 1.959 -10.090 -2.904 1.00 88.38 311 GLU A N 1
ATOM 2255 C CA . GLU A 1 311 ? 2.505 -9.176 -1.886 1.00 88.38 311 GLU A CA 1
ATOM 2256 C C . GLU A 1 311 ? 2.661 -7.718 -2.371 1.00 88.38 311 GLU A C 1
ATOM 2258 O O . GLU A 1 311 ? 3.009 -7.436 -3.522 1.00 88.38 311 GLU A O 1
ATOM 2263 N N . VAL A 1 312 ? 2.435 -6.758 -1.460 1.00 91.75 312 VAL A N 1
ATOM 2264 C CA . VAL A 1 312 ? 2.694 -5.316 -1.669 1.00 91.75 312 VAL A CA 1
ATOM 2265 C C . VAL A 1 312 ? 3.571 -4.730 -0.547 1.00 91.75 312 VAL A C 1
ATOM 2267 O O . VAL A 1 312 ? 3.055 -4.049 0.350 1.00 91.75 312 VAL A O 1
ATOM 2270 N N . PRO A 1 313 ? 4.888 -5.007 -0.546 1.00 90.50 313 PRO A N 1
ATOM 2271 C CA . PRO A 1 313 ? 5.821 -4.469 0.440 1.00 90.50 313 PRO A CA 1
ATOM 2272 C C . PRO A 1 313 ? 6.400 -3.080 0.090 1.00 90.50 313 PRO A C 1
ATOM 2274 O O . PRO A 1 313 ? 6.937 -2.837 -0.989 1.00 90.50 313 PRO A O 1
ATOM 2277 N N . ILE A 1 314 ? 6.423 -2.175 1.071 1.00 90.94 314 ILE A N 1
ATOM 2278 C CA . ILE A 1 314 ? 7.267 -0.967 1.082 1.00 90.94 314 ILE A CA 1
ATOM 2279 C C . ILE A 1 314 ? 8.321 -1.143 2.172 1.00 90.94 314 ILE A C 1
ATOM 2281 O O . ILE A 1 314 ? 7.977 -1.264 3.348 1.00 90.94 314 ILE A O 1
ATOM 2285 N N . THR A 1 315 ? 9.608 -1.156 1.808 1.00 88.44 315 THR A N 1
ATOM 2286 C CA . THR A 1 315 ? 10.707 -1.447 2.742 1.00 88.44 315 THR A CA 1
ATOM 2287 C C . THR A 1 315 ? 11.848 -0.431 2.715 1.00 88.44 315 THR A C 1
ATOM 2289 O O . THR A 1 315 ? 12.232 0.089 1.675 1.00 88.44 315 THR A O 1
ATOM 2292 N N . GLY A 1 316 ? 12.469 -0.157 3.865 1.00 85.06 316 GLY A N 1
ATOM 2293 C CA . GLY A 1 316 ? 13.757 0.553 3.899 1.00 85.06 316 GLY A CA 1
ATOM 2294 C C . GLY A 1 316 ? 13.721 1.985 3.349 1.00 85.06 316 GLY A C 1
ATOM 2295 O O . GLY A 1 316 ? 14.681 2.413 2.710 1.00 85.06 316 GLY A O 1
ATOM 2296 N N . VAL A 1 317 ? 12.626 2.705 3.591 1.00 89.44 317 VAL A N 1
ATOM 2297 C CA . VAL A 1 317 ? 12.442 4.105 3.188 1.00 89.44 317 VAL A CA 1
ATOM 2298 C C . VAL A 1 317 ? 12.943 5.036 4.293 1.00 89.44 317 VAL A C 1
ATOM 2300 O O . VAL A 1 317 ? 12.657 4.822 5.473 1.00 89.44 317 VAL A O 1
ATOM 2303 N N . THR A 1 318 ? 13.678 6.092 3.946 1.00 87.94 318 THR A N 1
ATOM 2304 C CA . THR A 1 318 ? 14.182 7.061 4.938 1.00 87.94 318 THR A CA 1
ATOM 2305 C C . THR A 1 318 ? 13.722 8.482 4.651 1.00 87.94 318 THR A C 1
ATOM 2307 O O . THR A 1 318 ? 14.012 8.998 3.580 1.00 87.94 318 THR A O 1
ATOM 2310 N N . SER A 1 319 ? 13.112 9.125 5.642 1.00 88.25 319 SER A N 1
ATOM 2311 C CA . SER A 1 319 ? 12.607 10.501 5.647 1.00 88.25 319 SER A CA 1
ATOM 2312 C C . SER A 1 319 ? 11.658 10.867 4.491 1.00 88.25 319 SER A C 1
ATOM 2314 O O . SER A 1 319 ? 11.944 11.861 3.826 1.00 88.25 319 SER A O 1
ATOM 2316 N N . PRO A 1 320 ? 10.602 10.080 4.205 1.00 92.06 320 PRO A N 1
ATOM 2317 C CA . PRO A 1 320 ? 9.556 10.500 3.269 1.00 92.06 320 PRO A 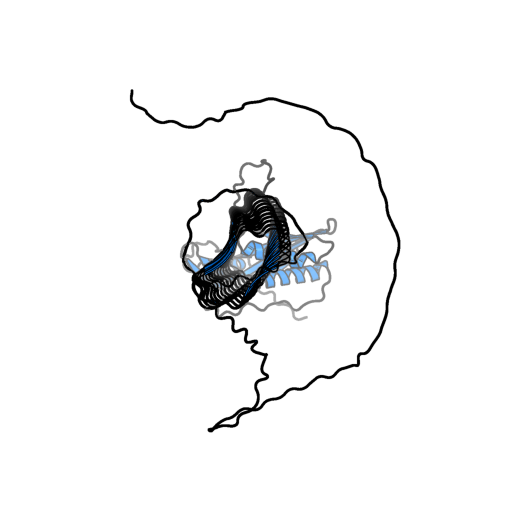CA 1
ATOM 2318 C C . PRO A 1 320 ? 8.659 11.590 3.897 1.00 92.06 320 PRO A C 1
ATOM 2320 O O . PRO A 1 320 ? 8.565 11.624 5.124 1.00 92.06 320 PRO A O 1
ATOM 2323 N N . GLU A 1 321 ? 7.976 12.440 3.121 1.00 90.19 321 GLU A N 1
ATOM 2324 C CA . GLU A 1 321 ? 6.844 13.209 3.681 1.00 90.19 321 GLU A CA 1
ATOM 2325 C C . GLU A 1 321 ? 5.638 12.267 3.835 1.00 90.19 321 GLU A C 1
ATOM 2327 O O . GLU A 1 321 ? 5.207 12.003 4.960 1.00 90.19 321 GLU A O 1
ATOM 2332 N N . GLU A 1 322 ? 5.208 11.604 2.757 1.00 89.19 322 GLU A N 1
ATOM 2333 C CA . GLU A 1 322 ? 4.076 10.665 2.780 1.00 89.19 322 GLU A CA 1
ATOM 2334 C C . GLU A 1 322 ? 4.419 9.261 2.242 1.00 89.19 322 GLU A C 1
ATOM 2336 O O . GLU A 1 322 ? 5.150 9.083 1.263 1.00 89.19 322 GLU A O 1
ATOM 2341 N N . VAL A 1 323 ? 3.850 8.225 2.874 1.00 93.19 323 VAL A N 1
ATOM 2342 C CA . VAL A 1 323 ? 3.840 6.839 2.371 1.00 93.19 323 VAL A CA 1
ATOM 2343 C C . VAL A 1 323 ? 2.402 6.341 2.276 1.00 93.19 323 VAL A C 1
ATOM 2345 O O . VAL A 1 323 ? 1.770 6.080 3.300 1.00 93.19 323 VAL A O 1
ATOM 2348 N N . LEU A 1 324 ? 1.902 6.154 1.054 1.00 92.31 324 LEU A N 1
ATOM 2349 C CA . LEU A 1 324 ? 0.501 5.859 0.766 1.00 92.31 324 LEU A CA 1
ATOM 2350 C C . LEU A 1 324 ? 0.318 4.570 -0.050 1.00 92.31 324 LEU A C 1
ATOM 2352 O O . LEU A 1 324 ? 0.793 4.439 -1.177 1.00 92.31 324 LEU A O 1
ATOM 2356 N N . ILE A 1 325 ? -0.480 3.639 0.477 1.00 93.81 325 ILE A N 1
ATOM 2357 C CA . ILE A 1 325 ? -1.033 2.506 -0.283 1.00 93.81 325 ILE A CA 1
ATOM 2358 C C . ILE A 1 325 ? -2.541 2.708 -0.425 1.00 93.81 325 ILE A C 1
ATOM 2360 O O . ILE A 1 325 ? -3.259 2.785 0.573 1.00 93.81 325 ILE A O 1
ATOM 2364 N N . THR A 1 326 ? -3.042 2.780 -1.660 1.00 92.00 326 THR A N 1
ATOM 2365 C CA . THR A 1 326 ? -4.461 3.006 -1.956 1.00 92.00 326 THR A CA 1
ATOM 2366 C C . THR A 1 326 ? -5.007 2.124 -3.074 1.00 92.00 326 THR A C 1
ATOM 2368 O O . THR A 1 326 ? -4.302 1.713 -3.985 1.00 92.00 326 THR A O 1
ATOM 2371 N N . GLY A 1 327 ? -6.300 1.800 -3.033 1.00 87.81 327 GLY A N 1
ATOM 2372 C CA . GLY A 1 327 ? -6.979 1.145 -4.157 1.00 87.81 327 GLY A CA 1
ATOM 2373 C C . GLY A 1 327 ? -6.416 -0.230 -4.540 1.00 87.81 327 GLY A C 1
ATOM 2374 O O . GLY A 1 327 ? -6.496 -0.604 -5.710 1.00 87.81 327 GLY A O 1
ATOM 2375 N N . VAL A 1 328 ? -5.852 -0.965 -3.577 1.00 91.56 328 VAL A N 1
ATOM 2376 C CA . VAL A 1 328 ? -5.377 -2.343 -3.764 1.00 91.56 328 VAL A CA 1
ATOM 2377 C C . VAL A 1 328 ? -6.543 -3.316 -3.578 1.00 91.56 328 VAL A C 1
ATOM 2379 O O . VAL A 1 328 ? -7.319 -3.205 -2.626 1.00 91.56 328 VAL A O 1
ATOM 2382 N N . THR A 1 329 ? -6.704 -4.278 -4.485 1.00 89.69 329 THR A N 1
ATOM 2383 C CA . THR A 1 329 ? -7.815 -5.245 -4.429 1.00 89.69 329 THR A CA 1
ATOM 2384 C C . THR A 1 329 ? -7.314 -6.680 -4.410 1.00 89.69 329 THR A C 1
ATOM 2386 O O . THR A 1 329 ? -6.533 -7.065 -5.266 1.00 89.69 329 THR A O 1
ATOM 2389 N N . SER A 1 330 ? -7.795 -7.467 -3.451 1.00 89.81 330 SER A N 1
ATOM 2390 C CA . SER A 1 330 ? -7.457 -8.874 -3.215 1.00 89.81 330 SER A CA 1
ATOM 2391 C C . SER A 1 330 ? -5.954 -9.196 -3.146 1.00 89.81 330 SER A C 1
ATOM 2393 O O . SER A 1 330 ? -5.542 -10.101 -3.867 1.00 89.81 330 SER A O 1
ATOM 2395 N N . PRO A 1 331 ? -5.145 -8.464 -2.351 1.00 93.00 331 PRO A N 1
ATOM 2396 C CA . PRO A 1 331 ? -3.771 -8.873 -2.054 1.00 93.00 331 PRO A CA 1
ATOM 2397 C C . PRO A 1 331 ? -3.748 -10.071 -1.079 1.00 93.00 331 PRO A C 1
ATOM 2399 O O . PRO A 1 331 ? -4.684 -10.199 -0.289 1.00 93.00 331 PRO A O 1
ATOM 2402 N N . GLU A 1 332 ? -2.707 -10.909 -1.067 1.00 91.25 332 GLU A N 1
ATOM 2403 C CA . GLU A 1 332 ? -2.474 -11.788 0.096 1.00 91.25 332 GLU A CA 1
ATOM 2404 C C . GLU A 1 332 ? -1.928 -10.935 1.254 1.00 91.25 332 GLU A C 1
ATOM 2406 O O . GLU A 1 332 ? -2.580 -10.824 2.291 1.00 91.25 332 GLU A O 1
ATOM 2411 N N . GLU A 1 333 ? -0.845 -10.181 1.037 1.00 91.50 333 GLU A N 1
ATOM 2412 C CA . GLU A 1 333 ? -0.245 -9.304 2.055 1.00 91.50 333 GLU A CA 1
ATOM 2413 C C . GLU A 1 333 ? -0.058 -7.853 1.570 1.00 91.50 333 GLU A C 1
ATOM 2415 O O . GLU A 1 333 ? 0.391 -7.579 0.455 1.00 91.50 333 GLU A O 1
ATOM 2420 N N . VAL A 1 334 ? -0.368 -6.886 2.440 1.00 94.19 334 VAL A N 1
ATOM 2421 C CA . VAL A 1 334 ? 0.033 -5.475 2.294 1.00 94.19 334 VAL A CA 1
ATOM 2422 C C . VAL A 1 334 ? 0.946 -5.101 3.453 1.00 94.19 334 VAL A C 1
ATOM 2424 O O . VAL A 1 334 ? 0.494 -5.067 4.598 1.00 94.19 334 VAL A O 1
ATOM 2427 N N . LEU A 1 335 ? 2.203 -4.760 3.162 1.00 93.19 335 LEU A N 1
ATOM 2428 C CA . LEU A 1 335 ? 3.242 -4.571 4.172 1.00 93.19 335 LEU A CA 1
ATOM 2429 C C . LEU A 1 335 ? 3.936 -3.213 4.039 1.00 93.19 335 LEU A C 1
ATOM 2431 O O . LEU A 1 335 ? 4.503 -2.881 3.006 1.00 93.19 335 LEU A O 1
ATOM 2435 N N . ILE A 1 336 ? 4.010 -2.454 5.131 1.00 94.12 336 ILE A N 1
ATOM 2436 C CA . ILE A 1 336 ? 4.926 -1.312 5.259 1.00 94.12 336 ILE A CA 1
ATOM 2437 C C . ILE A 1 336 ? 5.939 -1.627 6.354 1.00 94.12 336 ILE A C 1
ATOM 2439 O O . ILE A 1 336 ? 5.566 -1.816 7.516 1.00 94.12 336 ILE A O 1
ATOM 2443 N N . THR A 1 337 ? 7.233 -1.655 6.017 1.00 92.50 337 THR A N 1
ATOM 2444 C CA . THR A 1 337 ? 8.287 -1.888 7.004 1.00 92.50 337 THR A CA 1
ATOM 2445 C C . THR A 1 337 ? 9.571 -1.083 6.847 1.00 92.50 337 THR A C 1
ATOM 2447 O O . THR A 1 337 ? 9.968 -0.666 5.769 1.00 92.50 337 THR A O 1
ATOM 2450 N N . GLY A 1 338 ? 10.264 -0.834 7.960 1.00 88.00 338 GLY A N 1
ATOM 2451 C CA . GLY A 1 338 ? 11.577 -0.189 7.938 1.00 88.00 338 GLY A CA 1
ATOM 2452 C C . GLY A 1 338 ? 11.546 1.246 7.410 1.00 88.00 338 GLY A C 1
ATOM 2453 O O . GLY A 1 338 ? 12.521 1.678 6.800 1.00 88.00 338 GLY A O 1
ATOM 2454 N N . VAL A 1 339 ? 10.440 1.962 7.633 1.00 91.94 339 VAL A N 1
ATOM 2455 C CA . VAL A 1 339 ? 10.287 3.382 7.294 1.00 91.94 339 VAL A CA 1
ATOM 2456 C C . VAL A 1 339 ? 10.788 4.236 8.460 1.00 91.94 339 VAL A C 1
ATOM 2458 O O . VAL A 1 339 ? 10.373 4.047 9.606 1.00 91.94 339 VAL A O 1
ATOM 2461 N N . ALA A 1 340 ? 11.696 5.174 8.203 1.00 90.81 340 ALA A N 1
ATOM 2462 C CA . ALA A 1 340 ? 12.259 6.048 9.232 1.00 90.81 340 ALA A CA 1
ATOM 2463 C C . ALA A 1 340 ? 11.870 7.510 9.002 1.00 90.81 340 ALA A C 1
ATOM 2465 O O . ALA A 1 340 ? 12.136 8.042 7.938 1.00 90.81 340 ALA A O 1
ATOM 2466 N N . SER A 1 341 ? 11.331 8.159 10.029 1.00 89.88 341 SER A N 1
ATOM 2467 C CA . SER A 1 341 ? 10.927 9.569 10.085 1.00 89.88 341 SER A CA 1
ATOM 2468 C C . SER A 1 341 ? 9.978 10.038 8.965 1.00 89.88 341 SER A C 1
ATOM 2470 O O . SER A 1 341 ? 10.300 11.047 8.341 1.00 89.88 341 SER A O 1
ATOM 2472 N N . PRO A 1 342 ? 8.873 9.324 8.668 1.00 93.44 342 PRO A N 1
ATOM 2473 C CA . PRO A 1 342 ? 7.838 9.839 7.769 1.00 93.44 342 PRO A CA 1
ATOM 2474 C C . PRO A 1 342 ? 7.022 10.962 8.444 1.00 93.44 342 PRO A C 1
ATOM 2476 O O . PRO A 1 342 ? 6.927 10.959 9.674 1.00 93.44 342 PRO A O 1
ATOM 2479 N N . GLU A 1 343 ? 6.388 11.872 7.698 1.00 91.31 343 GLU A N 1
ATOM 2480 C CA . GLU A 1 343 ? 5.298 12.682 8.277 1.00 91.31 343 GLU A CA 1
ATOM 2481 C C . GLU A 1 343 ? 4.044 11.800 8.409 1.00 91.31 343 GLU A C 1
ATOM 2483 O O . GLU A 1 343 ? 3.578 11.560 9.525 1.00 91.31 343 GLU A O 1
ATOM 2488 N N . GLU A 1 344 ? 3.594 11.167 7.321 1.00 91.00 344 GLU A N 1
ATOM 2489 C CA . GLU A 1 344 ? 2.413 10.290 7.317 1.00 91.00 344 GLU A CA 1
ATOM 2490 C C . GLU A 1 344 ? 2.694 8.890 6.736 1.00 91.00 344 GLU A C 1
ATOM 2492 O O . GLU A 1 344 ? 3.405 8.713 5.744 1.00 91.00 344 GLU A O 1
ATOM 2497 N N . VAL A 1 345 ? 2.102 7.861 7.353 1.00 94.56 345 VAL A N 1
ATOM 2498 C CA . VAL A 1 345 ? 2.004 6.499 6.801 1.00 94.56 345 VAL A CA 1
ATOM 2499 C C . VAL A 1 345 ? 0.536 6.095 6.719 1.00 94.56 345 VAL A C 1
ATOM 2501 O O . VAL A 1 345 ? -0.100 5.867 7.751 1.00 94.56 345 VAL A O 1
ATOM 2504 N N . LEU A 1 346 ? 0.016 5.938 5.502 1.00 93.69 346 LEU A N 1
ATOM 2505 C CA . LEU A 1 346 ? -1.401 5.709 5.234 1.00 93.69 346 LEU A CA 1
ATOM 2506 C C . LEU A 1 346 ? -1.643 4.454 4.381 1.00 93.69 346 LEU A C 1
ATOM 2508 O O . LEU A 1 346 ? -1.145 4.309 3.267 1.00 93.69 346 LEU A O 1
ATOM 2512 N N . ILE A 1 347 ? -2.504 3.562 4.874 1.00 94.94 347 ILE A N 1
ATOM 2513 C CA . ILE A 1 347 ? -3.111 2.485 4.079 1.00 94.94 347 ILE A CA 1
ATOM 2514 C C . ILE A 1 347 ? -4.604 2.774 3.945 1.00 94.94 347 ILE A C 1
ATOM 2516 O O . ILE A 1 347 ? -5.321 2.842 4.946 1.00 94.94 347 ILE A O 1
ATOM 2520 N N . THR A 1 348 ? -5.096 2.927 2.715 1.00 92.88 348 THR A N 1
ATOM 2521 C CA . THR A 1 348 ? -6.503 3.231 2.434 1.00 92.88 348 THR A CA 1
ATOM 2522 C C . THR A 1 348 ? -7.090 2.412 1.289 1.00 92.88 348 THR A C 1
ATOM 2524 O O . THR A 1 348 ? -6.388 1.928 0.414 1.00 92.88 348 THR A O 1
ATOM 2527 N N . GLY A 1 349 ? -8.408 2.212 1.275 1.00 88.50 349 GLY A N 1
ATOM 2528 C CA . GLY A 1 349 ? -9.101 1.633 0.118 1.00 88.50 349 GLY A CA 1
ATOM 2529 C C . GLY A 1 349 ? -8.639 0.227 -0.296 1.00 88.50 349 GLY A C 1
ATOM 2530 O O . GLY A 1 349 ? -8.740 -0.104 -1.477 1.00 88.50 349 GLY A O 1
ATOM 2531 N N . VAL A 1 350 ? -8.147 -0.583 0.648 1.00 93.06 350 VAL A N 1
ATOM 2532 C CA . VAL A 1 350 ? -7.746 -1.978 0.410 1.00 93.06 350 VAL A CA 1
ATOM 2533 C C . VAL A 1 350 ? -8.957 -2.906 0.557 1.00 93.06 350 VAL A C 1
ATOM 2535 O O . VAL A 1 350 ? -9.687 -2.851 1.552 1.00 93.06 350 VAL A O 1
ATOM 2538 N N . ALA A 1 351 ? -9.208 -3.772 -0.423 1.00 91.06 351 ALA A N 1
ATOM 2539 C CA . ALA A 1 351 ? -10.355 -4.684 -0.403 1.00 91.06 351 ALA A CA 1
ATOM 2540 C C . ALA A 1 351 ? -9.931 -6.153 -0.397 1.00 91.06 351 ALA A C 1
ATOM 2542 O O . ALA A 1 351 ? -9.227 -6.586 -1.295 1.00 91.06 351 ALA A O 1
ATOM 2543 N N . SER A 1 352 ? -10.437 -6.917 0.567 1.00 90.12 352 SER A N 1
ATOM 2544 C CA . SER A 1 352 ? -10.209 -8.353 0.766 1.00 90.12 352 SER A CA 1
ATOM 2545 C C . SER A 1 352 ? -8.734 -8.787 0.813 1.00 90.12 352 SER A C 1
ATOM 2547 O O . SER A 1 352 ? -8.396 -9.703 0.068 1.00 90.12 352 SER A O 1
ATOM 2549 N N . PRO A 1 353 ? -7.871 -8.141 1.624 1.00 93.81 353 PRO A N 1
ATOM 2550 C CA . PRO A 1 353 ? -6.528 -8.655 1.890 1.00 93.81 353 PRO A CA 1
ATOM 2551 C C . PRO A 1 353 ? -6.582 -9.896 2.807 1.00 93.81 353 PRO A C 1
ATOM 2553 O O . PRO A 1 353 ? -7.527 -10.000 3.593 1.00 93.81 353 PRO A O 1
ATOM 2556 N N . GLU A 1 354 ? -5.594 -10.797 2.781 1.00 91.88 354 GLU A N 1
ATOM 2557 C CA . GLU A 1 354 ? -5.415 -11.729 3.912 1.00 91.88 354 GLU A CA 1
ATOM 2558 C C . GLU A 1 354 ? -4.826 -10.949 5.098 1.00 91.88 354 GLU A C 1
ATOM 2560 O O . GLU A 1 354 ? -5.474 -10.828 6.139 1.00 91.88 354 GLU A O 1
ATOM 2565 N N . GLU A 1 355 ? -3.700 -10.260 4.904 1.00 91.06 355 GLU A N 1
ATOM 2566 C CA . GLU A 1 355 ? -3.035 -9.475 5.951 1.00 91.06 355 GLU A CA 1
ATOM 2567 C C . GLU A 1 355 ? -2.759 -8.014 5.544 1.00 91.06 355 GLU A C 1
ATOM 2569 O O . GLU A 1 355 ? -2.403 -7.695 4.407 1.00 91.06 355 GLU A O 1
ATOM 2574 N N . VAL A 1 356 ? -2.904 -7.093 6.504 1.00 94.81 356 VAL A N 1
ATOM 2575 C CA . VAL A 1 356 ? -2.437 -5.698 6.402 1.00 94.81 356 VAL A CA 1
ATOM 2576 C C . VAL A 1 356 ? -1.511 -5.398 7.573 1.00 94.81 356 VAL A C 1
ATOM 2578 O O . VAL A 1 356 ? -1.966 -5.333 8.717 1.00 94.81 356 VAL A O 1
ATOM 2581 N N . LEU A 1 357 ? -0.231 -5.162 7.296 1.00 93.69 357 LEU A N 1
ATOM 2582 C CA . LEU A 1 357 ? 0.828 -5.050 8.292 1.00 93.69 357 LEU A CA 1
ATOM 2583 C C . LEU A 1 357 ? 1.607 -3.730 8.173 1.00 93.69 357 LEU A C 1
ATOM 2585 O O . LEU A 1 357 ? 2.182 -3.403 7.140 1.00 93.69 357 LEU A O 1
ATOM 2589 N N . ILE A 1 358 ? 1.710 -2.990 9.278 1.00 94.50 358 ILE A N 1
ATOM 2590 C CA . ILE A 1 358 ? 2.669 -1.886 9.441 1.00 94.50 358 ILE A CA 1
ATOM 2591 C C . ILE A 1 358 ? 3.656 -2.275 10.539 1.00 94.50 358 ILE A C 1
ATOM 2593 O O . ILE A 1 358 ? 3.256 -2.464 11.690 1.00 94.50 358 ILE A O 1
ATOM 2597 N N . THR A 1 359 ? 4.949 -2.393 10.218 1.00 92.12 359 THR A N 1
ATOM 2598 C CA . THR A 1 359 ? 5.970 -2.829 11.182 1.00 92.12 359 THR A CA 1
ATOM 2599 C C . THR A 1 359 ? 7.308 -2.106 11.094 1.00 92.12 359 THR A C 1
ATOM 2601 O O . THR A 1 359 ? 7.890 -1.956 10.033 1.00 92.12 359 THR A O 1
ATOM 2604 N N . GLY A 1 360 ? 7.884 -1.705 12.228 1.00 88.06 360 GLY A N 1
ATOM 2605 C CA . GLY A 1 360 ? 9.232 -1.121 12.234 1.00 88.06 360 GLY A CA 1
ATOM 2606 C C . GLY A 1 360 ? 9.293 0.290 11.641 1.00 88.06 360 GLY A C 1
ATOM 2607 O O . GLY A 1 360 ? 10.281 0.638 10.998 1.00 88.06 360 GLY A O 1
ATOM 2608 N N . VAL A 1 361 ? 8.245 1.088 11.864 1.00 92.31 361 VAL A N 1
ATOM 2609 C CA . VAL A 1 361 ? 8.204 2.518 11.525 1.00 92.31 361 VAL A CA 1
ATOM 2610 C C . VAL A 1 361 ? 8.764 3.338 12.692 1.00 92.31 361 VAL A C 1
ATOM 2612 O O . VAL A 1 361 ? 8.346 3.166 13.839 1.00 92.31 361 VAL A O 1
ATOM 2615 N N . ALA A 1 362 ? 9.723 4.227 12.443 1.00 90.00 362 ALA A N 1
ATOM 2616 C CA . ALA A 1 362 ? 10.364 5.027 13.489 1.00 90.00 362 ALA A CA 1
ATOM 2617 C C . ALA A 1 362 ? 10.047 6.519 13.344 1.00 90.00 362 ALA A C 1
ATOM 2619 O O . ALA A 1 362 ? 10.338 7.098 12.315 1.00 90.00 362 ALA A O 1
ATOM 2620 N N . SER A 1 363 ? 9.557 7.149 14.407 1.00 88.50 363 SER A N 1
ATOM 2621 C CA . SER A 1 363 ? 9.218 8.576 14.524 1.00 88.50 363 SER A CA 1
ATOM 2622 C C . SER A 1 363 ? 8.278 9.133 13.435 1.00 88.50 363 SER A C 1
ATOM 2624 O O . SER A 1 363 ? 8.622 10.169 12.873 1.00 88.50 363 SER A O 1
ATOM 2626 N N . PRO A 1 364 ? 7.148 8.474 13.108 1.00 92.75 364 PRO A N 1
ATOM 2627 C CA . PRO A 1 364 ? 6.141 9.073 12.230 1.00 92.75 364 PRO A CA 1
ATOM 2628 C C . PRO A 1 364 ? 5.392 10.217 12.947 1.00 92.75 364 PRO A C 1
ATOM 2630 O O . PRO A 1 364 ? 5.274 10.163 14.175 1.00 92.75 364 PRO A O 1
ATOM 2633 N N . GLU A 1 365 ? 4.837 11.206 12.240 1.00 89.12 365 GLU A N 1
ATOM 2634 C CA . GLU A 1 365 ? 3.809 12.068 12.854 1.00 89.12 365 GLU A CA 1
ATOM 2635 C C . GLU A 1 365 ? 2.497 11.275 12.969 1.00 89.12 365 GLU A C 1
ATOM 2637 O O . GLU A 1 365 ? 2.012 11.042 14.079 1.00 89.12 365 GLU A O 1
ATOM 2642 N N . GLU A 1 366 ? 2.007 10.704 11.866 1.00 88.44 366 GLU A N 1
ATOM 2643 C CA . GLU A 1 366 ? 0.769 9.915 11.832 1.00 88.44 366 GLU A CA 1
ATOM 2644 C C . GLU A 1 366 ? 0.957 8.523 11.198 1.00 88.44 366 GLU A C 1
ATOM 2646 O O . GLU A 1 366 ? 1.679 8.333 10.219 1.00 88.44 366 GLU A O 1
ATOM 2651 N N . VAL A 1 367 ? 0.283 7.517 11.767 1.00 92.50 367 VAL A N 1
ATOM 2652 C CA . VAL A 1 367 ? 0.094 6.193 11.152 1.00 92.50 367 VAL A CA 1
ATOM 2653 C C . VAL A 1 367 ? -1.397 5.887 11.086 1.00 92.50 367 VAL A C 1
ATOM 2655 O O . VAL A 1 367 ? -2.027 5.686 12.127 1.00 92.50 367 VAL A O 1
ATOM 2658 N N . LEU A 1 368 ? -1.956 5.785 9.881 1.00 91.44 368 LEU A N 1
ATOM 2659 C CA . LEU A 1 368 ? -3.388 5.612 9.652 1.00 91.44 368 LEU A CA 1
ATOM 2660 C C . LEU A 1 368 ? -3.686 4.395 8.761 1.00 91.44 368 LEU A C 1
ATOM 2662 O O . LEU A 1 368 ? -3.168 4.238 7.660 1.00 91.44 368 LEU A O 1
ATOM 2666 N N . ILE A 1 369 ? -4.599 3.538 9.218 1.00 92.81 369 ILE A N 1
ATOM 2667 C CA . ILE A 1 369 ? -5.251 2.520 8.382 1.00 92.81 369 ILE A CA 1
ATOM 2668 C C . ILE A 1 369 ? -6.723 2.897 8.252 1.00 92.81 369 ILE A C 1
ATOM 2670 O O . ILE A 1 369 ? -7.433 2.996 9.258 1.00 92.81 369 ILE A O 1
ATOM 2674 N N . THR A 1 370 ? -7.207 3.097 7.026 1.00 89.75 370 THR A N 1
ATOM 2675 C CA . THR A 1 370 ? -8.610 3.420 6.759 1.00 89.75 370 THR A CA 1
ATOM 2676 C C . THR A 1 370 ? -9.204 2.676 5.569 1.00 89.75 370 THR A C 1
ATOM 2678 O O . THR A 1 370 ? -8.501 2.137 4.730 1.00 89.75 370 THR A O 1
ATOM 2681 N N . GLY A 1 371 ? -10.531 2.571 5.497 1.00 86.00 371 GLY A N 1
ATOM 2682 C CA . GLY A 1 371 ? -11.214 2.037 4.312 1.00 86.00 371 GLY A CA 1
ATOM 2683 C C . GLY A 1 371 ? -10.847 0.600 3.905 1.00 86.00 371 GLY A C 1
ATOM 2684 O O . GLY A 1 371 ? -11.053 0.250 2.744 1.00 86.00 371 GLY A O 1
ATOM 2685 N N . VAL A 1 372 ? -10.326 -0.223 4.823 1.00 91.19 372 VAL A N 1
ATOM 2686 C CA . VAL A 1 372 ? -9.999 -1.635 4.566 1.00 91.19 372 VAL A CA 1
ATOM 2687 C C . VAL A 1 372 ? -11.254 -2.499 4.708 1.00 91.19 372 VAL A C 1
ATOM 2689 O O . VAL A 1 372 ? -11.993 -2.386 5.689 1.00 91.19 372 VAL A O 1
ATOM 2692 N N . THR A 1 373 ? -11.537 -3.381 3.750 1.00 87.38 373 THR A N 1
ATOM 2693 C CA . THR A 1 373 ? -12.753 -4.216 3.776 1.00 87.38 373 THR A CA 1
AT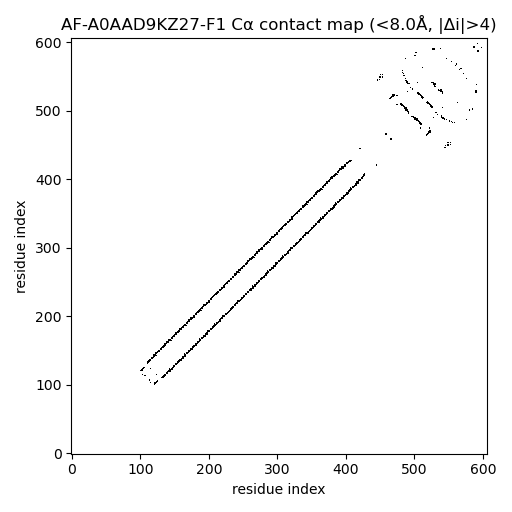OM 2694 C C . THR A 1 373 ? -12.441 -5.705 3.717 1.00 87.38 373 THR A C 1
ATOM 2696 O O . THR A 1 373 ? -11.730 -6.149 2.836 1.00 87.38 373 THR A O 1
ATOM 2699 N N . SER A 1 374 ? -13.034 -6.482 4.620 1.00 86.62 374 SER A N 1
ATOM 2700 C CA . SER A 1 374 ? -12.876 -7.936 4.786 1.00 86.62 374 SER A CA 1
ATOM 2701 C C . SER A 1 374 ? -11.421 -8.443 4.847 1.00 86.62 374 SER A C 1
ATOM 2703 O O . SER A 1 374 ? -11.123 -9.373 4.104 1.00 86.62 374 SER A O 1
ATOM 2705 N N . PRO A 1 375 ? -10.524 -7.838 5.656 1.00 91.56 375 PRO A N 1
ATOM 2706 C CA . PRO A 1 375 ? -9.204 -8.418 5.907 1.00 91.56 375 PRO A CA 1
ATOM 2707 C C . PRO A 1 375 ? -9.316 -9.678 6.791 1.00 91.56 375 PRO A C 1
ATOM 2709 O O . PRO A 1 375 ? -10.249 -9.746 7.597 1.00 91.56 375 PRO A O 1
ATOM 2712 N N . GLU A 1 376 ? -8.390 -10.639 6.716 1.00 88.00 376 GLU A N 1
ATOM 2713 C CA . GLU A 1 376 ? -8.259 -11.628 7.803 1.00 88.00 376 GLU A CA 1
ATOM 2714 C C . GLU A 1 376 ? -7.610 -10.943 9.015 1.00 88.00 376 GLU A C 1
ATOM 2716 O O . GLU A 1 376 ? -8.249 -10.815 10.063 1.00 88.00 376 GLU A O 1
ATOM 2721 N N . GLU A 1 377 ? -6.434 -10.337 8.845 1.00 86.94 377 GLU A N 1
ATOM 2722 C CA . GLU A 1 377 ? -5.724 -9.630 9.918 1.00 86.94 377 GLU A CA 1
ATOM 2723 C C . GLU A 1 377 ? -5.345 -8.182 9.559 1.00 86.94 377 GLU A C 1
ATOM 2725 O O . GLU A 1 377 ? -4.984 -7.847 8.431 1.00 86.94 377 GLU A O 1
ATOM 2730 N N . VAL A 1 378 ? -5.406 -7.292 10.555 1.00 90.38 378 VAL A N 1
ATOM 2731 C CA . VAL A 1 378 ? -4.843 -5.933 10.490 1.00 90.38 378 VAL A CA 1
ATOM 2732 C C . VAL A 1 378 ? -3.911 -5.723 11.675 1.00 90.38 378 VAL A C 1
ATOM 2734 O O . VAL A 1 378 ? -4.367 -5.687 12.822 1.00 90.38 378 VAL A O 1
ATOM 2737 N N . LEU A 1 379 ? -2.618 -5.534 11.419 1.00 90.56 379 LEU A N 1
ATOM 2738 C CA . LEU A 1 379 ? -1.587 -5.475 12.447 1.00 90.56 379 LEU A CA 1
ATOM 2739 C C . LEU A 1 379 ? -0.712 -4.220 12.335 1.00 90.56 379 LEU A C 1
ATOM 2741 O O . LEU A 1 379 ? -0.133 -3.915 11.299 1.00 90.56 379 LEU A O 1
ATOM 2745 N N . ILE A 1 380 ? -0.562 -3.501 13.446 1.00 90.06 380 ILE A N 1
ATOM 2746 C CA . ILE A 1 380 ? 0.433 -2.436 13.610 1.00 90.06 380 ILE A CA 1
ATOM 2747 C C . ILE A 1 380 ? 1.398 -2.881 14.702 1.00 90.06 380 ILE A C 1
ATOM 2749 O O . ILE A 1 380 ? 0.989 -3.086 15.848 1.00 90.06 380 ILE A O 1
ATOM 2753 N N . THR A 1 381 ? 2.682 -3.032 14.373 1.00 86.69 381 THR A N 1
ATOM 2754 C CA . THR A 1 381 ? 3.718 -3.396 15.342 1.00 86.69 381 THR A CA 1
ATOM 2755 C C . THR A 1 381 ? 5.024 -2.633 15.195 1.00 86.69 381 THR A C 1
ATOM 2757 O O . THR A 1 381 ? 5.278 -1.967 14.205 1.00 86.69 381 THR A O 1
ATOM 2760 N N . GLY A 1 382 ? 5.860 -2.639 16.231 1.00 82.88 382 GLY A N 1
ATOM 2761 C CA . GLY A 1 382 ? 7.197 -2.040 16.166 1.00 82.88 382 GLY A CA 1
ATOM 2762 C C . GLY A 1 382 ? 7.247 -0.552 15.781 1.00 82.88 382 GLY A C 1
ATOM 2763 O O . GLY A 1 382 ? 8.283 -0.115 15.286 1.00 82.88 382 GLY A O 1
ATOM 2764 N N . VAL A 1 383 ? 6.170 0.216 15.991 1.00 88.56 383 VAL A N 1
ATOM 2765 C CA . VAL A 1 383 ? 6.136 1.661 15.711 1.00 88.56 383 VAL A CA 1
ATOM 2766 C C . VAL A 1 383 ? 6.720 2.433 16.897 1.00 88.56 383 VAL A C 1
ATOM 2768 O O . VAL A 1 383 ? 6.250 2.304 18.030 1.00 88.56 383 VAL A O 1
ATOM 2771 N N . ALA A 1 384 ? 7.757 3.236 16.676 1.00 85.44 384 ALA A N 1
ATOM 2772 C CA . ALA A 1 384 ? 8.459 3.946 17.745 1.00 85.44 384 ALA A CA 1
ATOM 2773 C C . ALA A 1 384 ? 8.228 5.459 17.680 1.00 85.44 384 ALA A C 1
ATOM 2775 O O . ALA A 1 384 ? 8.580 6.088 16.703 1.00 85.44 384 ALA A O 1
ATOM 2776 N N . SER A 1 385 ? 7.757 6.053 18.772 1.00 82.06 385 SER A N 1
ATOM 2777 C CA . SER A 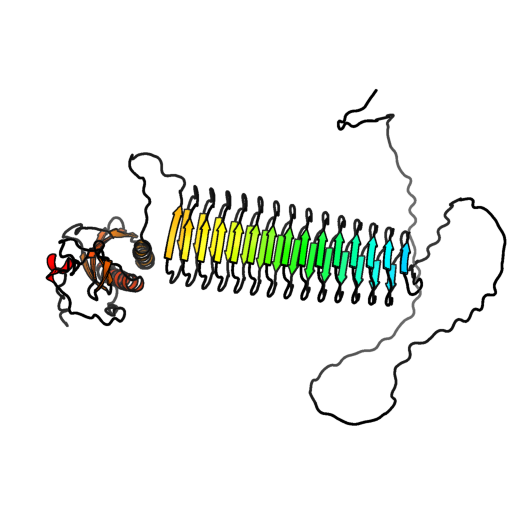1 385 ? 7.502 7.491 18.966 1.00 82.06 385 SER A CA 1
ATOM 2778 C C . SER A 1 385 ? 6.603 8.163 17.911 1.00 82.06 385 SER A C 1
ATOM 2780 O O . SER A 1 385 ? 6.991 9.227 17.441 1.00 82.06 385 SER A O 1
ATOM 2782 N N . PRO A 1 386 ? 5.446 7.578 17.539 1.00 87.31 386 PRO A N 1
ATOM 2783 C CA . PRO A 1 386 ? 4.476 8.271 16.690 1.00 87.31 386 PRO A CA 1
ATOM 2784 C C . PRO A 1 386 ? 3.813 9.442 17.448 1.00 87.31 386 PRO A C 1
ATOM 2786 O O . PRO A 1 386 ? 3.714 9.366 18.680 1.00 87.31 386 PRO A O 1
ATOM 2789 N N . GLU A 1 387 ? 3.308 10.479 16.772 1.00 81.81 387 GLU A N 1
ATOM 2790 C CA . GLU A 1 387 ? 2.337 11.381 17.418 1.00 81.81 387 GLU A CA 1
ATOM 2791 C C . GLU A 1 387 ? 0.986 10.661 17.529 1.00 81.81 387 GLU A C 1
ATOM 2793 O O . GLU A 1 387 ? 0.514 10.401 18.643 1.00 81.81 387 GLU A O 1
ATOM 2798 N N . GLU A 1 388 ? 0.444 10.181 16.408 1.00 79.88 388 GLU A N 1
ATOM 2799 C CA . GLU A 1 388 ? -0.845 9.483 16.351 1.00 79.88 388 GLU A CA 1
ATOM 2800 C C . GLU A 1 388 ? -0.769 8.112 15.656 1.00 79.88 388 GLU A C 1
ATOM 2802 O O . GLU A 1 388 ? -0.038 7.898 14.691 1.00 79.88 388 GLU A O 1
ATOM 2807 N N . VAL A 1 389 ? -1.553 7.149 16.159 1.00 83.06 389 VAL A N 1
ATOM 2808 C CA . VAL A 1 389 ? -1.812 5.861 15.492 1.00 83.06 389 VAL A CA 1
ATOM 2809 C C . VAL A 1 389 ? -3.314 5.611 15.434 1.00 83.06 389 VAL A C 1
ATOM 2811 O O . VAL A 1 389 ? -3.962 5.430 16.471 1.00 83.06 389 VAL A O 1
ATOM 2814 N N . LEU A 1 390 ? -3.869 5.553 14.228 1.00 82.19 390 LEU A N 1
ATOM 2815 C CA . LEU A 1 390 ? -5.302 5.494 13.974 1.00 82.19 390 LEU A CA 1
ATOM 2816 C C . LEU A 1 390 ? -5.669 4.276 13.113 1.00 82.19 390 LEU A C 1
ATOM 2818 O O . LEU A 1 390 ? -5.107 4.034 12.051 1.00 82.19 390 LEU A O 1
ATOM 2822 N N . ILE A 1 391 ? -6.686 3.524 13.534 1.00 82.31 391 ILE A N 1
ATOM 2823 C CA . ILE A 1 391 ? -7.383 2.560 12.670 1.00 82.31 391 ILE A CA 1
ATOM 2824 C C . ILE A 1 391 ? -8.837 3.003 12.561 1.00 82.31 391 ILE A C 1
ATOM 2826 O O . ILE A 1 391 ? -9.555 3.065 13.565 1.00 82.31 391 ILE A O 1
ATOM 2830 N N . THR A 1 392 ? -9.287 3.321 11.348 1.00 78.69 392 THR A N 1
ATOM 2831 C CA . THR A 1 392 ? -10.651 3.779 11.069 1.00 78.69 392 THR A CA 1
ATOM 2832 C C . THR A 1 392 ? -11.292 2.992 9.929 1.00 78.69 392 THR A C 1
ATOM 2834 O O . THR A 1 392 ? -10.611 2.420 9.098 1.00 78.69 392 THR A O 1
ATOM 2837 N N . GLY A 1 393 ? -12.620 2.893 9.872 1.00 74.50 393 GLY A N 1
ATOM 2838 C CA . GLY A 1 393 ? -13.304 2.387 8.670 1.00 74.50 393 GLY A CA 1
ATOM 2839 C C . GLY A 1 393 ? -12.961 0.956 8.211 1.00 74.50 393 GLY A C 1
ATOM 2840 O O . GLY A 1 393 ? -13.205 0.650 7.047 1.00 74.50 393 GLY A O 1
ATOM 2841 N N . VAL A 1 394 ? -12.438 0.087 9.087 1.00 78.69 394 VAL A N 1
ATOM 2842 C CA . VAL A 1 394 ? -12.161 -1.325 8.764 1.00 78.69 394 VAL A CA 1
ATOM 2843 C C . VAL A 1 394 ? -13.437 -2.165 8.899 1.00 78.69 394 VAL A C 1
ATOM 2845 O O . VAL A 1 394 ? -14.072 -2.203 9.956 1.00 78.69 394 VAL A O 1
ATOM 2848 N N . ALA A 1 395 ? -13.859 -2.856 7.843 1.00 75.56 395 ALA A N 1
ATOM 2849 C CA . ALA A 1 395 ? -15.108 -3.620 7.847 1.00 75.56 395 ALA A CA 1
ATOM 2850 C C . ALA A 1 395 ? -14.871 -5.132 7.826 1.00 75.56 395 ALA A C 1
ATOM 2852 O O . ALA A 1 395 ? -14.300 -5.639 6.879 1.00 75.56 395 ALA A O 1
ATOM 2853 N N . SER A 1 396 ? -15.426 -5.855 8.799 1.00 75.81 396 SER A N 1
ATOM 2854 C CA . SER A 1 396 ? -15.376 -7.322 8.936 1.00 75.81 396 SER A CA 1
ATOM 2855 C C . SER A 1 396 ? -13.967 -7.948 8.966 1.00 75.81 396 SER A C 1
ATOM 2857 O O . SER A 1 396 ? -13.760 -8.902 8.223 1.00 75.81 396 SER A O 1
ATOM 2859 N N . PRO A 1 397 ? -13.018 -7.439 9.780 1.00 82.06 397 PRO A N 1
ATOM 2860 C CA . PRO A 1 397 ? -11.750 -8.132 10.016 1.00 82.06 397 PRO A CA 1
ATOM 2861 C C . PRO A 1 397 ? -11.956 -9.412 10.849 1.00 82.06 397 PRO A C 1
ATOM 2863 O O . PRO A 1 397 ? -12.879 -9.436 11.673 1.00 82.06 397 PRO A O 1
ATOM 2866 N N . GLU A 1 398 ? -11.105 -10.435 10.722 1.00 78.00 398 GLU A N 1
ATOM 2867 C CA . GLU A 1 398 ? -11.025 -11.473 11.766 1.00 78.00 398 GLU A CA 1
ATOM 2868 C C . GLU A 1 398 ? -10.308 -10.894 12.995 1.00 78.00 398 GLU A C 1
ATOM 2870 O O . GLU A 1 398 ? -10.911 -10.803 14.072 1.00 78.00 398 GLU A O 1
ATOM 2875 N N . GLU A 1 399 ? -9.101 -10.350 12.822 1.00 76.69 399 GLU A N 1
ATOM 2876 C CA . GLU A 1 399 ? -8.304 -9.762 13.907 1.00 76.69 399 GLU A CA 1
ATOM 2877 C C . GLU A 1 399 ? -7.821 -8.329 13.617 1.00 76.69 399 GLU A C 1
ATOM 2879 O O . GLU A 1 399 ? -7.494 -7.957 12.491 1.00 76.69 399 GLU A O 1
ATOM 2884 N N . VAL A 1 400 ? -7.765 -7.496 14.665 1.00 79.19 400 VAL A N 1
ATOM 2885 C CA . VAL A 1 400 ? -7.123 -6.170 14.632 1.00 79.19 400 VAL A CA 1
ATOM 2886 C C . VAL A 1 400 ? -6.181 -6.016 15.825 1.00 79.19 400 VAL A C 1
ATOM 2888 O O . VAL A 1 400 ? -6.628 -5.924 16.973 1.00 79.19 400 VAL A O 1
ATOM 2891 N N . LEU A 1 401 ? -4.877 -5.940 15.573 1.00 78.38 401 LEU A N 1
ATOM 2892 C CA . LEU A 1 401 ? -3.836 -5.947 16.599 1.00 78.38 401 LEU A CA 1
ATOM 2893 C C . LEU A 1 401 ? -2.945 -4.701 16.492 1.00 78.38 401 LEU A C 1
ATOM 2895 O O . LEU A 1 401 ? -2.230 -4.506 15.520 1.00 78.38 401 LEU A O 1
ATOM 2899 N N . ILE A 1 402 ? -2.906 -3.875 17.538 1.00 81.88 402 ILE A N 1
ATOM 2900 C CA . ILE A 1 402 ? -1.882 -2.833 17.706 1.00 81.88 402 ILE A CA 1
ATOM 2901 C C . ILE A 1 402 ? -0.954 -3.286 18.827 1.00 81.88 402 ILE A C 1
ATOM 2903 O O . ILE A 1 402 ? -1.361 -3.356 19.988 1.00 81.88 402 ILE A O 1
ATOM 2907 N N . THR A 1 403 ? 0.297 -3.610 18.520 1.00 77.38 403 THR A N 1
ATOM 2908 C CA . THR A 1 403 ? 1.278 -4.080 19.508 1.00 77.38 403 THR A CA 1
ATOM 2909 C C . THR A 1 403 ? 2.607 -3.362 19.366 1.00 77.38 403 THR A C 1
ATOM 2911 O O . THR A 1 403 ? 2.868 -2.728 18.363 1.00 77.38 403 THR A O 1
ATOM 2914 N N . GLY A 1 404 ? 3.465 -3.376 20.385 1.00 73.75 404 GLY A N 1
ATOM 2915 C CA . GLY A 1 404 ? 4.830 -2.852 20.232 1.00 73.75 404 GLY A CA 1
ATOM 2916 C C . GLY A 1 404 ? 4.945 -1.360 19.873 1.00 73.75 404 GLY A C 1
ATOM 2917 O O . GLY A 1 404 ? 6.037 -0.930 19.513 1.00 73.75 404 GLY A O 1
ATOM 2918 N N . VAL A 1 405 ? 3.867 -0.571 20.003 1.00 78.62 405 VAL A N 1
ATOM 2919 C CA . VAL A 1 405 ? 3.888 0.879 19.768 1.00 78.62 405 VAL A CA 1
ATOM 2920 C C . VAL A 1 405 ? 4.474 1.582 20.995 1.00 78.62 405 VAL A C 1
ATOM 2922 O O . VAL A 1 405 ? 3.900 1.556 22.092 1.00 78.62 405 VAL A O 1
ATOM 2925 N N . ALA A 1 406 ? 5.647 2.191 20.845 1.00 76.19 406 ALA A N 1
ATOM 2926 C CA . ALA A 1 406 ? 6.403 2.780 21.948 1.00 76.19 406 ALA A CA 1
ATOM 2927 C C . ALA A 1 406 ? 6.295 4.308 21.955 1.00 76.19 406 ALA A C 1
ATOM 2929 O O . ALA A 1 406 ? 6.676 4.949 20.995 1.00 76.19 406 ALA A O 1
ATOM 2930 N N . SER A 1 407 ? 5.883 4.910 23.070 1.00 74.31 407 SER A N 1
ATOM 2931 C CA . SER A 1 407 ? 5.766 6.370 23.255 1.00 74.31 407 SER A CA 1
ATOM 2932 C C . SER A 1 407 ? 4.849 7.137 22.278 1.00 74.31 407 SER A C 1
ATOM 2934 O O . SER A 1 407 ? 5.222 8.261 21.952 1.00 74.31 407 SER A O 1
ATOM 2936 N N . PRO A 1 408 ? 3.674 6.612 21.858 1.00 79.25 408 PRO A N 1
ATOM 2937 C CA . PRO A 1 408 ? 2.696 7.414 21.117 1.00 79.25 408 PRO A CA 1
ATOM 2938 C C . PRO A 1 408 ? 2.177 8.585 21.967 1.00 79.25 408 PRO A C 1
ATOM 2940 O O . PRO A 1 408 ? 2.153 8.460 23.205 1.00 79.25 408 PRO A O 1
ATOM 2943 N N . GLU A 1 409 ? 1.727 9.678 21.344 1.00 75.94 409 GLU A N 1
ATOM 2944 C CA . GLU A 1 409 ? 0.854 10.648 22.025 1.00 75.94 409 GLU A CA 1
ATOM 2945 C C . GLU A 1 409 ? -0.583 10.113 22.091 1.00 75.94 409 GLU A C 1
ATOM 2947 O O . GLU A 1 409 ? -1.181 10.100 23.173 1.00 75.94 409 GLU A O 1
ATOM 2952 N N . GLU A 1 410 ? -1.086 9.549 20.989 1.00 73.81 410 GLU A N 1
ATOM 2953 C CA . GLU A 1 410 ? -2.433 8.984 20.894 1.00 73.81 410 GLU A CA 1
ATOM 2954 C C . GLU A 1 410 ? -2.486 7.665 20.093 1.00 73.81 410 GLU A C 1
ATOM 2956 O O . GLU A 1 410 ? -1.719 7.428 19.164 1.00 73.81 410 GLU A O 1
ATOM 2961 N N . VAL A 1 411 ? -3.391 6.762 20.496 1.00 72.12 411 VAL A N 1
ATOM 2962 C CA . VAL A 1 411 ? -3.721 5.526 19.765 1.00 72.12 411 VAL A CA 1
ATOM 2963 C C . VAL A 1 411 ? -5.237 5.343 19.782 1.00 72.12 411 VAL A C 1
ATOM 2965 O O . VAL A 1 411 ? -5.819 5.174 20.861 1.00 72.12 411 VAL A O 1
ATOM 2968 N N . LEU A 1 412 ? -5.881 5.332 18.613 1.00 72.38 412 LEU A N 1
ATOM 2969 C CA . LEU A 1 412 ? -7.333 5.179 18.478 1.00 72.38 412 LEU A CA 1
ATOM 2970 C C . LEU A 1 412 ? -7.717 4.094 17.470 1.00 72.38 412 LEU A C 1
ATOM 2972 O O . LEU A 1 412 ? -7.160 3.980 16.385 1.00 72.38 412 LEU A O 1
ATOM 2976 N N . ILE A 1 413 ? -8.772 3.351 17.809 1.00 73.00 413 ILE A N 1
ATOM 2977 C CA . ILE A 1 413 ? -9.480 2.468 16.881 1.00 73.00 413 ILE A CA 1
ATOM 2978 C C . ILE A 1 413 ? -10.945 2.906 16.849 1.00 73.00 413 ILE A C 1
ATOM 2980 O O . ILE A 1 413 ? -11.641 2.856 17.868 1.00 73.00 413 ILE A O 1
ATOM 2984 N N . THR A 1 414 ? -11.432 3.337 15.689 1.00 68.50 414 THR A N 1
ATOM 2985 C CA . THR A 1 414 ? -12.831 3.736 15.473 1.00 68.50 414 THR A CA 1
ATOM 2986 C C . THR A 1 414 ? -13.368 3.129 14.181 1.00 68.50 414 THR A C 1
ATOM 2988 O O . THR A 1 414 ? -12.618 2.639 13.355 1.00 68.50 414 THR A O 1
ATOM 2991 N N . GLY A 1 415 ? -14.687 3.065 13.991 1.00 63.75 415 GLY A N 1
ATOM 2992 C CA . GLY A 1 415 ? -15.255 2.595 12.718 1.00 63.75 415 GLY A CA 1
ATOM 2993 C C . GLY A 1 415 ? -14.954 1.137 12.325 1.00 63.75 415 GLY A C 1
ATOM 2994 O O . GLY A 1 415 ? -15.367 0.736 11.241 1.00 63.75 415 GLY A O 1
ATOM 2995 N N . VAL A 1 416 ? -14.305 0.342 13.187 1.00 71.25 416 VAL A N 1
ATOM 2996 C CA . VAL A 1 416 ? -14.111 -1.097 12.976 1.00 71.25 416 VAL A CA 1
ATOM 2997 C C . VAL A 1 416 ? -15.433 -1.824 13.211 1.00 71.25 416 VAL A C 1
ATOM 2999 O O . VAL A 1 416 ? -16.021 -1.727 14.293 1.00 71.25 416 VAL A O 1
ATOM 3002 N N . THR A 1 417 ? -15.936 -2.538 12.205 1.00 65.12 417 THR A N 1
ATOM 3003 C CA . THR A 1 417 ? -17.237 -3.222 12.281 1.00 65.12 417 THR A CA 1
ATOM 3004 C C . THR A 1 417 ? -17.086 -4.734 12.183 1.00 65.12 417 THR A C 1
ATOM 3006 O O . THR A 1 417 ? -16.411 -5.230 11.298 1.00 65.12 417 THR A O 1
ATOM 3009 N N . SER A 1 418 ? -17.756 -5.470 13.074 1.00 63.34 418 SER A N 1
ATOM 3010 C CA . SER A 1 418 ? -17.763 -6.945 13.113 1.00 63.34 418 SER A CA 1
ATOM 3011 C C . SER A 1 418 ? -16.396 -7.662 13.261 1.00 63.34 418 SER A C 1
ATOM 3013 O O . SER A 1 418 ? -16.258 -8.709 12.638 1.00 63.34 418 SER A O 1
ATOM 3015 N N . PRO A 1 419 ? -15.430 -7.178 14.075 1.00 69.38 419 PRO A N 1
ATOM 3016 C CA . PRO A 1 419 ? -14.196 -7.927 14.339 1.00 69.38 419 PRO A CA 1
ATOM 3017 C C . PRO A 1 419 ? -14.466 -9.202 15.158 1.00 69.38 419 PRO A C 1
ATOM 3019 O O . PRO A 1 419 ? -15.350 -9.181 16.030 1.00 69.38 419 PRO A O 1
ATOM 3022 N N . GLU A 1 420 ? -13.699 -10.278 14.946 1.00 63.38 420 GLU A N 1
ATOM 3023 C CA . GLU A 1 420 ? -13.650 -11.387 15.913 1.00 63.38 420 GLU A CA 1
ATOM 3024 C C . GLU A 1 420 ? -12.805 -10.998 17.136 1.00 63.38 420 GLU A C 1
ATOM 3026 O O . GLU A 1 420 ? -13.270 -11.155 18.275 1.00 63.38 420 GLU A O 1
ATOM 3031 N N . GLU A 1 421 ? -11.635 -10.389 16.914 1.00 61.97 421 GLU A N 1
ATOM 3032 C CA . GLU A 1 421 ? -10.718 -9.924 17.960 1.00 61.97 421 GLU A CA 1
ATOM 3033 C C . GLU A 1 421 ? -10.178 -8.501 17.715 1.00 61.97 421 GLU A C 1
ATOM 3035 O O . GLU A 1 421 ? -9.977 -8.063 16.587 1.00 61.97 421 GLU A O 1
ATOM 3040 N N . VAL A 1 422 ? -9.964 -7.753 18.809 1.00 62.97 422 VAL A N 1
ATOM 3041 C CA . VAL A 1 422 ? -9.268 -6.454 18.801 1.00 62.97 422 VAL A CA 1
ATOM 3042 C C . VAL A 1 422 ? -8.363 -6.358 20.033 1.00 62.97 422 VAL A C 1
ATOM 3044 O O . VAL A 1 422 ? -8.863 -6.456 21.161 1.00 62.97 422 VAL A O 1
ATOM 3047 N N . LEU A 1 423 ? -7.066 -6.102 19.837 1.00 66.31 423 LEU A N 1
ATOM 3048 C CA . LEU A 1 423 ? -6.062 -5.940 20.898 1.00 66.31 423 LEU A CA 1
ATOM 3049 C C . LEU A 1 423 ? -5.245 -4.655 20.706 1.00 66.31 423 LEU A C 1
ATOM 3051 O O . LEU A 1 423 ? -4.806 -4.348 19.605 1.00 66.31 423 LEU A O 1
ATOM 3055 N N . ILE A 1 424 ? -4.977 -3.932 21.800 1.00 71.94 424 ILE A N 1
ATOM 3056 C CA . ILE A 1 424 ? -4.083 -2.763 21.805 1.00 71.94 424 ILE A CA 1
ATOM 3057 C C . ILE A 1 424 ? -3.081 -2.887 22.957 1.00 71.94 424 ILE A C 1
ATOM 3059 O O . ILE A 1 424 ? -3.464 -2.947 24.127 1.00 71.94 424 ILE A O 1
ATOM 3063 N N . THR A 1 425 ? -1.789 -2.874 22.635 1.00 71.12 425 THR A N 1
ATOM 3064 C CA . THR A 1 425 ? -0.666 -2.831 23.577 1.00 71.12 425 THR A CA 1
ATOM 3065 C C . THR A 1 425 ? 0.336 -1.752 23.149 1.00 71.12 425 THR A C 1
ATOM 3067 O O . THR A 1 425 ? 1.202 -1.967 22.305 1.00 71.12 425 THR A O 1
ATOM 3070 N N . ALA A 1 426 ? 0.214 -0.567 23.755 1.00 70.19 426 ALA A N 1
ATOM 3071 C CA . ALA A 1 426 ? 1.054 0.598 23.478 1.00 70.19 426 ALA A CA 1
ATOM 3072 C C . ALA A 1 426 ? 1.549 1.265 24.776 1.00 70.19 426 ALA A C 1
ATOM 3074 O O . ALA A 1 426 ? 0.879 1.213 25.810 1.00 70.19 426 ALA A O 1
ATOM 3075 N N . SER A 1 427 ? 2.720 1.906 24.732 1.00 65.94 427 SER A N 1
ATOM 3076 C CA . SER A 1 427 ? 3.355 2.566 25.887 1.00 65.94 427 SER A CA 1
ATOM 3077 C C . SER A 1 427 ? 3.367 4.094 25.737 1.00 65.94 427 SER A C 1
ATOM 3079 O O . SER A 1 427 ? 4.402 4.649 25.393 1.00 65.94 427 SER A O 1
ATOM 3081 N N . VAL A 1 428 ? 2.243 4.768 26.004 1.00 62.78 428 VAL A N 1
ATOM 3082 C CA . VAL A 1 428 ? 1.989 6.217 25.773 1.00 62.78 428 VAL A CA 1
ATOM 3083 C C . VAL A 1 428 ? 2.927 7.163 26.556 1.00 62.78 428 VAL A C 1
ATOM 3085 O O . VAL A 1 428 ? 3.264 6.906 27.718 1.00 62.78 428 VAL A O 1
ATOM 3088 N N . ARG A 1 429 ? 3.323 8.295 25.950 1.00 48.28 429 ARG A N 1
ATOM 3089 C CA . ARG A 1 429 ? 4.169 9.340 26.569 1.00 48.28 429 ARG A CA 1
ATOM 3090 C C . ARG A 1 429 ? 3.355 10.183 27.572 1.00 48.28 429 ARG A C 1
ATOM 3092 O O . ARG A 1 429 ? 2.283 10.671 27.252 1.00 48.28 429 ARG A O 1
ATOM 3099 N N . GLY A 1 430 ? 3.858 10.397 28.799 1.00 42.28 430 GLY A N 1
ATOM 3100 C CA . GLY A 1 430 ? 3.317 11.442 29.698 1.00 42.28 430 GLY A CA 1
ATOM 3101 C C . GLY A 1 430 ? 2.538 11.032 30.961 1.00 42.28 430 GLY A C 1
ATOM 3102 O O . GLY A 1 430 ? 1.945 11.901 31.598 1.00 42.28 430 GLY A O 1
ATOM 3103 N N . GLN A 1 431 ? 2.593 9.781 31.434 1.00 35.19 431 GLN A N 1
ATOM 3104 C CA . GLN A 1 431 ? 2.176 9.481 32.816 1.00 35.19 431 GLN A CA 1
ATOM 3105 C C . GLN A 1 431 ? 3.316 9.774 33.804 1.00 35.19 431 GLN A C 1
ATOM 3107 O O . GLN A 1 431 ? 4.232 8.978 34.005 1.00 35.19 431 GLN A O 1
ATOM 3112 N N . SER A 1 432 ? 3.273 10.953 34.429 1.00 29.50 432 SER A N 1
ATOM 3113 C CA . SER A 1 432 ? 4.182 11.328 35.512 1.00 29.50 432 SER A CA 1
ATOM 3114 C C . SER A 1 432 ? 4.024 10.405 36.724 1.00 29.50 432 SER A C 1
ATOM 3116 O O . SER A 1 432 ? 2.927 10.223 37.254 1.00 29.50 432 SER A O 1
ATOM 3118 N N . ALA A 1 433 ? 5.155 9.884 37.193 1.00 31.22 433 ALA A N 1
ATOM 3119 C CA . ALA A 1 433 ? 5.299 9.077 38.393 1.00 31.22 433 ALA A CA 1
ATOM 3120 C C . ALA A 1 433 ? 4.873 9.831 39.669 1.00 31.22 433 ALA A C 1
ATOM 3122 O O . ALA A 1 433 ? 5.667 10.554 40.269 1.00 31.22 433 ALA A O 1
ATOM 3123 N N . SER A 1 434 ? 3.641 9.610 40.130 1.00 29.34 434 SER A N 1
ATOM 3124 C CA . SER A 1 434 ? 3.272 9.779 41.542 1.00 29.34 434 SER A CA 1
ATOM 3125 C C . SER A 1 434 ? 2.039 8.952 41.925 1.00 29.34 434 SER A C 1
ATOM 3127 O O . SER A 1 434 ? 1.043 9.500 42.378 1.00 29.34 434 SER A O 1
ATOM 3129 N N . ASP A 1 435 ? 2.102 7.634 41.755 1.00 23.41 435 ASP A N 1
ATOM 3130 C CA . ASP A 1 435 ? 1.670 6.713 42.811 1.00 23.41 435 ASP A CA 1
ATOM 3131 C C . ASP A 1 435 ? 2.283 5.335 42.542 1.00 23.41 435 ASP A C 1
ATOM 3133 O O . ASP A 1 435 ? 2.124 4.735 41.478 1.00 23.41 435 ASP A O 1
ATOM 3137 N N . SER A 1 436 ? 3.079 4.852 43.489 1.00 31.56 436 SER A N 1
ATOM 3138 C CA . SER A 1 436 ? 3.773 3.574 43.394 1.00 31.56 436 SER A CA 1
ATOM 3139 C C . SER A 1 436 ? 2.775 2.426 43.540 1.00 31.56 436 SER A C 1
ATOM 3141 O O . SER A 1 436 ? 2.514 1.986 44.657 1.00 31.56 436 SER A O 1
ATOM 3143 N N . SER A 1 437 ? 2.191 1.976 42.427 1.00 29.55 437 SER A N 1
ATOM 3144 C CA . SER A 1 437 ? 1.739 0.597 42.142 1.00 29.55 437 SER A CA 1
ATOM 3145 C C . SER A 1 437 ? 0.798 0.568 40.934 1.00 29.55 437 SER A C 1
ATOM 3147 O O . SER A 1 437 ? -0.363 0.198 41.055 1.00 29.55 437 SER A O 1
ATOM 3149 N N . ILE A 1 438 ? 1.287 0.940 39.749 1.00 29.14 438 ILE A N 1
ATOM 3150 C CA . ILE A 1 438 ? 0.543 0.699 38.510 1.00 29.14 438 ILE A CA 1
ATOM 3151 C C . ILE A 1 438 ? 1.488 0.110 37.455 1.00 29.14 438 ILE A C 1
ATOM 3153 O O . ILE A 1 438 ? 1.996 0.797 36.581 1.00 29.14 438 ILE A O 1
ATOM 3157 N N . ASN A 1 439 ? 1.717 -1.200 37.557 1.00 29.34 439 ASN A N 1
ATOM 3158 C CA . ASN A 1 439 ? 1.763 -2.036 36.362 1.00 29.34 439 ASN A CA 1
ATOM 3159 C C . ASN A 1 439 ? 0.291 -2.268 35.974 1.00 29.34 439 ASN A C 1
ATOM 3161 O O . ASN A 1 439 ? -0.324 -3.193 36.493 1.00 29.34 439 ASN A O 1
ATOM 3165 N N . ASN A 1 440 ? -0.292 -1.398 35.150 1.00 29.89 440 ASN A N 1
ATOM 3166 C CA . ASN A 1 440 ? -1.530 -1.694 34.422 1.00 29.89 440 ASN A CA 1
ATOM 3167 C C . ASN A 1 440 ? -1.118 -1.665 32.940 1.00 29.89 440 ASN A C 1
ATOM 3169 O O . ASN A 1 440 ? -0.997 -0.593 32.370 1.00 29.89 440 ASN A O 1
ATOM 3173 N N . THR A 1 441 ? -0.757 -2.769 32.286 1.00 29.75 441 THR A N 1
ATOM 3174 C CA . THR A 1 441 ? -1.730 -3.722 31.721 1.00 29.75 441 THR A CA 1
ATOM 3175 C C . THR A 1 441 ? -3.167 -3.372 32.083 1.00 29.75 441 THR A C 1
ATOM 3177 O O . THR A 1 441 ? -3.761 -3.981 32.970 1.00 29.75 441 THR A O 1
ATOM 3180 N N . VAL A 1 442 ? -3.732 -2.362 31.419 1.00 35.91 442 VAL A N 1
ATOM 3181 C CA . VAL A 1 442 ? -5.180 -2.370 31.225 1.00 35.91 442 VAL A CA 1
ATOM 3182 C C . VAL A 1 442 ? -5.423 -3.255 30.009 1.00 35.91 442 VAL A C 1
ATOM 3184 O O . VAL A 1 442 ? -5.553 -2.770 28.893 1.00 35.91 442 VAL A O 1
ATOM 3187 N N . GLU A 1 443 ? -5.455 -4.570 30.226 1.00 32.44 443 GLU A N 1
ATOM 3188 C CA . GLU A 1 443 ? -6.217 -5.453 29.345 1.00 32.44 443 GLU A CA 1
ATOM 3189 C C . GLU A 1 443 ? -7.685 -5.023 29.467 1.00 32.44 443 GLU A C 1
ATOM 3191 O O . GLU A 1 443 ? -8.436 -5.535 30.303 1.00 32.44 443 GLU A O 1
ATOM 3196 N N . LYS A 1 444 ? -8.103 -4.015 28.694 1.00 39.16 444 LYS A N 1
ATOM 3197 C CA . LYS A 1 444 ? -9.532 -3.789 28.485 1.00 39.16 444 LYS A CA 1
ATOM 3198 C C . LYS A 1 444 ? -10.001 -4.951 27.631 1.00 39.16 444 LYS A C 1
ATOM 3200 O O . LYS A 1 444 ? -9.622 -5.062 26.472 1.00 39.16 444 LYS A O 1
ATOM 3205 N N . SER A 1 445 ? -10.790 -5.846 28.216 1.00 54.81 445 SER A N 1
ATOM 3206 C CA . SER A 1 445 ? -11.423 -6.932 27.465 1.00 54.81 445 SER A CA 1
ATOM 3207 C C . SER A 1 445 ? -12.169 -6.343 26.260 1.00 54.81 445 SER A C 1
ATOM 3209 O O . SER A 1 445 ? -12.846 -5.331 26.430 1.00 54.81 445 SER A O 1
ATOM 3211 N N . SER A 1 446 ? -12.105 -6.981 25.083 1.00 59.47 446 SER A N 1
ATOM 3212 C CA . SER A 1 446 ? -12.844 -6.593 23.859 1.00 59.47 446 SER A CA 1
ATOM 3213 C C . SER A 1 446 ? -14.290 -6.134 24.143 1.00 59.47 446 SER A C 1
ATOM 3215 O O . SER A 1 446 ? -14.769 -5.131 23.615 1.00 59.47 446 SER A O 1
ATOM 3217 N N . MET A 1 447 ? -14.973 -6.765 25.105 1.00 79.50 447 MET A N 1
ATOM 3218 C CA . MET A 1 447 ? -16.325 -6.366 25.501 1.00 79.50 447 MET A CA 1
ATOM 3219 C C . MET A 1 447 ? -16.419 -5.003 26.202 1.00 79.50 447 MET A C 1
ATOM 3221 O O . MET A 1 447 ? -17.430 -4.326 26.036 1.00 79.50 447 MET A O 1
ATOM 3225 N N . GLU A 1 448 ? -15.424 -4.588 26.989 1.00 78.81 448 GLU A N 1
ATOM 3226 C CA . GLU A 1 448 ? -15.380 -3.258 27.618 1.00 78.81 448 GLU A CA 1
ATOM 3227 C C . GLU A 1 448 ? -15.380 -2.152 26.555 1.00 78.81 448 GLU A C 1
ATOM 3229 O O . GLU A 1 448 ? -16.126 -1.180 26.693 1.00 78.81 448 GLU A O 1
ATOM 3234 N N . LEU A 1 449 ? -14.646 -2.346 25.453 1.00 73.25 449 LEU A N 1
ATOM 3235 C CA . LEU A 1 449 ? -14.669 -1.438 24.303 1.00 73.25 449 LEU A CA 1
ATOM 3236 C C . LEU A 1 449 ? -16.065 -1.364 23.679 1.00 73.25 449 LEU A C 1
ATOM 3238 O O . LEU A 1 449 ? -16.556 -0.265 23.443 1.00 73.25 449 LEU A O 1
ATOM 3242 N N . VAL A 1 450 ? -16.757 -2.495 23.502 1.00 77.69 450 VAL A N 1
ATOM 3243 C CA . VAL A 1 450 ? -18.136 -2.498 22.974 1.00 77.69 450 VAL A CA 1
ATOM 3244 C C . VAL A 1 450 ? -19.101 -1.749 23.902 1.00 77.69 450 VAL A C 1
ATOM 3246 O O . VAL A 1 450 ? -19.932 -0.969 23.435 1.00 77.69 450 VAL A O 1
ATOM 3249 N N . TRP A 1 451 ? -19.000 -1.954 25.221 1.00 89.12 451 TRP A N 1
ATOM 3250 C CA . TRP A 1 451 ? -19.841 -1.262 26.208 1.00 89.12 451 TRP A CA 1
ATOM 3251 C C . TRP A 1 451 ? -19.641 0.254 26.177 1.00 89.12 451 TRP A C 1
ATOM 3253 O O . TRP A 1 451 ? -20.623 0.996 26.155 1.00 89.12 451 TRP A O 1
ATOM 3263 N N . HIS A 1 452 ? -18.388 0.710 26.190 1.00 85.69 452 HIS A N 1
ATOM 3264 C CA . HIS A 1 452 ? -18.063 2.134 26.222 1.00 85.69 452 HIS A CA 1
ATOM 3265 C C . HIS A 1 452 ? -18.234 2.812 24.858 1.00 85.69 452 HIS A C 1
ATOM 3267 O O . HIS A 1 452 ? -18.743 3.929 24.808 1.00 85.69 452 HIS A O 1
ATOM 3273 N N . GLY A 1 453 ? -17.878 2.140 23.763 1.00 75.62 453 GLY A N 1
ATOM 3274 C CA . GLY A 1 453 ? -18.014 2.651 22.399 1.00 75.62 453 GLY A CA 1
ATOM 3275 C C . GLY A 1 453 ? -19.470 2.919 22.031 1.00 75.62 453 GLY A C 1
ATOM 3276 O O . GLY A 1 453 ? -19.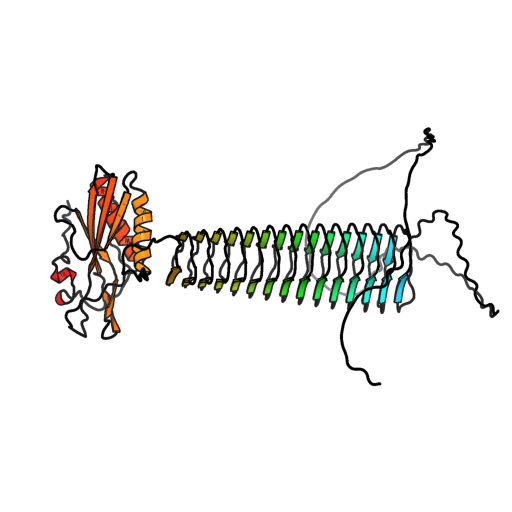816 4.041 21.663 1.00 75.62 453 GLY A O 1
ATOM 3277 N N . GLU A 1 454 ? -20.353 1.936 22.231 1.00 86.25 454 GLU A N 1
ATOM 3278 C CA . GLU A 1 454 ? -21.783 2.121 21.956 1.00 86.25 454 GLU A CA 1
ATOM 3279 C C . GLU A 1 454 ? -22.414 3.174 22.877 1.00 86.25 454 GLU A C 1
ATOM 3281 O O . GLU A 1 454 ? -23.261 3.965 22.455 1.00 86.25 454 GLU A O 1
ATOM 3286 N N . PHE A 1 455 ? -21.997 3.211 24.146 1.00 90.00 455 PHE A N 1
ATOM 3287 C CA . PHE A 1 455 ? -22.473 4.221 25.083 1.00 90.00 455 PHE A CA 1
ATOM 3288 C C . PHE A 1 455 ? -22.094 5.629 24.622 1.00 90.00 455 PHE A C 1
ATOM 3290 O O . PHE A 1 455 ? -22.967 6.489 24.535 1.00 90.00 455 PHE A O 1
ATOM 3297 N N . ASN A 1 456 ? -20.829 5.862 24.276 1.00 82.19 456 ASN A N 1
ATOM 3298 C CA . ASN A 1 456 ? -20.361 7.170 23.822 1.00 82.19 456 ASN A CA 1
ATOM 3299 C C . ASN A 1 456 ? -21.059 7.596 22.522 1.00 82.19 456 ASN A C 1
ATOM 3301 O O . ASN A 1 456 ? -21.524 8.733 22.425 1.00 82.19 456 ASN A O 1
ATOM 3305 N N . ASN A 1 457 ? -21.211 6.668 21.572 1.00 81.06 457 ASN A N 1
ATOM 3306 C CA . ASN A 1 457 ? -21.919 6.901 20.313 1.00 81.06 457 ASN A CA 1
ATOM 3307 C C . ASN A 1 457 ? -23.346 7.426 20.552 1.00 81.06 457 ASN A C 1
ATOM 3309 O O . ASN A 1 457 ? -23.732 8.473 20.034 1.00 81.06 457 ASN A O 1
ATOM 3313 N N . LEU A 1 458 ? -24.126 6.754 21.405 1.00 80.31 458 LEU A N 1
ATOM 3314 C CA . LEU A 1 458 ? -25.507 7.157 21.676 1.00 80.31 458 LEU A CA 1
ATOM 3315 C C . LEU A 1 458 ? -25.611 8.405 22.562 1.00 80.31 458 LEU A C 1
ATOM 3317 O O . LEU A 1 458 ? -26.391 9.310 22.263 1.00 80.31 458 LEU A O 1
ATOM 3321 N N . PHE A 1 459 ? -24.853 8.467 23.657 1.00 87.38 459 PHE A N 1
ATOM 3322 C CA . PHE A 1 459 ? -25.014 9.506 24.679 1.00 87.38 459 PHE A CA 1
ATOM 3323 C C . PHE A 1 459 ? -24.406 10.860 24.296 1.00 87.38 459 PHE A C 1
ATOM 3325 O O . PHE A 1 459 ? -24.803 11.864 24.884 1.00 87.38 459 PHE A O 1
ATOM 3332 N N . SER A 1 460 ? -23.549 10.920 23.270 1.00 81.06 460 SER A N 1
ATOM 3333 C CA . SER A 1 460 ? -23.073 12.181 22.671 1.00 81.06 460 SER A CA 1
ATOM 3334 C C . SER A 1 460 ? -24.211 13.097 22.185 1.00 81.06 460 SER A C 1
ATOM 3336 O O . SER A 1 460 ? -24.045 14.311 22.086 1.00 81.06 460 SER A O 1
ATOM 3338 N N . GLN A 1 461 ? -25.399 12.534 21.935 1.00 82.19 461 GLN A N 1
ATOM 3339 C CA . GLN A 1 461 ? -26.581 13.265 21.474 1.00 82.19 461 GLN A CA 1
ATOM 3340 C C . GLN A 1 461 ? -27.263 14.098 22.575 1.00 82.19 461 GLN A C 1
ATOM 3342 O O . GLN A 1 461 ? -28.072 14.972 22.259 1.00 82.19 461 GLN A O 1
ATOM 3347 N N . TYR A 1 462 ? -26.974 13.856 23.860 1.00 84.12 462 TYR A N 1
ATOM 3348 C CA . TYR A 1 462 ? -27.607 14.559 24.986 1.00 84.12 462 TYR A CA 1
ATOM 3349 C C . TYR A 1 462 ? -26.976 15.922 25.287 1.00 84.12 462 TYR A C 1
ATOM 3351 O O . TYR A 1 462 ? -26.648 16.218 26.425 1.00 84.12 462 TYR A O 1
ATOM 3359 N N . VAL A 1 463 ? -26.838 16.795 24.293 1.00 80.06 463 VAL A N 1
ATOM 3360 C CA . VAL A 1 463 ? -26.264 18.138 24.494 1.00 80.06 463 VAL A CA 1
ATOM 3361 C C . VAL A 1 463 ? -27.207 19.008 25.351 1.00 80.06 463 VAL A C 1
ATOM 3363 O O . VAL A 1 463 ? -28.404 19.070 25.048 1.00 80.06 463 VAL A O 1
ATOM 3366 N N . PRO A 1 464 ? -26.710 19.722 26.386 1.00 85.06 464 PRO A N 1
ATOM 3367 C CA . PRO A 1 464 ? -25.302 19.955 26.751 1.00 85.06 464 PRO A CA 1
ATOM 3368 C C . PRO A 1 464 ? -24.710 18.978 27.783 1.00 85.06 464 PRO A C 1
ATOM 3370 O O . PRO A 1 464 ? -23.602 19.210 28.262 1.00 85.06 464 PRO A O 1
ATOM 3373 N N . ASP A 1 465 ? -25.434 17.933 28.166 1.00 89.31 465 ASP A N 1
ATOM 3374 C CA . ASP A 1 465 ? -25.046 17.045 29.253 1.00 89.31 465 ASP A CA 1
ATOM 3375 C C . ASP A 1 465 ? -23.995 16.004 28.830 1.00 89.31 465 ASP A C 1
ATOM 3377 O O . ASP A 1 465 ? -24.188 15.226 27.894 1.00 89.31 465 ASP A O 1
ATOM 3381 N N . ALA A 1 466 ? -22.893 15.932 29.577 1.00 87.06 466 ALA A N 1
ATOM 3382 C CA . ALA A 1 466 ? -21.846 14.935 29.396 1.00 87.06 466 ALA A CA 1
ATOM 3383 C C . ALA A 1 466 ? -22.131 13.701 30.260 1.00 87.06 466 ALA A C 1
ATOM 3385 O O . ALA A 1 466 ? -22.171 13.787 31.488 1.00 87.06 466 ALA A O 1
ATOM 3386 N N . TRP A 1 467 ? -22.313 12.538 29.633 1.00 91.25 467 TRP A N 1
ATOM 3387 C CA . TRP A 1 467 ? -22.624 11.289 30.329 1.00 91.25 467 TRP A CA 1
ATOM 3388 C C . TRP A 1 467 ? -21.416 10.351 30.423 1.00 91.25 467 TRP A C 1
ATOM 3390 O O . TRP A 1 467 ? -20.666 10.193 29.466 1.00 91.25 467 TRP A O 1
ATOM 3400 N N . THR A 1 468 ? -21.247 9.671 31.561 1.00 88.38 468 THR A N 1
ATOM 3401 C CA . THR A 1 468 ? -20.157 8.703 31.790 1.00 88.38 468 THR A CA 1
ATOM 3402 C C . THR A 1 468 ? -20.692 7.336 32.218 1.00 88.38 468 THR A C 1
ATOM 3404 O O . THR A 1 468 ? -21.510 7.254 33.136 1.00 88.38 468 THR A O 1
ATOM 3407 N N . LEU A 1 469 ? -20.198 6.259 31.596 1.00 93.00 469 LEU A N 1
ATOM 3408 C CA . LEU A 1 469 ? -20.500 4.870 31.965 1.00 93.00 469 LEU A CA 1
ATOM 3409 C C . LEU A 1 469 ? -19.436 4.315 32.923 1.00 93.00 469 LEU A C 1
ATOM 3411 O O . LEU A 1 469 ? -18.246 4.467 32.666 1.00 93.00 469 LEU A O 1
ATOM 3415 N N . ILE A 1 470 ? -19.842 3.676 34.025 1.00 89.19 470 ILE A N 1
ATOM 3416 C CA . ILE A 1 470 ? -18.921 3.194 35.068 1.00 89.19 470 ILE A CA 1
ATOM 3417 C C . ILE A 1 470 ? -19.353 1.804 35.581 1.00 89.19 470 ILE A C 1
ATOM 3419 O O . ILE A 1 470 ? -20.488 1.642 36.042 1.00 89.19 470 ILE A O 1
ATOM 3423 N N . PRO A 1 471 ? -18.494 0.770 35.562 1.00 89.62 471 PRO A N 1
ATOM 3424 C CA . PRO A 1 471 ? -18.827 -0.517 36.169 1.00 89.62 471 PRO A CA 1
ATOM 3425 C C . PRO A 1 471 ? -18.883 -0.420 37.704 1.00 89.62 471 PRO A C 1
ATOM 3427 O O . PRO A 1 471 ? -18.109 0.300 38.333 1.00 89.62 471 PRO A O 1
ATOM 3430 N N . THR A 1 472 ? -19.788 -1.165 38.343 1.00 87.88 472 THR A N 1
ATOM 3431 C CA . THR A 1 472 ? -19.888 -1.238 39.811 1.00 87.88 472 THR A CA 1
ATOM 3432 C C . THR A 1 472 ? -20.286 -2.621 40.321 1.00 87.88 472 THR A C 1
ATOM 3434 O O . THR A 1 472 ? -21.018 -3.376 39.680 1.00 87.88 472 THR A O 1
ATOM 3437 N N . SER A 1 473 ? -19.858 -2.944 41.542 1.00 86.44 473 SER A N 1
ATOM 3438 C CA . SER A 1 473 ? -20.283 -4.138 42.280 1.00 86.44 473 SER A CA 1
ATOM 3439 C C . SER A 1 473 ? -21.574 -3.924 43.083 1.00 86.44 473 SER A C 1
ATOM 3441 O O . SER A 1 473 ? -22.271 -4.897 43.407 1.00 86.44 473 SER A O 1
ATOM 3443 N N . GLN A 1 474 ? -21.931 -2.667 43.374 1.00 85.75 474 GLN A N 1
ATOM 3444 C CA . GLN A 1 474 ? -23.069 -2.294 44.217 1.00 85.75 474 GLN A CA 1
ATOM 3445 C C . GLN A 1 474 ? -23.726 -0.976 43.787 1.00 85.75 474 GLN A C 1
ATOM 3447 O O . GLN A 1 474 ? -23.114 -0.135 43.132 1.00 85.75 474 GLN A O 1
ATOM 3452 N N . ALA A 1 475 ? -24.989 -0.789 44.175 1.00 86.81 475 ALA A N 1
ATOM 3453 C CA . ALA A 1 475 ? -25.730 0.429 43.863 1.00 86.81 475 ALA A CA 1
ATOM 3454 C C . ALA A 1 475 ? -25.028 1.665 44.472 1.00 86.81 475 ALA A C 1
ATOM 3456 O O . ALA A 1 475 ? -24.814 1.672 45.688 1.00 86.81 475 ALA A O 1
ATOM 3457 N N . PRO A 1 476 ? -24.715 2.714 43.684 1.00 85.94 476 PRO A N 1
ATOM 3458 C CA . PRO A 1 476 ? -24.018 3.901 44.193 1.00 85.94 476 PRO A CA 1
ATOM 3459 C C . PRO A 1 476 ? -24.810 4.652 45.272 1.00 85.94 476 PRO A C 1
ATOM 3461 O O . PRO A 1 476 ? -24.252 5.142 46.249 1.00 85.94 476 PRO A O 1
ATOM 3464 N N . SER A 1 477 ? -26.132 4.748 45.106 1.00 87.12 477 SER A N 1
ATOM 3465 C CA . SER A 1 477 ? -27.033 5.391 46.063 1.00 87.12 477 SER A CA 1
ATOM 3466 C C . SER A 1 477 ? -28.478 4.950 45.829 1.00 87.12 477 SER A C 1
ATOM 3468 O O . SER A 1 477 ? -28.883 4.638 44.711 1.00 87.12 477 SER A O 1
ATOM 3470 N N . SER A 1 478 ? -29.286 4.953 46.892 1.00 84.69 478 SER A N 1
ATOM 3471 C CA . SER A 1 478 ? -30.708 4.588 46.840 1.00 84.69 478 SER A CA 1
ATOM 3472 C C . SER A 1 478 ? -31.595 5.621 46.139 1.00 84.69 478 SER A C 1
ATOM 3474 O O . SER A 1 478 ? -32.759 5.334 45.872 1.00 84.69 478 SER A O 1
ATOM 3476 N N . ARG A 1 479 ? -31.068 6.821 45.859 1.00 87.31 479 ARG A N 1
ATOM 3477 C CA . ARG A 1 479 ? -31.801 7.907 45.185 1.00 87.31 479 ARG A CA 1
ATOM 3478 C C . ARG A 1 479 ? -31.639 7.907 43.664 1.00 87.31 479 ARG A C 1
ATOM 3480 O O . ARG A 1 479 ? -32.272 8.722 43.005 1.00 87.31 479 ARG A O 1
ATOM 3487 N N . TRP A 1 480 ? -30.776 7.050 43.128 1.00 93.44 480 TRP A N 1
ATOM 3488 C CA . TRP A 1 480 ? -30.513 6.976 41.694 1.00 93.44 480 TRP A CA 1
ATOM 3489 C C . TRP A 1 480 ? -31.635 6.215 40.996 1.00 93.44 480 TRP A C 1
ATOM 3491 O O . TRP A 1 480 ? -32.222 5.290 41.568 1.00 93.44 480 TRP A O 1
ATOM 3501 N N . HIS A 1 481 ? -31.931 6.589 39.755 1.00 93.19 481 HIS A N 1
ATOM 3502 C CA . HIS A 1 481 ? -32.888 5.842 38.950 1.00 93.19 481 HIS A CA 1
ATOM 3503 C C . HIS A 1 481 ? -32.308 4.475 38.601 1.00 93.19 481 HIS A C 1
ATOM 3505 O O . HIS A 1 481 ? -31.096 4.330 38.459 1.00 93.19 481 HIS A O 1
ATOM 3511 N N . VAL A 1 482 ? -33.173 3.466 38.481 1.00 93.31 482 VAL A N 1
ATOM 3512 C CA . VAL A 1 482 ? -32.761 2.078 38.246 1.00 93.31 482 VAL A CA 1
ATOM 3513 C C . VAL A 1 482 ? -33.448 1.542 37.003 1.00 93.31 482 VAL A C 1
ATOM 3515 O O . VAL A 1 482 ? -34.676 1.465 36.959 1.00 93.31 482 VAL A O 1
ATOM 3518 N N . TYR A 1 483 ? -32.655 1.087 36.038 1.00 92.62 483 TYR A N 1
ATOM 3519 C CA . TYR A 1 483 ? -33.127 0.376 34.855 1.00 92.62 483 TYR A CA 1
ATOM 3520 C C . TYR A 1 483 ? -32.560 -1.044 34.819 1.00 92.62 483 TYR A C 1
ATOM 3522 O O . TYR A 1 483 ? -31.437 -1.297 35.252 1.00 92.62 483 TYR A O 1
ATOM 3530 N N . ARG A 1 484 ? -33.359 -2.005 34.354 1.00 92.06 484 ARG A N 1
ATOM 3531 C CA . ARG A 1 484 ? -32.997 -3.429 34.342 1.00 92.06 484 ARG A CA 1
ATOM 3532 C C . ARG A 1 484 ? -33.302 -4.007 32.976 1.00 92.06 484 ARG A C 1
ATOM 3534 O O . ARG A 1 484 ? -34.427 -3.866 32.508 1.00 92.06 484 ARG A O 1
ATOM 3541 N N . ASP A 1 485 ? -32.356 -4.747 32.416 1.00 91.94 485 ASP A N 1
ATOM 3542 C CA . ASP A 1 485 ? -32.552 -5.440 31.142 1.00 91.94 485 ASP A CA 1
ATOM 3543 C C . ASP A 1 485 ? -32.125 -6.916 31.246 1.00 91.94 485 ASP A C 1
ATOM 3545 O O . ASP A 1 485 ? -31.679 -7.419 32.290 1.00 91.94 485 ASP A O 1
ATOM 3549 N N . SER A 1 486 ? -32.374 -7.678 30.190 1.00 90.25 486 SER A N 1
ATOM 3550 C CA . SER A 1 486 ? -31.908 -9.040 30.007 1.00 90.25 486 SER A CA 1
ATOM 3551 C C . SER A 1 486 ? -31.440 -9.286 28.588 1.00 90.25 486 SER A C 1
ATOM 3553 O O . SER A 1 486 ? -32.030 -8.799 27.624 1.00 90.25 486 SER A O 1
ATOM 3555 N N . ALA A 1 487 ? -30.423 -10.130 28.495 1.00 90.19 487 ALA A N 1
ATOM 3556 C CA . ALA A 1 487 ? -29.805 -10.536 27.250 1.00 90.19 487 ALA A CA 1
ATOM 3557 C C . ALA A 1 487 ? -29.571 -12.044 27.203 1.00 90.19 487 ALA A C 1
ATOM 3559 O O . ALA A 1 487 ? -29.604 -12.750 28.224 1.00 90.19 487 ALA A O 1
ATOM 3560 N N . LYS A 1 488 ? -29.302 -12.537 25.996 1.00 87.19 488 LYS A N 1
ATOM 3561 C CA . LYS A 1 488 ? -28.633 -13.826 25.824 1.00 87.19 488 LYS A CA 1
ATOM 3562 C C . LYS A 1 488 ? -27.146 -13.656 26.143 1.00 87.19 488 LYS A C 1
ATOM 3564 O O . LYS A 1 488 ? -26.487 -12.820 25.551 1.00 87.19 488 LYS A O 1
ATOM 3569 N N . VAL A 1 489 ? -26.613 -14.484 27.036 1.00 89.44 489 VAL A N 1
ATOM 3570 C CA . VAL A 1 489 ? -25.192 -14.478 27.429 1.00 89.44 489 VAL A CA 1
ATOM 3571 C C . VAL A 1 489 ? -24.654 -15.902 27.530 1.00 89.44 489 VAL A C 1
ATOM 3573 O O . VAL A 1 489 ? -25.425 -16.866 27.641 1.00 89.44 489 VAL A O 1
ATOM 3576 N N . ARG A 1 490 ? -23.332 -16.047 27.513 1.00 87.00 490 ARG A N 1
ATOM 3577 C CA . ARG A 1 490 ? -22.627 -17.296 27.813 1.00 87.00 490 ARG A CA 1
ATOM 3578 C C . ARG A 1 490 ? -21.921 -17.219 29.160 1.00 87.00 490 ARG A C 1
ATOM 3580 O O . ARG A 1 490 ? -21.635 -16.146 29.666 1.00 87.00 490 ARG A O 1
ATOM 3587 N N . PHE A 1 491 ? -21.652 -18.383 29.722 1.00 86.44 491 PHE A N 1
ATOM 3588 C CA . PHE A 1 491 ? -20.828 -18.572 30.908 1.00 86.44 491 PHE A CA 1
ATOM 3589 C C . PHE A 1 491 ? -19.879 -19.735 30.639 1.00 86.44 491 PHE A C 1
ATOM 3591 O O . PHE A 1 491 ? -20.246 -20.668 29.917 1.00 86.44 491 PHE A O 1
ATOM 3598 N N . CYS A 1 492 ? -18.691 -19.686 31.227 1.00 85.62 492 CYS A N 1
ATOM 3599 C CA . CYS A 1 492 ? -17.737 -20.783 31.245 1.00 85.62 492 CYS A CA 1
ATOM 3600 C C . CYS A 1 492 ? -17.231 -20.922 32.674 1.00 85.62 492 CYS A C 1
ATOM 3602 O O . CYS A 1 492 ? -16.842 -19.930 33.281 1.00 85.62 492 CYS A O 1
ATOM 3604 N N . CYS A 1 493 ? -17.282 -22.134 33.221 1.00 80.69 493 CYS A N 1
ATOM 3605 C CA . CYS A 1 493 ? -16.730 -22.380 34.542 1.00 80.69 493 CYS A CA 1
ATOM 3606 C C . CYS A 1 493 ? -15.207 -22.414 34.481 1.00 80.69 493 CYS A C 1
ATOM 3608 O O . CYS A 1 493 ? -14.657 -23.251 33.763 1.00 80.69 493 CYS A O 1
ATOM 3610 N N . GLN A 1 494 ? -14.544 -21.579 35.278 1.00 84.00 494 GLN A N 1
ATOM 3611 C CA . GLN A 1 494 ? -13.081 -21.508 35.292 1.00 84.00 494 GLN A CA 1
ATOM 3612 C C . GLN A 1 494 ? -12.428 -22.781 35.854 1.00 84.00 494 GLN A C 1
ATOM 3614 O O . GLN A 1 494 ? -11.324 -23.131 35.456 1.00 84.00 494 GLN A O 1
ATOM 3619 N N . GLU A 1 495 ? -13.116 -23.522 36.729 1.00 79.69 495 GLU A N 1
ATOM 3620 C CA . GLU A 1 495 ? -12.568 -24.750 37.325 1.00 79.69 495 GLU A CA 1
ATOM 3621 C C . GLU A 1 495 ? -12.701 -25.988 36.429 1.00 79.69 495 GLU A C 1
ATOM 3623 O O . GLU A 1 495 ? -11.810 -26.831 36.399 1.00 79.69 495 GLU A O 1
ATOM 3628 N N . CYS A 1 496 ? -13.836 -26.149 35.739 1.00 80.75 496 CYS A N 1
ATOM 3629 C CA . CYS A 1 496 ? -14.146 -27.388 35.009 1.00 80.75 496 CYS A CA 1
ATOM 3630 C C . CYS A 1 496 ? -14.355 -27.208 33.500 1.00 80.75 496 CYS A C 1
ATOM 3632 O O . CYS A 1 496 ? -14.708 -28.176 32.822 1.00 80.75 496 CYS A O 1
ATOM 3634 N N . GLY A 1 497 ? -14.224 -25.985 32.978 1.00 83.06 497 GLY A N 1
ATOM 3635 C CA . GLY A 1 497 ? -14.425 -25.664 31.560 1.00 83.06 497 GLY A CA 1
ATOM 3636 C C . GLY A 1 497 ? -15.859 -25.868 31.063 1.00 83.06 497 GLY A C 1
ATOM 3637 O O . GLY A 1 497 ? -16.123 -25.870 29.861 1.00 83.06 497 GLY A O 1
ATOM 3638 N N . HIS A 1 498 ? -16.826 -26.092 31.959 1.00 80.50 498 HIS A N 1
ATOM 3639 C CA . HIS A 1 498 ? -18.211 -26.283 31.553 1.00 80.50 498 HIS A CA 1
ATOM 3640 C C . HIS A 1 498 ? -18.792 -24.968 31.029 1.00 80.50 498 HIS A C 1
ATOM 3642 O O . HIS A 1 498 ? -19.033 -24.050 31.806 1.00 80.50 498 HIS A O 1
ATOM 3648 N N . GLY A 1 499 ? -19.053 -24.903 29.723 1.00 85.75 499 GLY A N 1
ATOM 3649 C CA . GLY A 1 499 ? -19.762 -23.794 29.092 1.00 85.75 499 GLY A CA 1
ATOM 3650 C C . GLY A 1 499 ? -21.283 -23.977 29.087 1.00 85.75 499 GLY A C 1
ATOM 3651 O O . GLY A 1 499 ? -21.789 -25.063 28.781 1.00 85.75 499 GLY A O 1
ATOM 3652 N N . TRP A 1 500 ? -22.035 -22.910 29.367 1.00 86.38 500 TRP A N 1
ATOM 3653 C CA . TRP A 1 500 ? -23.493 -22.877 29.200 1.00 86.38 500 TRP A CA 1
ATOM 3654 C C . TRP A 1 500 ? -23.991 -21.518 28.698 1.00 86.38 500 TRP A C 1
ATOM 3656 O O . TRP A 1 500 ? -23.278 -20.521 28.673 1.00 86.38 500 TRP A O 1
ATOM 3666 N N . THR A 1 501 ? -25.235 -21.481 28.221 1.00 85.19 501 THR A N 1
ATOM 3667 C CA . THR A 1 501 ? -25.880 -20.265 27.702 1.00 85.19 501 THR A CA 1
ATOM 3668 C C . THR A 1 501 ? -27.111 -19.945 28.534 1.00 85.19 501 THR A C 1
ATOM 3670 O O . THR A 1 501 ? -27.912 -20.832 28.831 1.00 85.19 501 THR A O 1
ATOM 3673 N N . SER A 1 502 ? -27.289 -18.669 28.863 1.00 85.25 502 SER A N 1
ATOM 3674 C CA . SER A 1 502 ? -28.459 -18.152 29.564 1.00 85.25 502 SER A CA 1
ATOM 3675 C C . SER A 1 502 ? -29.195 -17.158 28.681 1.00 85.25 502 SER A C 1
ATOM 3677 O O . SER A 1 502 ? -28.615 -16.187 28.214 1.00 85.25 502 SER A O 1
ATOM 3679 N N . MET A 1 503 ? -30.503 -17.349 28.510 1.00 83.56 503 MET A N 1
ATOM 3680 C CA . MET A 1 503 ? -31.382 -16.347 27.885 1.00 83.56 503 MET A CA 1
ATOM 3681 C C . MET A 1 503 ? -31.822 -15.246 28.872 1.00 83.56 503 MET A C 1
ATOM 3683 O O . MET A 1 503 ? -32.678 -14.425 28.540 1.00 83.56 503 MET A O 1
ATOM 3687 N N . LYS A 1 504 ? -31.316 -15.289 30.111 1.00 83.56 504 LYS A N 1
ATOM 3688 C CA . LYS A 1 504 ? -31.615 -14.360 31.209 1.00 83.56 504 LYS A CA 1
ATOM 3689 C C . LYS A 1 504 ? -30.320 -13.813 31.829 1.00 83.56 504 LYS A C 1
ATOM 3691 O O . LYS A 1 504 ? -30.203 -13.768 33.052 1.00 83.56 504 LYS A O 1
ATOM 3696 N N . GLY A 1 505 ? -29.322 -13.475 31.010 1.00 89.38 505 GLY A N 1
ATOM 3697 C CA . GLY A 1 505 ? -28.183 -12.675 31.474 1.00 89.38 505 GLY A CA 1
ATOM 3698 C C . GLY A 1 505 ? -28.697 -11.327 31.959 1.00 89.38 505 GLY A C 1
ATOM 3699 O O . GLY A 1 505 ? -29.466 -10.693 31.242 1.00 89.38 505 GLY A O 1
ATOM 3700 N N . ARG A 1 506 ? -28.374 -10.935 33.193 1.00 91.44 506 ARG A N 1
ATOM 3701 C CA . ARG A 1 506 ? -28.954 -9.753 33.843 1.00 91.44 506 ARG A CA 1
ATOM 3702 C C . ARG A 1 506 ? -27.939 -8.619 33.902 1.00 91.44 506 ARG A C 1
ATOM 3704 O O . ARG A 1 506 ? -26.813 -8.828 34.348 1.00 91.44 506 ARG A O 1
AT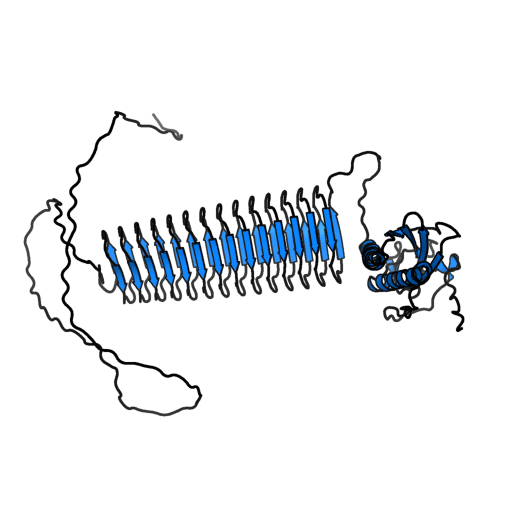OM 3711 N N . VAL A 1 507 ? -28.394 -7.430 33.514 1.00 94.88 507 VAL A N 1
ATOM 3712 C CA . VAL A 1 507 ? -27.703 -6.155 33.721 1.00 94.88 507 VAL A CA 1
ATOM 3713 C C . VAL A 1 507 ? -28.630 -5.197 34.461 1.00 94.88 507 VAL A C 1
ATOM 3715 O O . VAL A 1 507 ? -29.845 -5.178 34.226 1.00 94.88 507 VAL A O 1
ATOM 3718 N N . VAL A 1 508 ? -28.056 -4.429 35.380 1.00 94.88 508 VAL A N 1
ATOM 3719 C CA . VAL A 1 508 ? -28.730 -3.320 36.058 1.00 94.88 508 VAL A CA 1
ATOM 3720 C C . VAL A 1 508 ? -27.926 -2.058 35.817 1.00 94.88 508 VAL A C 1
ATOM 3722 O O . VAL A 1 508 ? -26.708 -2.081 35.977 1.00 94.88 508 VAL A O 1
ATOM 3725 N N . PHE A 1 509 ? -28.625 -0.983 35.469 1.00 96.38 509 PHE A N 1
ATOM 3726 C CA . PHE A 1 509 ? -28.079 0.357 35.340 1.00 96.38 509 PHE A CA 1
ATOM 3727 C C . PHE A 1 509 ? -28.645 1.248 36.444 1.00 96.38 509 PHE A C 1
ATOM 3729 O O . PHE A 1 509 ? -29.855 1.243 36.692 1.00 96.38 509 PHE A O 1
ATOM 3736 N N . TRP A 1 510 ? -27.778 2.026 37.078 1.00 96.50 510 TRP A N 1
ATOM 3737 C CA . TRP A 1 510 ? -28.131 3.131 37.958 1.00 96.50 510 TRP A CA 1
ATOM 3738 C C . TRP A 1 510 ? -27.716 4.419 37.292 1.00 96.50 510 TRP A C 1
ATOM 3740 O O . TRP A 1 510 ? -26.568 4.528 36.880 1.00 96.50 510 TRP A O 1
ATOM 3750 N N . TYR A 1 511 ? -28.600 5.403 37.223 1.00 96.31 511 TYR A N 1
ATOM 3751 C CA . TYR A 1 511 ? -28.242 6.658 36.581 1.00 96.31 511 TYR A CA 1
ATOM 3752 C C . TYR A 1 511 ? -28.754 7.887 37.323 1.00 96.31 511 TYR A C 1
ATOM 3754 O O . TYR A 1 511 ? -29.763 7.842 38.039 1.00 96.31 511 TYR A O 1
ATOM 3762 N N . HIS A 1 512 ? -28.017 8.980 37.158 1.00 94.25 512 HIS A N 1
ATOM 3763 C CA . HIS A 1 512 ? -28.309 10.277 37.745 1.00 94.25 512 HIS A CA 1
ATOM 3764 C C . HIS A 1 512 ? -27.704 11.390 36.888 1.00 94.25 512 HIS A C 1
ATOM 3766 O O . HIS A 1 512 ? -26.550 11.285 36.483 1.00 94.25 512 HIS A O 1
ATOM 3772 N N . LEU A 1 513 ? -28.481 12.446 36.652 1.00 93.62 513 LEU A N 1
ATOM 3773 C CA . LEU A 1 513 ? -28.022 13.684 36.029 1.00 93.62 513 LEU A CA 1
ATOM 3774 C C . LEU A 1 513 ? -27.920 14.779 37.090 1.00 93.62 513 LEU A C 1
ATOM 3776 O O . LEU A 1 513 ? -28.899 15.026 37.800 1.00 93.62 513 LEU A O 1
ATOM 3780 N N . GLU A 1 514 ? -26.764 15.437 37.176 1.00 90.12 514 GLU A N 1
ATOM 3781 C CA . GLU A 1 514 ? -26.561 16.598 38.039 1.00 90.12 514 GLU A CA 1
ATOM 3782 C C . GLU A 1 514 ? -26.841 17.905 37.267 1.00 90.12 514 GLU A C 1
ATOM 3784 O O . GLU A 1 514 ? -26.023 18.330 36.447 1.00 90.12 514 GLU A O 1
ATOM 3789 N N . PRO A 1 515 ? -27.968 18.602 37.531 1.00 83.88 515 PRO A N 1
ATOM 3790 C CA . PRO A 1 515 ? -28.427 19.699 36.668 1.00 83.88 515 PRO A CA 1
ATOM 3791 C C . PRO A 1 515 ? -27.545 20.954 36.697 1.00 83.88 515 PRO A C 1
ATOM 3793 O O . PRO A 1 515 ? -27.691 21.831 35.854 1.00 83.88 515 PRO A O 1
ATOM 3796 N N . HIS A 1 516 ? -26.680 21.092 37.705 1.00 81.38 516 HIS A N 1
ATOM 3797 C CA . HIS A 1 516 ? -25.827 22.273 37.872 1.00 81.38 516 HIS A CA 1
ATOM 3798 C C . HIS A 1 516 ? -24.525 22.184 37.078 1.00 81.38 516 HIS A C 1
ATOM 3800 O O . HIS A 1 516 ? -23.979 23.213 36.689 1.00 81.38 516 HIS A O 1
ATOM 3806 N N . THR A 1 517 ? -24.025 20.968 36.867 1.00 88.25 517 THR A N 1
ATOM 3807 C CA . THR A 1 517 ? -22.759 20.691 36.181 1.00 88.25 517 THR A CA 1
ATOM 3808 C C . THR A 1 517 ? -22.976 20.136 34.780 1.00 88.25 517 THR A C 1
ATOM 3810 O O . THR A 1 517 ? -22.016 20.063 34.025 1.00 88.25 517 THR A O 1
ATOM 3813 N N . SER A 1 518 ? -24.221 19.790 34.421 1.00 89.38 518 SER A N 1
ATOM 3814 C CA . SER A 1 518 ? -24.554 19.079 33.178 1.00 89.38 518 SER A CA 1
ATOM 3815 C C . SER A 1 518 ? -23.775 17.761 33.058 1.00 89.38 518 SER A C 1
ATOM 3817 O O . SER A 1 518 ? -23.418 17.332 31.969 1.00 89.38 518 SER A O 1
ATOM 3819 N N . ASN A 1 519 ? -23.475 17.117 34.194 1.00 90.38 519 ASN A N 1
ATOM 3820 C CA . ASN A 1 519 ? -22.775 15.836 34.230 1.00 90.38 519 ASN A CA 1
ATOM 3821 C C . ASN A 1 519 ? -23.753 14.720 34.592 1.00 90.38 519 ASN A C 1
ATOM 3823 O O . ASN A 1 519 ? -24.386 14.730 35.654 1.00 90.38 519 ASN A O 1
ATOM 3827 N N . GLY A 1 520 ? -23.865 13.748 33.700 1.00 91.12 520 GLY A N 1
ATOM 3828 C CA . GLY A 1 520 ? -24.643 12.537 33.868 1.00 91.12 520 GLY A CA 1
ATOM 3829 C C . GLY A 1 520 ? -23.756 11.334 34.162 1.00 91.12 520 GLY A C 1
ATOM 3830 O O . GLY A 1 520 ? -22.683 11.154 33.593 1.00 91.12 520 GLY A O 1
ATOM 3831 N N . TYR A 1 521 ? -24.221 10.453 35.035 1.00 94.19 521 TYR A N 1
ATOM 3832 C CA . TYR A 1 521 ? -23.504 9.238 35.398 1.00 94.19 521 TYR A CA 1
ATOM 3833 C C . TYR A 1 521 ? -24.409 8.030 35.215 1.00 94.19 521 TYR A C 1
ATOM 3835 O O . TYR A 1 521 ? -25.549 8.030 35.684 1.00 94.19 521 TYR A O 1
ATOM 3843 N N . VAL A 1 522 ? -23.884 6.982 34.585 1.00 96.75 522 VAL A N 1
ATOM 3844 C CA . VAL A 1 522 ? -24.520 5.672 34.454 1.00 96.75 522 VAL A CA 1
ATOM 3845 C C . VAL A 1 522 ? -23.587 4.625 35.040 1.00 96.75 522 VAL A C 1
ATOM 3847 O O . VAL A 1 522 ? -22.555 4.295 34.472 1.00 96.75 522 VAL A O 1
ATOM 3850 N N . PHE A 1 523 ? -23.960 4.060 36.178 1.00 95.50 523 PHE A N 1
ATOM 3851 C CA . PHE A 1 523 ? -23.284 2.903 36.739 1.00 95.50 523 PHE A CA 1
ATOM 3852 C C . PHE A 1 523 ? -23.957 1.619 36.277 1.00 95.50 523 PHE A C 1
ATOM 3854 O O . PHE A 1 523 ? -25.185 1.567 36.222 1.00 95.50 523 PHE A O 1
ATOM 3861 N N . PHE A 1 524 ? -23.199 0.557 36.017 1.00 95.81 524 PHE A N 1
ATOM 3862 C CA . PHE A 1 524 ? -23.784 -0.726 35.626 1.00 95.81 524 PHE A CA 1
ATOM 3863 C C . PHE A 1 524 ? -23.158 -1.923 36.338 1.00 95.81 524 PHE A C 1
ATOM 3865 O O . PHE A 1 524 ? -21.995 -1.906 36.730 1.00 95.81 524 PHE A O 1
ATOM 3872 N N . LYS A 1 525 ? -23.955 -2.983 36.508 1.00 94.25 525 LYS A N 1
ATOM 3873 C CA . LYS A 1 525 ? -23.516 -4.270 37.064 1.00 94.25 525 LYS A CA 1
ATOM 3874 C C . LYS A 1 525 ? -23.991 -5.423 36.195 1.00 94.25 525 LYS A C 1
ATOM 3876 O O . LYS A 1 525 ? -25.187 -5.538 35.911 1.00 94.25 525 LYS A O 1
ATOM 3881 N N . LEU A 1 526 ? -23.060 -6.311 35.854 1.00 94.31 526 LEU A N 1
ATOM 3882 C CA . LEU A 1 526 ? -23.322 -7.571 35.162 1.00 94.31 526 LEU A CA 1
ATOM 3883 C C . LEU A 1 526 ? -23.407 -8.708 36.184 1.00 94.31 526 LEU A C 1
ATOM 3885 O O . LEU A 1 526 ? -22.545 -8.842 37.048 1.00 94.31 526 LEU A O 1
ATOM 3889 N N . TYR A 1 527 ? -24.462 -9.516 36.106 1.00 93.44 527 TYR A N 1
ATOM 3890 C CA . TYR A 1 527 ? -24.720 -10.577 37.082 1.00 93.44 527 TYR A CA 1
ATOM 3891 C C . TYR A 1 527 ? -24.245 -11.945 36.597 1.00 93.44 527 TYR A C 1
ATOM 3893 O O . TYR A 1 527 ? -24.550 -12.359 35.475 1.00 93.44 527 TYR A O 1
ATOM 3901 N N . GLY A 1 528 ? -23.574 -12.669 37.493 1.00 92.50 528 GLY A N 1
ATOM 3902 C CA . GLY A 1 528 ? -23.017 -13.991 37.243 1.00 92.50 528 GLY A CA 1
ATOM 3903 C C . GLY A 1 528 ? -23.966 -15.170 37.495 1.00 92.50 528 GLY A C 1
ATOM 3904 O O . GLY A 1 528 ? -25.097 -15.020 37.984 1.00 92.50 528 GLY A O 1
ATOM 3905 N N . GLN A 1 529 ? -23.488 -16.376 37.176 1.00 91.25 529 GLN A N 1
ATOM 3906 C CA . GLN A 1 529 ? -24.155 -17.649 37.482 1.00 91.25 529 GLN A CA 1
ATOM 3907 C C . GLN A 1 529 ? -23.168 -18.686 38.029 1.00 91.25 529 GLN A C 1
ATOM 3909 O O . GLN A 1 529 ? -22.030 -18.758 37.585 1.00 91.25 529 GLN A O 1
ATOM 3914 N N . GLN A 1 530 ? -23.613 -19.504 38.979 1.00 91.06 530 GLN A N 1
ATOM 3915 C CA . GLN A 1 530 ? -22.838 -20.623 39.514 1.00 91.06 530 GLN A CA 1
ATOM 3916 C C . GLN A 1 530 ? -22.827 -21.802 38.538 1.00 91.06 530 GLN A C 1
ATOM 3918 O O . GLN A 1 530 ? -23.833 -22.119 37.895 1.00 91.06 530 GLN A O 1
ATOM 3923 N N . CYS A 1 531 ? -21.693 -22.499 38.479 1.00 88.69 531 CYS A N 1
ATOM 3924 C CA . CYS A 1 531 ? -21.560 -23.717 37.695 1.00 88.69 531 CYS A CA 1
ATOM 3925 C C . CYS A 1 531 ? -22.352 -24.878 38.318 1.00 88.69 531 CYS A C 1
ATOM 3927 O O . CYS A 1 531 ? -22.106 -25.281 39.457 1.00 88.69 531 CYS A O 1
ATOM 3929 N N . VAL A 1 532 ? -23.233 -25.496 37.523 1.00 86.31 532 VAL A N 1
ATOM 3930 C CA . VAL A 1 532 ? -24.033 -26.670 37.929 1.00 86.31 532 VAL A CA 1
ATOM 3931 C C . VAL A 1 532 ? -23.195 -27.933 38.175 1.00 86.31 532 VAL A C 1
ATOM 3933 O O . VAL A 1 532 ? -23.692 -28.900 38.740 1.00 86.31 532 VAL A O 1
ATOM 3936 N N . ARG A 1 533 ? -21.937 -27.978 37.721 1.00 87.00 533 ARG A N 1
ATOM 3937 C CA . ARG A 1 533 ? -21.055 -29.136 37.945 1.00 87.00 533 ARG A CA 1
ATOM 3938 C C . ARG A 1 533 ? -20.243 -28.998 39.227 1.00 87.00 533 ARG A C 1
ATOM 3940 O O . ARG A 1 533 ? -20.140 -29.972 39.963 1.00 87.00 533 ARG A O 1
ATOM 3947 N N . CYS A 1 534 ? -19.714 -27.806 39.502 1.00 85.06 534 CYS A N 1
ATOM 3948 C CA . CYS A 1 534 ? -18.809 -27.593 40.631 1.00 85.06 534 CYS A CA 1
ATOM 3949 C C . CYS A 1 534 ? -19.534 -27.316 41.952 1.00 85.06 534 CYS A C 1
ATOM 3951 O O . CYS A 1 534 ? -19.075 -27.785 42.985 1.00 85.06 534 CYS A O 1
ATOM 3953 N N . HIS A 1 535 ? -20.655 -26.577 41.943 1.00 77.56 535 HIS A N 1
ATOM 3954 C CA . HIS A 1 535 ? -21.336 -26.123 43.173 1.00 77.56 535 HIS A CA 1
ATOM 3955 C C . HIS A 1 535 ? -20.379 -25.514 44.226 1.00 77.56 535 HIS A C 1
ATOM 3957 O O . HIS A 1 535 ? -20.584 -25.651 45.429 1.00 77.56 535 HIS A O 1
ATOM 3963 N N . ASN A 1 536 ? -19.330 -24.829 43.773 1.00 77.19 536 ASN A N 1
ATOM 3964 C CA . ASN A 1 536 ? -18.281 -24.226 44.603 1.00 77.19 536 ASN A CA 1
ATOM 3965 C C . ASN A 1 536 ? -18.719 -22.915 45.295 1.00 77.19 536 ASN A C 1
ATOM 3967 O O . ASN A 1 536 ? -17.981 -22.364 46.107 1.00 77.19 536 ASN A O 1
ATOM 3971 N N . GLY A 1 537 ? -19.919 -22.412 44.985 1.00 80.19 537 GLY A N 1
ATOM 3972 C CA . GLY A 1 537 ? -20.472 -21.179 45.545 1.00 80.19 537 GLY A CA 1
ATOM 3973 C C . GLY A 1 537 ? -19.985 -19.889 44.874 1.00 80.19 537 GLY A C 1
ATOM 3974 O O . GLY A 1 537 ? -20.469 -18.818 45.245 1.00 80.19 537 GLY A O 1
ATOM 3975 N N . THR A 1 538 ? -19.093 -19.956 43.878 1.00 85.19 538 THR A N 1
ATOM 3976 C CA . THR A 1 538 ? -18.587 -18.780 43.149 1.00 85.19 538 THR A CA 1
ATOM 3977 C C . THR A 1 538 ? -19.422 -18.491 41.900 1.00 85.19 538 THR A C 1
ATOM 3979 O O . THR A 1 538 ? -19.911 -19.395 41.222 1.00 85.19 538 THR A O 1
ATOM 3982 N N . PHE A 1 539 ? -19.640 -17.208 41.603 1.00 89.69 539 PHE A N 1
ATOM 3983 C CA . PHE A 1 539 ? -20.401 -16.791 40.425 1.00 89.69 539 PHE A CA 1
ATOM 3984 C C . PHE A 1 539 ? -19.459 -16.528 39.253 1.00 89.69 539 PHE A C 1
ATOM 3986 O O . PHE A 1 539 ? -18.587 -15.670 39.349 1.00 89.69 539 PHE A O 1
ATOM 3993 N N . GLU A 1 540 ? -19.682 -17.223 38.141 1.00 88.56 540 GLU A N 1
ATOM 3994 C CA . GLU A 1 540 ? -18.943 -17.003 36.901 1.00 88.56 540 GLU A CA 1
ATOM 3995 C C . GLU A 1 540 ? -19.439 -15.739 36.197 1.00 88.56 540 GLU A C 1
ATOM 3997 O O . GLU A 1 540 ? -20.647 -15.465 36.159 1.00 88.56 540 GLU A O 1
ATOM 4002 N N . HIS A 1 541 ? -18.508 -14.988 35.611 1.00 88.06 541 HIS A N 1
ATOM 4003 C CA . HIS A 1 541 ? -18.808 -13.773 34.862 1.00 88.06 541 HIS A CA 1
ATOM 4004 C C . HIS A 1 541 ? -19.553 -14.097 33.561 1.00 88.06 541 HIS A C 1
ATOM 4006 O O . HIS A 1 541 ? -19.303 -15.107 32.900 1.00 88.06 541 HIS A O 1
ATOM 4012 N N . ALA A 1 542 ? -20.504 -13.234 33.202 1.00 88.25 542 ALA A N 1
ATOM 4013 C CA . ALA A 1 542 ? -21.259 -13.377 31.966 1.00 88.25 542 ALA A CA 1
ATOM 4014 C C . ALA A 1 542 ? -20.425 -12.886 30.777 1.00 88.25 542 ALA A C 1
ATOM 4016 O O . ALA A 1 542 ? -19.993 -11.738 30.762 1.00 88.25 542 ALA A O 1
ATOM 4017 N N . MET A 1 543 ? -20.285 -13.726 29.758 1.00 86.94 543 MET A N 1
ATOM 4018 C CA . MET A 1 543 ? -19.782 -13.349 28.440 1.00 86.94 543 MET A CA 1
ATOM 4019 C C . MET A 1 543 ? -20.952 -12.850 27.593 1.00 86.94 543 MET A C 1
ATOM 4021 O O . MET A 1 543 ? -21.895 -13.599 27.299 1.00 86.94 543 MET A O 1
ATOM 4025 N N . TRP A 1 544 ? -20.917 -11.569 27.256 1.00 88.50 544 TRP A N 1
ATOM 4026 C CA . TRP A 1 544 ? -21.943 -10.900 26.463 1.00 88.50 544 TRP A CA 1
ATOM 4027 C C . TRP A 1 544 ? -21.610 -10.971 24.973 1.00 88.50 544 TRP A C 1
ATOM 4029 O O . TRP A 1 544 ? -20.462 -11.177 24.608 1.00 88.50 544 TRP A O 1
ATOM 4039 N N . TYR A 1 545 ? -22.631 -10.835 24.127 1.00 81.31 545 TYR A N 1
ATOM 4040 C CA . TYR A 1 545 ? -22.441 -10.673 22.686 1.00 81.31 545 TYR A CA 1
ATOM 4041 C C . TYR A 1 545 ? -22.551 -9.187 22.330 1.00 81.31 545 TYR A C 1
ATOM 4043 O O . TYR A 1 545 ? -23.402 -8.517 22.933 1.00 81.31 545 TYR A O 1
ATOM 4051 N N . PRO A 1 546 ? -21.783 -8.681 21.350 1.00 82.00 546 PRO A N 1
ATOM 4052 C CA . PRO A 1 546 ? -21.823 -7.271 20.978 1.00 82.00 546 PRO A CA 1
ATOM 4053 C C . PRO A 1 546 ? -23.231 -6.756 20.655 1.00 82.00 546 PRO A C 1
ATOM 4055 O O . PRO A 1 546 ? -23.644 -5.715 21.163 1.00 82.00 546 PRO A O 1
ATOM 4058 N N . GLU A 1 547 ? -24.046 -7.526 19.928 1.00 78.44 547 GLU A N 1
ATOM 4059 C CA . GLU A 1 547 ? -25.392 -7.081 19.530 1.00 78.44 547 GLU A CA 1
ATOM 4060 C C . GLU A 1 547 ? -26.357 -6.990 20.722 1.00 78.44 547 GLU A C 1
ATOM 4062 O O . GLU A 1 547 ? -27.294 -6.189 20.737 1.00 78.44 547 GLU A O 1
ATOM 4067 N N . GLU A 1 548 ? -26.133 -7.811 21.750 1.00 87.06 548 GLU A N 1
ATOM 4068 C CA . GLU A 1 548 ? -26.901 -7.746 22.990 1.00 87.06 548 GLU A CA 1
ATOM 4069 C C . GLU A 1 548 ? -26.475 -6.546 23.846 1.00 87.06 548 GLU A C 1
ATOM 4071 O O . GLU A 1 548 ? -27.333 -5.976 24.521 1.00 87.06 548 GLU A O 1
ATOM 4076 N N . VAL A 1 549 ? -25.201 -6.131 23.791 1.00 89.94 549 VAL A N 1
ATOM 4077 C CA . VAL A 1 549 ? -24.729 -4.874 24.401 1.00 89.94 549 VAL A CA 1
ATOM 4078 C C . VAL A 1 549 ? -25.379 -3.681 23.715 1.00 89.94 549 VAL A C 1
ATOM 4080 O O . VAL A 1 549 ? -26.035 -2.893 24.393 1.00 89.94 549 VAL A O 1
ATOM 4083 N N . ILE A 1 550 ? -25.329 -3.624 22.381 1.00 84.56 550 ILE A N 1
ATOM 4084 C CA . ILE A 1 550 ? -25.997 -2.590 21.573 1.00 84.56 550 ILE A CA 1
ATOM 4085 C C . ILE A 1 550 ? -27.472 -2.459 21.958 1.00 84.56 550 ILE A C 1
ATOM 4087 O O . ILE A 1 550 ? -27.979 -1.370 22.234 1.00 84.56 550 ILE A O 1
ATOM 4091 N N . LYS A 1 551 ? -28.168 -3.593 22.090 1.00 89.69 551 LYS A N 1
ATOM 4092 C CA . LYS A 1 551 ? -29.566 -3.617 22.531 1.00 89.69 551 LYS A CA 1
ATOM 4093 C C . LYS A 1 551 ? -29.760 -3.004 23.923 1.00 89.69 551 LYS A C 1
ATOM 4095 O O . LYS A 1 551 ? -30.647 -2.167 24.093 1.00 89.69 551 LYS A O 1
ATOM 4100 N N . VAL A 1 552 ? -29.014 -3.453 24.937 1.00 93.12 552 VAL A N 1
ATOM 4101 C CA . VAL A 1 552 ? -29.246 -3.002 26.325 1.00 93.12 552 VAL A CA 1
ATOM 4102 C C . VAL A 1 552 ? -28.774 -1.566 26.561 1.00 93.12 552 VAL A C 1
ATOM 4104 O O . VAL A 1 552 ? -29.428 -0.847 27.318 1.00 93.12 552 VAL A O 1
ATOM 4107 N N . VAL A 1 553 ? -27.705 -1.128 25.885 1.00 93.62 553 VAL A N 1
ATOM 4108 C CA . VAL A 1 553 ? -27.226 0.263 25.914 1.00 93.62 553 VAL A CA 1
ATOM 4109 C C . VAL A 1 553 ? -28.238 1.180 25.221 1.00 93.62 553 VAL A C 1
ATOM 4111 O O . VAL A 1 553 ? -28.664 2.176 25.805 1.00 93.62 553 VAL A O 1
ATOM 4114 N N . GLY A 1 554 ? -28.752 0.789 24.051 1.00 88.06 554 GLY A N 1
ATOM 4115 C CA . GLY A 1 554 ? -29.843 1.504 23.383 1.00 88.06 554 GLY A CA 1
ATOM 4116 C C . GLY A 1 554 ? -31.115 1.599 24.233 1.00 88.06 554 GLY A C 1
ATOM 4117 O O . GLY A 1 554 ? -31.793 2.628 24.257 1.00 88.06 554 GLY A O 1
ATOM 4118 N N . ASN A 1 555 ? -31.446 0.553 24.990 1.00 90.69 555 ASN A N 1
ATOM 4119 C CA . ASN A 1 555 ? -32.600 0.569 25.887 1.00 90.69 555 ASN A CA 1
ATOM 4120 C C . ASN A 1 555 ? -32.406 1.517 27.088 1.00 90.69 555 ASN A C 1
ATOM 4122 O O . ASN A 1 555 ? -33.341 2.252 27.422 1.00 90.69 555 ASN A O 1
ATOM 4126 N N . VAL A 1 556 ? -31.225 1.547 27.726 1.00 94.19 556 VAL A N 1
ATOM 4127 C CA . VAL A 1 556 ? -30.960 2.501 28.824 1.00 94.19 556 VAL A CA 1
ATOM 4128 C C . VAL A 1 556 ? -30.854 3.937 28.313 1.00 94.19 556 VAL A C 1
ATOM 4130 O O . VAL A 1 556 ? -31.399 4.829 28.959 1.00 94.19 556 VAL A O 1
ATOM 4133 N N . TYR A 1 557 ? -30.271 4.156 27.128 1.00 92.81 557 TYR A N 1
ATOM 4134 C CA . TYR A 1 557 ? -30.280 5.449 26.441 1.00 92.81 557 TYR A CA 1
ATOM 4135 C C . TYR A 1 557 ? -31.710 5.974 26.302 1.00 92.81 557 TYR A C 1
ATOM 4137 O O . TYR A 1 557 ? -32.024 7.044 26.815 1.00 92.81 557 TYR A O 1
ATOM 4145 N N . ASN A 1 558 ? -32.615 5.182 25.718 1.00 88.88 558 ASN A N 1
ATOM 4146 C CA . ASN A 1 558 ? -34.018 5.572 25.560 1.00 88.88 558 ASN A CA 1
ATOM 4147 C C . ASN A 1 558 ? -34.729 5.795 26.904 1.00 88.88 558 ASN A C 1
ATOM 4149 O O . ASN A 1 558 ? -35.590 6.668 27.016 1.00 88.88 558 ASN A O 1
ATOM 4153 N N . ASN A 1 559 ? -34.387 5.015 27.935 1.00 90.44 559 ASN A N 1
ATOM 4154 C CA . ASN A 1 559 ? -34.968 5.172 29.266 1.00 90.44 559 ASN A CA 1
ATOM 4155 C C . ASN A 1 559 ? -34.543 6.488 29.939 1.00 90.44 559 ASN A C 1
ATOM 4157 O O . ASN A 1 559 ? -35.384 7.170 30.522 1.00 90.44 559 ASN A O 1
ATOM 4161 N N . ILE A 1 560 ? -33.268 6.860 29.820 1.00 92.81 560 ILE A N 1
ATOM 4162 C CA . ILE A 1 560 ? -32.724 8.137 30.304 1.00 92.81 560 ILE A CA 1
ATOM 4163 C C . ILE A 1 560 ? -33.336 9.305 29.524 1.00 92.81 560 ILE A C 1
ATOM 4165 O O . ILE A 1 560 ? -33.795 10.273 30.132 1.00 92.81 560 ILE A O 1
ATOM 4169 N N . GLY A 1 561 ? -33.456 9.159 28.203 1.00 89.81 561 GLY A N 1
ATOM 4170 C CA . GLY A 1 561 ? -34.143 10.090 27.307 1.00 89.81 561 GLY A CA 1
ATOM 4171 C C . GLY A 1 561 ? -35.569 10.398 27.745 1.00 89.81 561 GLY A C 1
ATOM 4172 O O . GLY A 1 561 ? -35.987 11.552 27.794 1.00 89.81 561 GLY A O 1
ATOM 4173 N N . GLN A 1 562 ? -36.320 9.371 28.141 1.00 86.75 562 GLN A N 1
ATOM 4174 C CA . GLN A 1 562 ? -37.670 9.544 28.684 1.00 86.75 562 GLN A CA 1
ATOM 4175 C C . GLN A 1 562 ? -37.670 10.233 30.052 1.00 86.75 562 GLN A C 1
ATOM 4177 O O . GLN A 1 562 ? -38.540 11.060 30.312 1.00 86.75 562 GLN A O 1
ATOM 4182 N N . MET A 1 563 ? -36.722 9.890 30.927 1.00 88.56 563 MET A N 1
ATOM 4183 C CA . MET A 1 563 ? -36.691 10.389 32.304 1.00 88.56 563 MET A CA 1
ATOM 4184 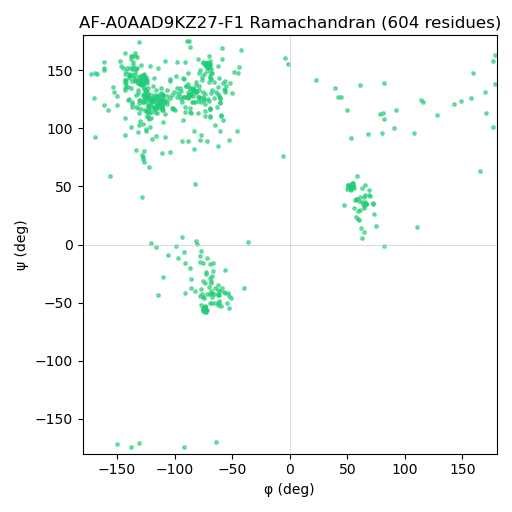C C . MET A 1 563 ? -36.295 11.867 32.398 1.00 88.56 563 MET A C 1
ATOM 4186 O O . MET A 1 563 ? -36.908 12.604 33.169 1.00 88.56 563 MET A O 1
ATOM 4190 N N . TYR A 1 564 ? -35.288 12.298 31.633 1.00 90.12 564 TYR A N 1
ATOM 4191 C CA . TYR A 1 564 ? -34.715 13.646 31.741 1.00 90.12 564 TYR A CA 1
ATOM 4192 C C . TYR A 1 564 ? -35.017 14.558 30.548 1.00 90.12 564 TYR A C 1
ATOM 4194 O O . TYR A 1 564 ? -35.109 15.768 30.735 1.00 90.12 564 TYR A O 1
ATOM 4202 N N . TYR A 1 565 ? -35.220 14.002 29.350 1.00 88.81 565 TYR A N 1
ATOM 4203 C CA . TYR A 1 565 ? -35.274 14.775 28.098 1.00 88.81 565 TYR A CA 1
ATOM 4204 C C . TYR A 1 565 ? -36.640 14.731 27.393 1.00 88.81 565 TYR A C 1
ATOM 4206 O O . TYR A 1 565 ? -36.834 15.381 26.369 1.00 88.81 565 TYR A O 1
ATOM 4214 N N . GLY A 1 566 ? -37.612 13.988 27.933 1.00 79.50 566 GLY A N 1
ATOM 4215 C CA . GLY A 1 566 ? -38.985 13.953 27.424 1.00 79.50 566 GLY A CA 1
ATOM 4216 C C . GLY A 1 566 ? -39.182 13.188 26.109 1.00 79.50 566 GLY A C 1
ATOM 4217 O O . GLY A 1 566 ? -40.120 13.495 25.373 1.00 79.50 566 GLY A O 1
ATOM 4218 N N . PHE A 1 567 ? -38.335 12.201 25.793 1.00 76.56 567 PHE A N 1
ATOM 4219 C CA . PHE A 1 567 ? -38.476 11.383 24.575 1.00 76.56 567 PHE A CA 1
ATOM 4220 C C . PHE A 1 567 ? -39.866 10.716 24.473 1.00 76.56 567 PHE A C 1
ATOM 4222 O O . PHE A 1 567 ? -40.364 10.141 25.443 1.00 76.56 567 PHE A O 1
ATOM 4229 N N . TYR A 1 568 ? -40.484 10.739 23.282 1.00 60.75 568 TYR A N 1
ATOM 4230 C CA . TYR A 1 568 ? -41.733 10.012 23.007 1.00 60.75 568 TYR A CA 1
ATOM 4231 C C . TYR A 1 568 ? -41.451 8.513 22.858 1.00 60.75 568 TYR A C 1
ATOM 4233 O O . TYR A 1 568 ? -40.616 8.123 22.051 1.00 60.75 568 TYR A O 1
ATOM 4241 N N . MET A 1 569 ? -42.159 7.695 23.643 1.00 60.69 569 MET A N 1
ATOM 4242 C CA . MET A 1 569 ? -41.928 6.267 23.906 1.00 60.69 569 MET A CA 1
ATOM 4243 C C . MET A 1 569 ? -41.634 5.417 22.642 1.00 60.69 569 MET A C 1
ATOM 4245 O O . MET A 1 569 ? -42.574 4.968 21.981 1.00 60.69 569 MET A O 1
ATOM 4249 N N . PRO A 1 570 ? -40.359 5.119 22.310 1.00 57.16 570 PRO A N 1
ATOM 4250 C CA . PRO A 1 570 ? -40.031 4.159 21.261 1.00 57.16 570 PRO A CA 1
ATOM 4251 C C . PRO A 1 570 ? -40.289 2.735 21.784 1.00 57.16 570 PRO A C 1
ATOM 4253 O O . PRO A 1 570 ? -40.094 2.479 22.979 1.00 57.16 570 PRO A O 1
ATOM 4256 N N . PRO A 1 571 ? -40.719 1.782 20.939 1.00 57.62 571 PRO A N 1
ATOM 4257 C CA . PRO A 1 571 ? -40.919 0.403 21.370 1.00 57.62 571 PRO A CA 1
ATOM 4258 C C . PRO A 1 571 ? -39.596 -0.190 21.875 1.00 57.62 571 PRO A C 1
ATOM 4260 O O . PRO A 1 571 ? -38.609 -0.236 21.142 1.00 57.62 571 PRO A O 1
ATOM 4263 N N . MET A 1 572 ? -39.576 -0.644 23.135 1.00 62.62 572 MET A N 1
ATOM 4264 C CA . MET A 1 572 ? -38.402 -1.297 23.725 1.00 62.62 572 MET A CA 1
ATOM 4265 C C . MET A 1 572 ? -37.986 -2.497 22.871 1.00 62.62 572 MET A C 1
ATOM 4267 O O . MET A 1 572 ? -38.823 -3.339 22.529 1.00 62.62 572 MET A O 1
ATOM 4271 N N . ARG A 1 573 ? -36.688 -2.624 22.576 1.00 64.69 573 ARG A N 1
ATOM 4272 C CA . ARG A 1 573 ? -36.165 -3.822 21.910 1.00 64.69 573 ARG A CA 1
ATOM 4273 C C . ARG A 1 573 ? -36.058 -4.950 22.934 1.00 64.69 573 ARG A C 1
ATOM 4275 O O . ARG A 1 573 ? -35.085 -5.055 23.683 1.00 64.69 573 ARG A O 1
ATOM 4282 N N . VAL A 1 574 ? -37.107 -5.773 22.987 1.00 64.19 574 VAL A N 1
ATOM 4283 C CA . VAL A 1 574 ? -37.205 -6.961 23.861 1.00 64.19 574 VAL A CA 1
ATOM 4284 C C . VAL A 1 574 ? -36.695 -8.226 23.156 1.00 64.19 574 VAL A C 1
ATOM 4286 O O . VAL A 1 574 ? -36.416 -9.238 23.808 1.00 64.19 574 VAL A O 1
ATOM 4289 N N . ASP A 1 575 ? -36.558 -8.175 21.830 1.00 62.16 575 ASP A N 1
ATOM 4290 C CA . ASP A 1 575 ? -36.047 -9.287 21.040 1.00 62.16 575 ASP A CA 1
ATOM 4291 C C . ASP A 1 575 ? -34.611 -9.627 21.441 1.00 62.16 575 ASP A C 1
ATOM 4293 O O . ASP A 1 575 ? -33.766 -8.758 21.642 1.00 62.16 575 ASP A O 1
ATOM 4297 N N . ARG A 1 576 ? -34.359 -10.927 21.583 1.00 69.12 576 ARG A N 1
ATOM 4298 C CA . ARG A 1 576 ? -33.054 -11.497 21.929 1.00 69.12 576 ARG A CA 1
ATOM 4299 C C . ARG A 1 576 ? -32.556 -12.313 20.753 1.00 69.12 576 ARG A C 1
ATOM 4301 O O . ARG A 1 576 ? -33.365 -12.915 20.034 1.00 69.12 576 ARG A O 1
ATOM 4308 N N . ARG A 1 577 ? -31.238 -12.434 20.612 1.00 66.25 577 ARG A N 1
ATOM 4309 C CA . ARG A 1 577 ? -30.611 -13.330 19.637 1.00 66.25 577 ARG A CA 1
ATOM 4310 C C . ARG A 1 577 ? -31.222 -14.725 19.752 1.00 66.25 577 ARG A C 1
ATOM 4312 O O . ARG A 1 577 ? -31.329 -15.296 20.844 1.00 66.25 577 ARG A O 1
ATOM 4319 N N . LYS A 1 578 ? -31.637 -15.294 18.615 1.00 56.31 578 LYS A N 1
ATOM 4320 C CA . LYS A 1 578 ? -32.301 -16.606 18.580 1.00 56.31 578 LYS A CA 1
ATOM 4321 C C . LYS A 1 578 ? -31.417 -17.667 19.249 1.00 56.31 578 LYS A C 1
ATOM 4323 O O . LYS A 1 578 ? -30.186 -17.682 19.136 1.00 56.31 578 LYS A O 1
ATOM 4328 N N . GLY A 1 579 ? -32.049 -18.564 19.995 1.00 57.09 579 GLY A N 1
ATOM 4329 C CA . GLY A 1 579 ? -31.373 -19.646 20.699 1.00 57.09 579 GLY A CA 1
ATOM 4330 C C . GLY A 1 579 ? -32.355 -20.744 21.080 1.00 57.09 579 GLY A C 1
ATOM 4331 O O . GLY A 1 579 ? -33.531 -20.472 21.311 1.00 57.09 579 GLY A O 1
ATOM 4332 N N . LYS A 1 580 ? -31.872 -21.988 21.145 1.00 51.06 580 LYS A N 1
ATOM 4333 C CA . LYS A 1 580 ? -32.616 -23.148 21.657 1.00 51.06 580 LYS A CA 1
ATOM 4334 C C . LYS A 1 580 ? -32.090 -23.491 23.058 1.00 51.06 580 LYS A C 1
ATOM 4336 O O . LYS A 1 580 ? -31.236 -24.372 23.172 1.00 51.06 580 LYS A O 1
ATOM 4341 N N . PRO A 1 581 ? -32.500 -22.772 24.121 1.00 56.53 581 PRO A N 1
ATOM 4342 C CA . PRO A 1 581 ? -32.062 -23.105 25.471 1.00 56.53 581 PRO A CA 1
ATOM 4343 C C . PRO A 1 581 ? -32.533 -24.521 25.818 1.00 56.53 581 PRO A C 1
ATOM 4345 O O . PRO A 1 581 ? -33.707 -24.844 25.659 1.00 56.53 581 PRO A O 1
ATOM 4348 N N . ARG A 1 582 ? -31.608 -25.379 26.263 1.00 54.97 582 ARG A N 1
ATOM 4349 C CA . ARG A 1 582 ? -31.916 -26.784 26.571 1.00 54.97 582 ARG A CA 1
ATOM 4350 C C . ARG A 1 582 ? -32.734 -26.952 27.860 1.00 54.97 582 ARG A C 1
ATOM 4352 O O . ARG A 1 582 ? -33.471 -27.922 27.953 1.00 54.97 582 ARG A O 1
ATOM 4359 N N . ASN A 1 583 ? -32.648 -26.009 28.808 1.00 61.31 583 ASN A N 1
ATOM 4360 C CA . ASN A 1 583 ? -33.260 -26.100 30.141 1.00 61.31 583 ASN A CA 1
ATOM 4361 C C . ASN A 1 583 ? -33.952 -24.789 30.565 1.00 61.31 583 ASN A C 1
ATOM 4363 O O . ASN A 1 583 ? -33.605 -23.706 30.088 1.00 61.31 583 ASN A O 1
ATOM 4367 N N . GLN A 1 584 ? -34.911 -24.889 31.494 1.00 69.06 584 GLN A N 1
ATOM 4368 C CA . GLN A 1 584 ? -35.530 -23.734 32.156 1.00 69.06 584 GLN A CA 1
ATOM 4369 C C . GLN A 1 584 ? -34.537 -23.027 33.100 1.00 69.06 584 GLN A C 1
ATOM 4371 O O . GLN A 1 584 ? -33.567 -23.623 33.563 1.00 69.06 584 GLN A O 1
ATOM 4376 N N . HIS A 1 585 ? -34.770 -21.736 33.364 1.00 81.00 585 HIS A N 1
ATOM 4377 C CA . HIS A 1 585 ? -33.928 -20.911 34.237 1.00 81.00 585 HIS A CA 1
ATOM 4378 C C . HIS A 1 585 ? -33.876 -21.472 35.665 1.00 81.00 585 HIS A C 1
ATOM 4380 O O . HIS A 1 585 ? -34.918 -21.584 36.307 1.00 81.00 585 HIS A O 1
ATOM 4386 N N . ASN A 1 586 ? -32.674 -21.772 36.163 1.00 83.00 586 ASN A N 1
ATOM 4387 C CA . ASN A 1 586 ? -32.459 -22.201 37.542 1.00 83.00 586 ASN A CA 1
ATOM 4388 C C . ASN A 1 586 ? -32.174 -20.979 38.434 1.00 83.00 586 ASN A C 1
ATOM 4390 O O . ASN A 1 586 ? -31.152 -20.311 38.260 1.00 83.00 586 ASN A O 1
ATOM 4394 N N . SER A 1 587 ? -33.085 -20.682 39.365 1.00 85.19 587 SER A N 1
ATOM 4395 C CA . SER A 1 587 ? -32.957 -19.551 40.290 1.00 85.19 587 SER A CA 1
ATOM 4396 C C . SER A 1 587 ? -31.834 -19.731 41.303 1.00 85.19 587 SER A C 1
ATOM 4398 O O . SER A 1 587 ? -31.207 -18.746 41.683 1.00 85.19 587 SER A O 1
ATOM 4400 N N . ASP A 1 588 ? -31.545 -20.967 41.702 1.00 86.31 588 ASP A N 1
ATOM 4401 C CA . ASP A 1 588 ? -30.631 -21.260 42.810 1.00 86.31 588 ASP A CA 1
ATOM 4402 C C . ASP A 1 588 ? -29.171 -20.996 42.427 1.00 86.31 588 ASP A C 1
ATOM 4404 O O . ASP A 1 588 ? -28.339 -20.701 43.279 1.00 86.31 588 ASP A O 1
ATOM 4408 N N . LEU A 1 589 ? -28.873 -21.027 41.126 1.00 88.44 589 LEU A N 1
ATOM 4409 C CA . LEU A 1 589 ? -27.543 -20.773 40.573 1.00 88.44 589 LEU A CA 1
ATOM 4410 C C . LEU A 1 589 ? -27.378 -19.338 40.046 1.00 88.44 589 LEU A C 1
ATOM 4412 O O . LEU A 1 589 ? -26.319 -18.987 39.538 1.00 88.44 589 LEU A O 1
ATOM 4416 N N . CYS A 1 590 ? -28.410 -18.493 40.106 1.00 90.44 590 CYS A N 1
ATOM 4417 C CA . CYS A 1 590 ? -28.393 -17.171 39.480 1.00 90.44 590 CYS A CA 1
ATOM 4418 C C . CYS A 1 590 ? -28.161 -16.056 40.501 1.00 90.44 590 CYS A C 1
ATOM 4420 O O . CYS A 1 590 ? -29.029 -15.806 41.336 1.00 90.44 590 CYS A O 1
ATOM 4422 N N . GLN A 1 591 ? -27.061 -15.303 40.375 1.00 92.19 591 GLN A N 1
ATOM 4423 C CA . GLN A 1 591 ? -26.734 -14.208 41.301 1.00 92.19 591 GLN A CA 1
ATOM 4424 C C . GLN A 1 591 ? -27.863 -13.171 41.394 1.00 92.19 591 GLN A C 1
ATOM 4426 O O . GLN A 1 591 ? -28.253 -12.751 42.476 1.00 92.19 591 GLN A O 1
ATOM 4431 N N . ALA A 1 592 ? -28.472 -12.816 40.261 1.00 89.94 592 ALA A N 1
ATOM 4432 C CA . ALA A 1 592 ? -29.594 -11.882 40.238 1.00 89.94 592 ALA A CA 1
ATOM 4433 C C . ALA A 1 592 ? -30.866 -12.430 40.921 1.00 89.94 592 ALA A C 1
ATOM 4435 O O . ALA A 1 592 ? -31.715 -11.642 41.333 1.00 89.94 592 ALA A O 1
ATOM 4436 N N . CYS A 1 593 ? -31.039 -13.751 41.048 1.00 88.94 593 CYS A N 1
ATOM 4437 C CA . CYS A 1 593 ? -32.125 -14.326 41.850 1.00 88.94 593 CYS A CA 1
ATOM 4438 C C . CYS A 1 593 ? -31.833 -14.228 43.348 1.00 88.94 593 CYS A C 1
ATOM 4440 O O . CYS A 1 593 ? -32.740 -13.849 44.090 1.00 88.94 593 CYS A O 1
ATOM 4442 N N . HIS A 1 594 ? -30.592 -14.511 43.764 1.00 87.38 594 HIS A N 1
ATOM 4443 C CA . HIS A 1 594 ? -30.132 -14.323 45.149 1.00 87.38 594 HIS A CA 1
ATOM 4444 C C . HIS A 1 594 ? -30.323 -12.873 45.605 1.00 87.38 594 HIS A C 1
ATOM 4446 O O . HIS A 1 594 ? -30.863 -12.631 46.681 1.00 87.38 594 HIS A O 1
ATOM 4452 N N . ASP A 1 595 ? -30.031 -11.917 44.722 1.00 86.19 595 ASP A N 1
ATOM 4453 C CA . ASP A 1 595 ? -30.205 -10.483 44.982 1.00 86.19 595 ASP A CA 1
ATOM 4454 C C . ASP A 1 595 ? -31.666 -10.000 44.800 1.00 86.19 595 ASP A C 1
ATOM 4456 O O . ASP A 1 595 ? -31.969 -8.818 44.962 1.00 86.19 595 ASP A O 1
ATOM 4460 N N . GLY A 1 596 ? -32.606 -10.888 44.446 1.00 85.25 596 GLY A N 1
ATOM 4461 C CA . GLY A 1 596 ? -34.034 -10.566 44.303 1.00 85.25 596 GLY A CA 1
ATOM 4462 C C . GLY A 1 596 ? -34.416 -9.770 43.043 1.00 85.25 596 GLY A C 1
ATOM 4463 O O . GLY A 1 596 ? -35.519 -9.225 42.959 1.00 85.25 596 GLY A O 1
ATOM 4464 N N . LEU A 1 597 ? -33.542 -9.712 42.038 1.00 82.75 597 LEU A N 1
ATOM 4465 C CA . LEU A 1 597 ? -33.650 -8.855 40.848 1.00 82.75 597 LEU A CA 1
ATOM 4466 C C . LEU A 1 597 ? -34.232 -9.550 39.609 1.00 82.75 597 LEU A C 1
ATOM 4468 O O . LEU A 1 597 ? -34.599 -8.880 38.645 1.00 82.75 597 LEU A O 1
ATOM 4472 N N . CYS A 1 598 ? -34.365 -10.878 39.621 1.00 78.19 598 CYS A N 1
ATOM 4473 C CA . CYS A 1 598 ? -34.863 -11.642 38.470 1.00 78.19 598 CYS A CA 1
ATOM 4474 C C . CYS A 1 598 ? -36.385 -11.620 38.255 1.00 78.19 598 CYS A C 1
ATOM 4476 O O . CYS A 1 598 ? -36.835 -12.089 37.205 1.00 78.19 598 CYS A O 1
ATOM 4478 N N . ARG A 1 599 ? -37.178 -11.095 39.200 1.00 70.69 599 ARG A N 1
ATOM 4479 C CA . ARG A 1 599 ? -38.647 -11.043 39.084 1.00 70.69 599 ARG A CA 1
ATOM 4480 C C . ARG A 1 599 ? -39.063 -10.071 37.975 1.00 70.69 599 ARG A C 1
ATOM 4482 O O . ARG A 1 599 ? -38.592 -8.939 37.933 1.00 70.69 599 ARG A O 1
ATOM 4489 N N . GLU A 1 600 ? -39.945 -10.516 37.084 1.00 54.69 600 GLU A N 1
ATOM 4490 C CA . GLU A 1 600 ? -40.557 -9.655 36.067 1.00 54.69 600 GLU A CA 1
ATOM 4491 C C . GLU A 1 600 ? -41.444 -8.610 36.753 1.00 54.69 600 GLU A C 1
ATOM 4493 O O . GLU A 1 600 ? -42.336 -8.958 37.532 1.00 54.69 600 GLU A O 1
ATOM 4498 N N . MET A 1 601 ? -41.215 -7.326 36.464 1.00 44.97 601 MET A N 1
ATOM 4499 C CA . MET A 1 601 ? -42.263 -6.339 36.686 1.00 44.97 601 MET A CA 1
ATOM 4500 C C . MET A 1 601 ? -43.347 -6.619 35.652 1.00 44.97 601 MET A C 1
ATOM 4502 O O . MET A 1 601 ? -43.106 -6.540 34.450 1.00 44.97 601 MET A O 1
ATOM 4506 N N . LYS A 1 602 ? -44.543 -6.978 36.126 1.00 33.16 602 LYS A N 1
ATOM 4507 C CA . LYS A 1 602 ? -45.746 -6.908 35.302 1.00 33.16 602 LYS A CA 1
ATOM 4508 C C . LYS A 1 602 ? -45.865 -5.455 34.856 1.00 33.16 602 LYS A C 1
ATOM 4510 O O . LYS A 1 602 ? -46.177 -4.603 35.684 1.00 33.16 602 LYS A O 1
ATOM 4515 N N . TYR A 1 603 ? -45.594 -5.166 33.587 1.00 38.00 603 TYR A N 1
ATOM 4516 C CA . TYR A 1 603 ? -46.020 -3.901 33.010 1.00 38.00 603 TYR A CA 1
ATOM 4517 C C . TYR A 1 603 ? -47.541 -3.873 33.137 1.00 38.00 603 TYR A C 1
ATOM 4519 O O . TYR A 1 603 ? -48.239 -4.703 32.550 1.00 38.00 603 TYR A O 1
ATOM 4527 N N . ALA A 1 604 ? -48.039 -2.994 34.005 1.00 30.39 604 ALA A N 1
ATOM 4528 C CA . ALA A 1 604 ? -49.450 -2.680 34.048 1.00 30.39 604 ALA A CA 1
ATOM 4529 C C . ALA A 1 604 ? -49.802 -2.133 32.665 1.00 30.39 604 ALA A C 1
ATOM 4531 O O . ALA A 1 604 ? -49.299 -1.092 32.255 1.00 30.39 604 ALA A O 1
ATOM 4532 N N . SER A 1 605 ? -50.596 -2.899 31.926 1.00 33.31 605 SER A N 1
ATOM 4533 C CA . SER A 1 605 ? -51.286 -2.426 30.735 1.00 33.31 605 SER A CA 1
ATOM 4534 C C . SER A 1 605 ? -52.269 -1.364 31.222 1.00 33.31 605 SER A C 1
ATOM 4536 O O . SER A 1 605 ? -53.262 -1.703 31.867 1.00 33.31 605 SER A O 1
ATOM 4538 N N . GLY A 1 606 ? -51.919 -0.097 31.013 1.00 32.38 606 GLY A N 1
ATOM 4539 C CA . GLY A 1 606 ? -52.769 1.065 31.244 1.00 32.38 606 GLY A CA 1
ATOM 4540 C C . GLY A 1 606 ? -52.976 1.781 29.931 1.00 32.38 606 GLY A C 1
ATOM 4541 O O . GLY A 1 606 ? -51.938 2.140 29.334 1.00 32.38 606 GLY A O 1
#

Secondary structure (DSSP, 8-state):
-------------------------------------------------------------------PPPPP--------------------------------EE----TTEEEEEEEES-SEEEEES-BS-SEEEEEEEES-SEEEEEEEES-SEEEEEEEES-SEEEEEEEES-SEEEEEEEES-SEEEEEEEES-SEEEEEEEES-SEEEEE--BS-SEEEEE--BS-SEEEEE--BS-SEEEEE--BS-SB--EE--BS-SEEEEES-BS-SEEEEES-BS-SEEEEES-BS-SEEEEES-BS-SEEEEES-BS-SEEEEES-BS-SEEEEES-BS-SEEEEES-BS-SEEEEES-BS-SEEEE-S-BS-SEEEEES-BS-SEEEE-S-BS-SEEEEEEEES-SEEEE-S-BS-SEEEEEEE-TT----SS---------HHHHHHHHHHHHHHTTSTTPEEEEEE-SS-S-TTSEEEEEEEEEEEE-TTT--EEEEEEEEEEEEEEEETTTTEEEEEEEE--EE-TTT--SPEEPPEE-HHHHHHHHHHHHHHHIIIII----PPP---------SS---STTBHHHHTT--SPP-----